Protein AF-A0A0F8WGQ3-F1 (afdb_monomer)

pLDDT: mean 70.43, std 17.45, range [26.91, 96.62]

Solvent-accessible surface area (backbone atoms only — not comparable to full-atom values): 41103 Å² total; per-residue (Å²): 134,82,51,73,68,54,37,37,74,74,64,73,54,69,94,74,83,74,86,66,89,48,74,68,45,58,58,70,68,35,50,75,67,61,38,48,49,53,53,50,50,49,52,50,51,51,49,50,50,57,76,41,36,70,56,53,48,53,49,48,50,48,50,49,50,49,52,50,47,50,50,48,53,51,58,67,48,58,82,74,56,88,82,70,52,65,60,57,50,48,56,50,48,50,69,49,51,40,88,93,39,66,70,56,22,50,50,50,53,51,53,49,51,50,49,52,48,54,51,48,68,52,45,51,39,51,53,31,18,52,48,22,25,49,55,32,69,70,46,96,58,101,61,80,55,67,74,44,51,57,55,69,69,47,82,79,76,85,81,78,70,50,72,71,53,45,36,45,61,50,30,15,37,55,17,24,51,56,18,46,55,49,48,50,49,40,52,71,78,56,43,59,92,56,63,84,78,59,90,79,69,56,70,58,53,51,51,47,48,54,45,46,68,64,45,42,62,55,49,51,54,50,49,52,58,46,55,74,59,62,79,74,77,81,88,80,90,89,87,91,90,89,88,91,84,91,91,86,94,90,94,90,89,92,92,90,92,93,92,95,94,92,91,91,92,93,83,84,90,68,95,72,57,74,72,53,54,70,67,46,52,67,58,47,61,70,53,49,68,61,48,62,60,50,54,56,52,52,66,49,55,65,56,50,54,59,60,49,55,55,52,52,51,58,51,52,53,59,52,48,55,53,52,53,49,57,52,49,53,52,52,52,53,53,52,54,52,55,50,50,56,50,53,53,52,49,51,54,50,60,67,55,44,63,61,52,49,52,53,49,52,58,52,48,53,56,48,53,54,50,53,50,51,53,47,53,55,48,50,55,48,50,54,50,51,54,52,52,52,51,52,50,51,52,52,48,52,51,50,52,51,55,50,56,50,49,49,53,50,51,53,50,51,50,51,53,51,51,52,53,49,51,55,50,50,52,51,48,52,50,51,49,54,54,48,53,52,48,51,51,53,49,52,50,52,52,51,53,50,50,53,52,49,54,56,45,54,54,48,53,54,50,48,54,50,51,50,53,50,49,53,49,53,46,53,52,49,56,47,52,52,48,54,52,51,52,52,51,52,51,50,52,51,52,51,51,53,49,54,48,51,55,49,54,50,48,52,52,51,55,49,52,54,50,49,53,51,50,52,57,52,50,54,50,50,53,54,53,50,53,54,50,53,53,53,53,51,54,51,49,51,64,46,52,53,58,48,52,56,49,50,54,51,53,52,56,59,50,52,62,56,48,63,62,48,54,75,62,52,84,77,70,84,84,82,86,88,89,86,85,92,88,93,91,86,89,87,87,83,88,86,89,84,90,81,80,82,68,69,73,69,56,65,63,62,58,59,61,53,59,58,57,54,54,56,53,56,57,58,72,76,60,84,85,92,76,90,87,91,83,92,53,76,84,60,50,55,60,50,55,49,52,50,55,49,51,53,52,49,50,52,53,51,51,49,53,49,48,54,48,50,51,53,53,52,50,52,48,52,50,49,49,52,52,50,53,49,52,51,52,52,51,61,65,53,73,78,73,75,79,83,80,83,82,86,82,92,127

Secondary structure (DSSP, 8-state):
---HHHHHHHHSS-S------SHHHHHHHS-TTHHHHHHHHHHHHHHHHHHTHHHHHHHHHHHHHHHHHHHHHHHHHTTT--SSHHHHHHHHHHHH--TT-HHHHHHHHHHHHHHHHHHHHHHHHHHHHHHHHHHHHH-S-SS--HHHHHHHHS----SS--HHHHIIIIIIHHHHHHHHHHHHHHHHHS-HHHHTSS--SHHHHHHHHHHHHHHHHHHHHHHHHHHHHHTS--------------------------------------TTTHHHHHHHHHHHHHHHHHHHHHHHHHHHHHHHHHHHHHHHHHHHHHHHHHHHHHHHHHHHHHHHHHHHHHHHHHHHHHHHHHHHHHHHHHHHHHHHHHHHHHHHHHHHHHHHHHHHHHHHHHHHHHHHHHHHHHHHHHHHHHHHHHHHHHHHHHHHHHHHHHHHHHHHHHHHHHHHHHHHHHHHHHHHHHHHHHHHHHHHHHHHHHHHHHHHHHHHHHHHHHHHHHHHHHHHHHHHHHHHHHHHHHHHHHHHHHHHHHHHHHHHHHHHHHHHHHHHHHHHHHHHHHHHHHHHHHHHHTT-------------------------GGGGGSHHHHHHHHHHHHHHHHHTS-----------HHHHHHHHHHHHHHHHHHHHHHHHHHHHHHHHHHHHHHHHHHHHHHHHHHHHHTTS-PPPPPP---

Organism: NCBI:txid138278

Sequence (698 aa):
MATIAEQLFLYGEVIDPEPATGLMAIIGYADLTVGGSMLFTAIICTSIIGVHWREFYLWGVSTVQQLLWFGYCMRSTATLIHSKRHTIYVVTTDWYFPFDCPSTTISRLTATASLCIMAYTIALPVSSYLSGLQDSLLSSGTENSGYCFDTFGYDMSASNLSLREWIKALCYCIGEDNGLDLLAFIEDDIKFSRLFNGDIEHLHILTLASLCLSVGPLVLFIIQSILETAIFCPFNRLSPSTPTQVDTSTQTLPETTVHRNEEILQSTVGNYEKLLESRTQELKAARQQTGEAWELYHKLSARYTVAEESRARMFTEKQELRRQLAHKECQVTLARGKLRQAEDEILAKMQTLPDKVKQLEQQLSKKTEAEQALRSELEDGHAQIIVVQRQLVIAKEQRENQHRNRSREEDSRIQDLVCRNNTLVEQTQEITSRFDGLQASYSEICQRLENALSATRQKDARIMALESELISTRSVAENIVKEAQESLAQTHQTEASLRQSMQDIKAACDATLHEERAASAEARKWASSLAGEVHDLQTKVGLAMRDAQRSHKQAVDAAQTIEVLERRLAKWEGPAANGQEIPKRQTGNIGSISTALEQCRVTVSQKQNEINDLYRQLAKAKTPKDELGKPSVTQDVPQLRAFLESERRARTEDQVRWDRRTRELEAENQRLRISLSNARTSSRAGIRRSPKDPECTI

Structure (mmCIF, N/CA/C/O backbone):
data_AF-A0A0F8WGQ3-F1
#
_entry.id   AF-A0A0F8WGQ3-F1
#
loop_
_atom_site.group_PDB
_atom_site.id
_atom_site.type_symbol
_atom_site.label_atom_id
_atom_site.label_alt_id
_atom_site.label_comp_id
_atom_site.label_asym_id
_atom_site.label_entity_id
_atom_site.label_seq_id
_atom_site.pdbx_PDB_ins_code
_atom_site.Cartn_x
_atom_site.Cartn_y
_atom_site.Cartn_z
_atom_site.occupancy
_atom_site.B_iso_or_equiv
_atom_site.auth_seq_id
_atom_site.auth_comp_id
_atom_site.auth_asym_id
_atom_site.auth_atom_id
_atom_site.pdbx_PDB_model_num
ATOM 1 N N . MET A 1 1 ? -34.614 14.971 4.193 1.00 48.88 1 MET A N 1
ATOM 2 C CA . MET A 1 1 ? -35.008 14.045 3.113 1.00 48.88 1 MET A CA 1
ATOM 3 C C . MET A 1 1 ? -33.735 13.368 2.655 1.00 48.88 1 MET A C 1
ATOM 5 O O . MET A 1 1 ? -32.801 14.095 2.346 1.00 48.88 1 MET A O 1
ATOM 9 N N . ALA A 1 2 ? -33.666 12.039 2.707 1.00 48.28 2 ALA A N 1
ATOM 10 C CA . ALA A 1 2 ? -32.571 11.308 2.073 1.00 48.28 2 ALA A CA 1
ATOM 11 C C . ALA A 1 2 ? -32.765 11.359 0.551 1.00 48.28 2 ALA A C 1
ATOM 13 O O . ALA A 1 2 ? -33.901 11.400 0.076 1.00 48.28 2 ALA A O 1
ATOM 14 N N . THR A 1 3 ? -31.675 11.390 -0.203 1.00 71.75 3 THR A N 1
ATOM 15 C CA . THR A 1 3 ? -31.709 11.287 -1.664 1.00 71.75 3 THR A CA 1
ATOM 16 C C . THR A 1 3 ? -32.050 9.860 -2.099 1.00 71.75 3 THR A C 1
ATOM 18 O O . THR A 1 3 ? -31.839 8.905 -1.354 1.00 71.75 3 THR A O 1
ATOM 21 N N . ILE A 1 4 ? -32.545 9.692 -3.330 1.00 65.25 4 ILE A N 1
ATOM 22 C CA . ILE A 1 4 ? -32.905 8.370 -3.880 1.00 65.25 4 ILE A CA 1
ATOM 23 C C . ILE A 1 4 ? -31.692 7.416 -3.871 1.00 65.25 4 ILE A C 1
ATOM 25 O O . ILE A 1 4 ? -31.840 6.231 -3.588 1.00 65.25 4 ILE A O 1
ATOM 29 N N . ALA A 1 5 ? -30.480 7.942 -4.092 1.00 58.09 5 ALA A N 1
ATOM 30 C CA . ALA A 1 5 ? -29.237 7.176 -3.999 1.00 58.09 5 ALA A CA 1
ATOM 31 C C . ALA A 1 5 ? -28.937 6.698 -2.564 1.00 58.09 5 ALA A C 1
ATOM 33 O O . ALA A 1 5 ? -28.567 5.543 -2.373 1.00 58.09 5 ALA A O 1
ATOM 34 N N . GLU A 1 6 ? -29.139 7.547 -1.549 1.00 63.69 6 GLU A N 1
ATOM 35 C CA . GLU A 1 6 ? -29.009 7.145 -0.140 1.00 63.69 6 GLU A CA 1
ATOM 36 C C . GLU A 1 6 ? -30.081 6.125 0.260 1.00 63.69 6 GLU A C 1
ATOM 38 O O . GLU A 1 6 ? -29.777 5.188 0.991 1.00 63.69 6 GLU A O 1
ATOM 43 N N . GLN A 1 7 ? -31.317 6.263 -0.235 1.00 69.75 7 GLN A N 1
ATOM 44 C CA . GLN A 1 7 ? -32.388 5.298 0.032 1.00 69.75 7 GLN A CA 1
ATOM 45 C C . GLN A 1 7 ? -32.076 3.922 -0.568 1.00 69.75 7 GLN A C 1
ATOM 47 O O . GLN A 1 7 ? -32.124 2.925 0.150 1.00 69.75 7 GLN A O 1
ATOM 52 N N . LEU A 1 8 ? -31.679 3.870 -1.844 1.00 63.97 8 LEU A N 1
ATOM 53 C CA . LEU A 1 8 ? -31.291 2.624 -2.508 1.00 63.97 8 LEU A CA 1
ATOM 54 C C . LEU A 1 8 ? -30.077 1.966 -1.822 1.00 63.97 8 LEU A C 1
ATOM 56 O O . LEU A 1 8 ? -30.050 0.750 -1.663 1.00 63.97 8 LEU A O 1
ATOM 60 N N . PHE A 1 9 ? -29.104 2.759 -1.357 1.00 64.75 9 PHE A N 1
ATOM 61 C CA . PHE A 1 9 ? -27.909 2.252 -0.672 1.00 64.75 9 PHE A CA 1
ATOM 62 C C . PHE A 1 9 ? -28.169 1.772 0.769 1.00 64.75 9 PHE A C 1
ATOM 64 O O . PHE A 1 9 ? -27.541 0.813 1.212 1.00 64.75 9 PHE A O 1
ATOM 71 N N . LEU A 1 10 ? -29.075 2.420 1.513 1.00 66.12 10 LEU A N 1
ATOM 72 C CA . LEU A 1 10 ? -29.369 2.082 2.916 1.00 66.12 10 LEU A CA 1
ATOM 73 C C . LEU A 1 10 ? -30.466 1.024 3.090 1.00 66.12 10 LEU A C 1
ATOM 75 O O . LEU A 1 10 ? -30.454 0.318 4.097 1.00 66.12 10 LEU A O 1
ATOM 79 N N . TYR A 1 11 ? -31.409 0.926 2.149 1.00 70.75 11 TYR A N 1
ATOM 80 C CA . TYR A 1 11 ? -32.598 0.073 2.277 1.00 70.75 11 TYR A CA 1
ATOM 81 C C . TYR A 1 11 ? -32.756 -0.955 1.148 1.00 70.75 11 TYR A C 1
ATOM 83 O O . TYR A 1 11 ? -33.606 -1.833 1.258 1.00 70.75 11 TYR A O 1
ATOM 91 N N . GLY A 1 12 ? -31.956 -0.881 0.077 1.00 66.75 12 GLY A N 1
ATOM 92 C CA . GLY A 1 12 ? -31.994 -1.815 -1.060 1.00 66.75 12 GLY A CA 1
ATOM 93 C C . GLY A 1 12 ? -33.186 -1.643 -2.011 1.00 66.75 12 GLY A C 1
ATOM 94 O O . GLY A 1 12 ? -33.141 -2.137 -3.134 1.00 66.75 12 GLY A O 1
ATOM 95 N N . GLU A 1 13 ? -34.222 -0.913 -1.597 1.00 61.25 13 GLU A N 1
ATOM 96 C CA . GLU A 1 13 ? -35.465 -0.698 -2.337 1.00 61.25 13 GLU A CA 1
ATOM 97 C C . GLU A 1 13 ? -35.948 0.752 -2.133 1.00 61.25 13 GLU A C 1
ATOM 99 O O . GLU A 1 13 ? -35.786 1.329 -1.053 1.00 61.25 13 GLU A O 1
ATOM 104 N N . VAL A 1 14 ? -36.500 1.376 -3.180 1.00 70.31 14 VAL A N 1
ATOM 105 C CA . VAL A 1 14 ? -36.976 2.773 -3.143 1.00 70.31 14 VAL A CA 1
ATOM 106 C C . VAL A 1 14 ? -38.483 2.774 -2.906 1.00 70.31 14 VAL A C 1
ATOM 108 O O . VAL A 1 14 ? -39.236 2.212 -3.693 1.00 70.31 14 VAL A O 1
ATOM 111 N N . ILE A 1 15 ? -38.908 3.403 -1.809 1.00 60.25 15 ILE A N 1
ATOM 112 C CA . ILE A 1 15 ? -40.229 3.169 -1.200 1.00 60.25 15 ILE A CA 1
ATOM 113 C C . ILE A 1 15 ? -41.404 3.800 -1.979 1.00 60.25 15 ILE A C 1
ATOM 115 O O . ILE A 1 15 ? -42.516 3.295 -1.873 1.00 60.25 15 ILE A O 1
ATOM 119 N N . ASP A 1 16 ? -41.166 4.822 -2.809 1.00 56.31 16 ASP A N 1
ATOM 120 C CA . ASP A 1 16 ? -42.180 5.415 -3.699 1.00 56.31 16 ASP A CA 1
ATOM 121 C C . ASP A 1 16 ? -41.620 5.623 -5.125 1.00 56.31 16 ASP A C 1
ATOM 123 O O . ASP A 1 16 ? -40.741 6.469 -5.323 1.00 56.31 16 ASP A O 1
ATOM 127 N N . PRO A 1 17 ? -42.103 4.879 -6.142 1.00 52.59 17 PRO A N 1
ATOM 128 C CA . PRO A 1 17 ? -41.634 4.997 -7.520 1.00 52.59 17 PRO A CA 1
ATOM 129 C C . PRO A 1 17 ? -42.464 6.008 -8.331 1.00 52.59 17 PRO A C 1
ATOM 131 O O . PRO A 1 17 ? -43.235 5.628 -9.217 1.00 52.59 17 PRO A O 1
ATOM 134 N N . GLU A 1 18 ? -42.286 7.313 -8.091 1.00 53.00 18 GLU A N 1
ATOM 135 C CA . GLU A 1 18 ? -42.727 8.302 -9.087 1.00 53.00 18 GLU A CA 1
ATOM 136 C C . GLU A 1 18 ? -41.917 8.124 -10.392 1.00 53.00 18 GLU A C 1
ATOM 138 O O . GLU A 1 18 ? -40.683 8.043 -10.352 1.00 53.00 18 GLU A O 1
ATOM 143 N N . PRO A 1 19 ? -42.567 8.055 -11.572 1.00 50.53 19 PRO A N 1
ATOM 144 C CA . PRO A 1 19 ? -41.884 7.789 -12.833 1.00 50.53 19 PRO A CA 1
ATOM 145 C C . PRO A 1 19 ? -41.088 9.019 -13.287 1.00 50.53 19 PRO A C 1
ATOM 147 O O . PRO A 1 19 ? -41.599 9.892 -13.987 1.00 50.53 19 PRO A O 1
ATOM 150 N N . ALA A 1 20 ? -39.812 9.075 -12.904 1.00 50.75 20 ALA A N 1
ATOM 151 C CA . ALA A 1 20 ? -38.885 10.151 -13.242 1.00 50.75 20 ALA A CA 1
ATOM 152 C C . ALA A 1 20 ? -38.582 10.212 -14.757 1.00 50.75 20 ALA A C 1
ATOM 154 O O . ALA A 1 20 ? -37.550 9.743 -15.235 1.00 50.75 20 ALA A O 1
ATOM 155 N N . THR A 1 21 ? -39.474 10.818 -15.541 1.00 50.34 21 THR A N 1
ATOM 156 C CA . THR A 1 21 ? -39.306 11.007 -16.988 1.00 50.34 21 THR A CA 1
ATOM 157 C C . THR A 1 21 ? -38.268 12.090 -17.290 1.00 50.34 21 THR A C 1
ATOM 159 O O . THR A 1 21 ? -38.603 13.256 -17.501 1.00 50.34 21 THR A O 1
ATOM 162 N N . GLY A 1 22 ? -36.988 11.714 -17.321 1.00 57.81 22 GLY A N 1
ATOM 163 C CA . GLY A 1 22 ? -35.900 12.625 -17.667 1.00 57.81 22 GLY A CA 1
ATOM 164 C C . GLY A 1 22 ? -34.554 11.934 -17.874 1.00 57.81 22 GLY A C 1
ATOM 165 O O . GLY A 1 22 ? -34.333 10.806 -17.441 1.00 57.81 22 GLY A O 1
ATOM 166 N N . LEU A 1 23 ? -33.621 12.648 -18.509 1.00 50.78 23 LEU A N 1
ATOM 167 C CA . LEU A 1 23 ? -32.277 12.152 -18.849 1.00 50.78 23 LEU A CA 1
ATOM 168 C C . LEU A 1 23 ? -31.498 11.678 -17.600 1.00 50.78 23 LEU A C 1
ATOM 170 O O . LEU A 1 23 ? -30.773 10.690 -17.652 1.00 50.78 23 LEU A O 1
ATOM 174 N N . MET A 1 24 ? -31.743 12.306 -16.444 1.00 51.66 24 MET A N 1
ATOM 175 C CA . MET A 1 24 ? -31.178 11.905 -15.147 1.00 51.66 24 MET A CA 1
ATOM 176 C C . MET A 1 24 ? -31.613 10.503 -14.690 1.00 51.66 24 MET A C 1
ATOM 178 O O . MET A 1 24 ? -30.836 9.827 -14.025 1.00 51.66 24 MET A O 1
ATOM 182 N N . ALA A 1 25 ? -32.809 10.030 -15.060 1.00 54.66 25 ALA A N 1
ATOM 183 C CA . ALA A 1 25 ? -33.247 8.671 -14.733 1.00 54.66 25 ALA A CA 1
ATOM 184 C C . ALA A 1 25 ? -32.566 7.620 -15.618 1.00 54.66 25 ALA A C 1
ATOM 186 O O . ALA A 1 25 ? -32.249 6.540 -15.135 1.00 54.66 25 ALA A O 1
ATOM 187 N N . ILE A 1 26 ? -32.254 7.955 -16.876 1.00 55.03 26 ILE A N 1
ATOM 188 C CA . ILE A 1 26 ? -31.439 7.103 -17.759 1.00 55.03 26 ILE A CA 1
ATOM 189 C C . ILE A 1 26 ? -30.013 6.982 -17.200 1.00 55.03 26 ILE A C 1
ATOM 191 O O . ILE A 1 26 ? -29.451 5.892 -17.189 1.00 55.03 26 ILE A O 1
ATOM 195 N N . ILE A 1 27 ? -29.455 8.075 -16.666 1.00 53.41 27 ILE A N 1
ATOM 196 C CA . ILE A 1 27 ? -28.162 8.065 -15.961 1.00 53.41 27 ILE A CA 1
ATOM 197 C C . ILE A 1 27 ? -28.247 7.255 -14.653 1.00 53.41 27 ILE A C 1
ATOM 199 O O . ILE A 1 27 ? -27.314 6.526 -14.338 1.00 53.41 27 ILE A O 1
ATOM 203 N N . GLY A 1 28 ? -29.362 7.328 -13.918 1.00 52.59 28 GLY A N 1
ATOM 204 C CA . GLY A 1 28 ? -29.585 6.542 -12.697 1.00 52.59 28 GLY A CA 1
ATOM 205 C C . GLY A 1 28 ? -29.801 5.039 -12.929 1.00 52.59 28 GLY A C 1
ATOM 206 O O . GLY A 1 28 ? -29.426 4.241 -12.078 1.00 52.59 28 GLY A O 1
ATOM 207 N N . TYR A 1 29 ? -30.366 4.648 -14.077 1.00 48.72 29 TYR A N 1
ATOM 208 C CA . TYR A 1 29 ? -30.533 3.244 -14.489 1.00 48.72 29 TYR A CA 1
ATOM 209 C C . TYR A 1 29 ? -29.309 2.662 -15.215 1.00 48.72 29 TYR A C 1
ATOM 211 O O . TYR A 1 29 ? -29.254 1.456 -15.460 1.00 48.72 29 TYR A O 1
ATOM 219 N N . ALA A 1 30 ? -28.327 3.493 -15.571 1.00 49.00 30 ALA A N 1
ATOM 220 C CA . ALA A 1 30 ? -27.064 3.044 -16.139 1.00 49.00 30 ALA A CA 1
ATOM 221 C C . ALA A 1 30 ? -26.176 2.470 -15.023 1.00 49.00 30 ALA A C 1
ATOM 223 O O . ALA A 1 30 ? -25.350 3.187 -14.459 1.00 49.00 30 ALA A O 1
ATOM 224 N N . ASP A 1 31 ? -26.391 1.182 -14.719 1.00 45.75 31 ASP A N 1
ATOM 225 C CA . ASP A 1 31 ? -25.712 0.390 -13.680 1.00 45.75 31 ASP A CA 1
ATOM 226 C C . ASP A 1 31 ? -24.252 0.817 -13.443 1.00 45.75 31 ASP A C 1
ATOM 228 O O . ASP A 1 31 ? -23.489 1.005 -14.395 1.00 45.75 31 ASP A O 1
ATOM 232 N N . LEU A 1 32 ? -23.865 0.945 -12.168 1.00 50.09 32 LEU A N 1
ATOM 233 C CA . LEU A 1 32 ? -22.627 1.587 -11.704 1.00 50.09 32 LEU A CA 1
ATOM 234 C C . LEU A 1 32 ? -21.363 1.053 -12.395 1.00 50.09 32 LEU A C 1
ATOM 236 O O . LEU A 1 32 ? -20.378 1.780 -12.527 1.00 50.09 32 LEU A O 1
ATOM 240 N N . THR A 1 33 ? -21.397 -0.203 -12.843 1.00 47.72 33 THR A N 1
ATOM 241 C CA . THR A 1 33 ? -20.317 -0.845 -13.596 1.00 47.72 33 THR A CA 1
ATOM 242 C C . THR A 1 33 ? -20.278 -0.389 -15.063 1.00 47.72 33 THR A C 1
ATOM 244 O O . THR A 1 33 ? -19.272 0.159 -15.523 1.00 47.72 33 THR A O 1
ATOM 247 N N . VAL A 1 34 ? -21.378 -0.557 -15.804 1.00 51.91 34 VAL A N 1
ATOM 248 C CA . VAL A 1 34 ? -21.462 -0.278 -17.246 1.00 51.91 34 VAL A CA 1
ATOM 249 C C . VAL A 1 34 ? -21.546 1.222 -17.521 1.00 51.91 34 VAL A C 1
ATOM 251 O O . VAL A 1 34 ? -20.759 1.733 -18.320 1.00 51.91 34 VAL A O 1
ATOM 254 N N . GLY A 1 35 ? -22.438 1.941 -16.835 1.00 52.66 35 GLY A N 1
ATOM 255 C CA . GLY A 1 35 ? -22.592 3.391 -16.967 1.00 52.66 35 GLY A CA 1
ATOM 256 C C . GLY A 1 35 ? -21.304 4.130 -16.612 1.00 52.66 35 GLY A C 1
ATOM 257 O O . GLY A 1 35 ? -20.835 4.965 -17.387 1.00 52.66 35 GLY A O 1
ATOM 258 N N . GLY A 1 36 ? -20.671 3.740 -15.500 1.00 55.56 36 GLY A N 1
ATOM 259 C CA . GLY A 1 36 ? -19.357 4.240 -15.095 1.00 55.56 36 GLY A CA 1
ATOM 260 C C . GLY A 1 36 ? -18.282 3.999 -16.158 1.00 55.56 36 GLY A C 1
ATOM 261 O O . GLY A 1 36 ? -17.559 4.930 -16.514 1.00 55.56 36 GLY A O 1
ATOM 262 N N . SER A 1 37 ? -18.219 2.787 -16.728 1.00 55.00 37 SER A N 1
ATOM 263 C CA . SER A 1 37 ? -17.251 2.464 -17.785 1.00 55.00 37 SER A CA 1
ATOM 264 C C . SER A 1 37 ? -17.449 3.306 -19.050 1.00 55.00 37 SER A C 1
ATOM 266 O O . SER A 1 37 ? -16.481 3.870 -19.548 1.00 55.00 37 SER A O 1
ATOM 268 N N . MET A 1 38 ? -18.687 3.487 -19.527 1.00 59.91 38 MET A N 1
ATOM 269 C CA . MET A 1 38 ? -18.961 4.286 -20.726 1.00 59.91 38 MET A CA 1
ATOM 270 C C . MET A 1 38 ? -18.678 5.773 -20.508 1.00 59.91 38 MET A C 1
ATOM 272 O O . MET A 1 38 ? -18.132 6.423 -21.399 1.00 59.91 38 MET A O 1
ATOM 276 N N . LEU A 1 39 ? -18.995 6.314 -19.328 1.00 63.72 39 LEU A N 1
ATOM 277 C CA . LEU A 1 39 ? -18.724 7.714 -18.993 1.00 63.72 39 LEU A CA 1
ATOM 278 C C . LEU A 1 39 ? -17.208 7.958 -18.855 1.00 63.72 39 LEU A C 1
ATOM 280 O O . LEU A 1 39 ? -16.688 8.938 -19.387 1.00 63.72 39 LEU A O 1
ATOM 284 N N . PHE A 1 40 ? -16.471 7.020 -18.251 1.00 58.16 40 PHE A N 1
ATOM 285 C CA . PHE A 1 40 ? -15.007 7.044 -18.188 1.00 58.16 40 PHE A CA 1
ATOM 286 C C . PHE A 1 40 ? -14.358 6.921 -19.576 1.00 58.16 40 PHE A C 1
ATOM 288 O O . PHE A 1 40 ? -13.478 7.714 -19.912 1.00 58.16 40 PHE A O 1
ATOM 295 N N . THR A 1 41 ? -14.831 6.004 -20.429 1.00 63.09 41 THR A N 1
ATOM 296 C CA . THR A 1 41 ? -14.383 5.894 -21.827 1.00 63.09 41 THR A CA 1
ATOM 297 C C . THR A 1 41 ? -14.689 7.170 -22.611 1.00 63.09 41 THR A C 1
ATOM 299 O O . THR A 1 41 ? -13.818 7.650 -23.328 1.00 63.09 41 THR A O 1
ATOM 302 N N . ALA A 1 42 ? -15.863 7.784 -22.438 1.00 65.81 42 ALA A N 1
ATOM 303 C CA . ALA A 1 42 ? -16.201 9.055 -23.077 1.00 65.81 42 ALA A CA 1
ATOM 304 C C . ALA A 1 42 ? -15.287 10.204 -22.613 1.00 65.81 42 ALA A C 1
ATOM 306 O O . ALA A 1 42 ? -14.840 10.995 -23.445 1.00 65.81 42 ALA A O 1
ATOM 307 N N . ILE A 1 43 ? -14.949 10.277 -21.320 1.00 72.19 43 ILE A N 1
ATOM 308 C CA . ILE A 1 43 ? -13.980 11.244 -20.778 1.00 72.19 43 ILE A CA 1
ATOM 309 C C . ILE A 1 43 ? -12.580 11.004 -21.361 1.00 72.19 43 ILE A C 1
ATOM 311 O O . ILE A 1 43 ? -11.930 11.959 -21.783 1.00 72.19 43 ILE A O 1
ATOM 315 N N . ILE A 1 44 ? -12.118 9.753 -21.455 1.00 68.56 44 ILE A N 1
ATOM 316 C CA . ILE A 1 44 ? -10.824 9.420 -22.073 1.00 68.56 44 ILE A CA 1
ATOM 317 C C . ILE A 1 44 ? -10.821 9.780 -23.561 1.00 68.56 44 ILE A C 1
ATOM 319 O O . ILE A 1 44 ? -9.923 10.487 -24.012 1.00 68.56 44 ILE A O 1
ATOM 323 N N . CYS A 1 45 ? -11.835 9.366 -24.324 1.00 65.62 45 CYS A N 1
ATOM 324 C CA . CYS A 1 45 ? -11.935 9.668 -25.749 1.00 65.62 45 CYS A CA 1
ATOM 325 C C . CYS A 1 45 ? -12.005 11.177 -26.005 1.00 65.62 45 CYS A C 1
ATOM 327 O O . CYS A 1 45 ? -11.268 11.669 -26.851 1.00 65.62 45 CYS A O 1
ATOM 329 N N . THR A 1 46 ? -12.819 11.932 -25.260 1.00 69.94 46 THR A N 1
ATOM 330 C CA . THR A 1 46 ? -12.872 13.401 -25.392 1.00 69.94 46 THR A CA 1
ATOM 331 C C . THR A 1 46 ? -11.580 14.086 -24.944 1.00 69.94 46 THR A C 1
ATOM 333 O O . THR A 1 46 ? -11.185 15.069 -25.564 1.00 69.94 46 THR A O 1
ATOM 336 N N . SER A 1 47 ? -10.863 13.543 -23.955 1.00 71.44 47 SER A N 1
ATOM 337 C CA . SER A 1 47 ? -9.540 14.045 -23.555 1.00 71.44 47 SER A CA 1
ATOM 338 C C . SER A 1 47 ? -8.480 13.797 -24.632 1.00 71.44 47 SER A C 1
ATOM 340 O O . SER A 1 47 ? -7.743 14.715 -24.976 1.00 71.44 47 SER A O 1
ATOM 342 N N . ILE A 1 48 ? -8.436 12.598 -25.227 1.00 67.12 48 ILE A N 1
ATOM 343 C CA . ILE A 1 48 ? -7.535 12.268 -26.345 1.00 67.12 48 ILE A CA 1
ATOM 344 C C . ILE A 1 48 ? -7.871 13.130 -27.569 1.00 67.12 48 ILE A C 1
ATOM 346 O O . ILE A 1 48 ? -6.979 13.745 -28.148 1.00 67.12 48 ILE A O 1
ATOM 350 N N . ILE A 1 49 ? -9.154 13.238 -27.927 1.00 69.56 49 ILE A N 1
ATOM 351 C CA . ILE A 1 49 ? -9.637 14.089 -29.025 1.00 69.56 49 ILE A CA 1
ATOM 352 C C . ILE A 1 49 ? -9.317 15.567 -28.759 1.00 69.56 49 ILE A C 1
ATOM 354 O O . ILE A 1 49 ? -9.009 16.280 -29.704 1.00 69.56 49 ILE A O 1
ATOM 358 N N . GLY A 1 50 ? -9.339 16.026 -27.503 1.00 74.38 50 GLY A N 1
ATOM 359 C CA . GLY A 1 50 ? -8.958 17.385 -27.113 1.00 74.38 50 GLY A CA 1
ATOM 360 C C . GLY A 1 50 ? -7.452 17.650 -27.217 1.00 74.38 50 GLY A C 1
ATOM 361 O O . GLY A 1 50 ? -7.046 18.629 -27.840 1.00 74.38 50 GLY A O 1
ATOM 362 N N . VAL A 1 51 ? -6.618 16.762 -26.663 1.00 74.06 51 VAL A N 1
ATOM 363 C CA . VAL A 1 51 ? -5.145 16.859 -26.728 1.00 74.06 51 VAL A CA 1
ATOM 364 C C . VAL A 1 51 ? -4.657 16.792 -28.176 1.00 74.06 51 VAL A C 1
ATOM 366 O O . VAL A 1 51 ? -3.874 17.636 -28.609 1.00 74.06 51 VAL A O 1
ATOM 369 N N . HIS A 1 52 ? -5.184 15.847 -28.955 1.00 67.19 52 HIS A N 1
ATOM 370 C CA . HIS A 1 52 ? -4.841 15.659 -30.363 1.00 67.19 52 HIS A CA 1
ATOM 371 C C . HIS A 1 52 ? -5.769 16.431 -31.316 1.00 67.19 52 HIS A C 1
ATOM 373 O O . HIS A 1 52 ? -5.755 16.168 -32.517 1.00 67.19 52 HIS A O 1
ATOM 379 N N . TRP A 1 53 ? -6.558 17.412 -30.845 1.00 72.19 53 TRP A N 1
ATOM 380 C CA . TRP A 1 53 ? -7.564 18.100 -31.678 1.00 72.19 53 TRP A CA 1
ATOM 381 C C . TRP A 1 53 ? -6.962 18.727 -32.935 1.00 72.19 53 TRP A C 1
ATOM 383 O O . TRP A 1 53 ? -7.579 18.737 -33.995 1.00 72.19 53 TRP A O 1
ATOM 393 N N . ARG A 1 54 ? -5.721 19.216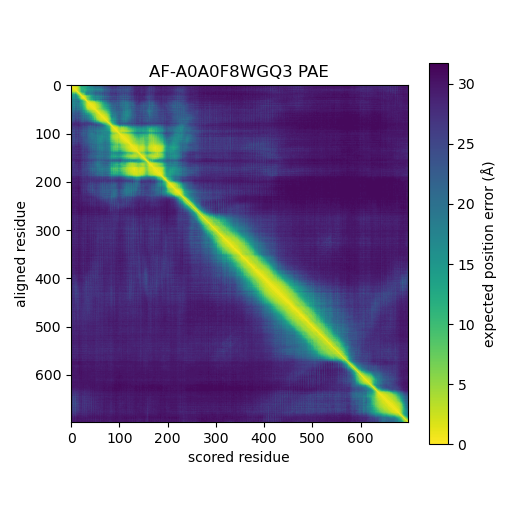 -32.843 1.00 64.38 54 ARG A N 1
ATOM 394 C CA . ARG A 1 54 ? -4.998 19.809 -33.975 1.00 64.38 54 ARG A CA 1
ATOM 395 C C . ARG A 1 54 ? -4.621 18.771 -35.038 1.00 64.38 54 ARG A C 1
ATOM 397 O O . ARG A 1 54 ? -4.662 19.079 -36.225 1.00 64.38 54 ARG A O 1
ATOM 404 N N . GLU A 1 55 ? -4.306 17.549 -34.619 1.00 70.12 55 GLU A N 1
ATOM 405 C CA . GLU A 1 55 ? -3.991 16.422 -35.501 1.00 70.12 55 GLU A CA 1
ATOM 406 C C . GLU A 1 55 ? -5.269 15.799 -36.069 1.00 70.12 55 GLU A C 1
ATOM 408 O O . GLU A 1 55 ? -5.344 15.582 -37.273 1.00 70.12 55 GLU A O 1
ATOM 413 N N . PHE A 1 56 ? -6.317 15.628 -35.255 1.00 64.19 56 PHE A N 1
ATOM 414 C CA . PHE A 1 56 ? -7.650 15.229 -35.717 1.00 64.19 56 PHE A CA 1
ATOM 415 C C . PHE A 1 56 ? -8.275 16.250 -36.674 1.00 64.19 56 PHE A C 1
ATOM 417 O O . PHE A 1 56 ? -8.948 15.853 -37.619 1.00 64.19 56 PHE A O 1
ATOM 424 N N . TYR A 1 57 ? -8.027 17.550 -36.495 1.00 68.31 57 TYR A N 1
ATOM 425 C CA . TYR A 1 57 ? -8.456 18.583 -37.439 1.00 68.31 57 TYR A CA 1
ATOM 426 C C . TYR A 1 57 ? -7.696 18.478 -38.767 1.00 68.31 57 TYR A C 1
ATOM 428 O O . TYR A 1 57 ? -8.318 18.491 -39.826 1.00 68.31 57 TYR A O 1
ATOM 436 N N . LEU A 1 58 ? -6.370 18.305 -38.739 1.00 70.50 58 LEU A N 1
ATOM 437 C CA . LEU A 1 58 ? -5.570 18.107 -39.955 1.00 70.50 58 LEU A CA 1
ATOM 438 C C . LEU A 1 58 ? -5.910 16.788 -40.668 1.00 70.50 58 LEU A C 1
ATOM 440 O O . LEU A 1 58 ? -6.022 16.768 -41.891 1.00 70.50 58 LEU A O 1
ATOM 444 N N . TRP A 1 59 ? -6.136 15.702 -39.926 1.00 65.44 59 TRP A N 1
ATOM 445 C CA . TRP A 1 59 ? -6.561 14.408 -40.464 1.00 65.44 59 TRP A CA 1
ATOM 446 C C . TRP A 1 59 ? -8.008 14.442 -40.966 1.00 65.44 59 TRP A C 1
ATOM 448 O O . TRP A 1 59 ? -8.301 13.870 -42.009 1.00 65.44 59 TRP A O 1
ATOM 458 N N . GLY A 1 60 ? -8.900 15.170 -40.293 1.00 70.19 60 GLY A N 1
ATOM 459 C CA . GLY A 1 60 ? -10.280 15.410 -40.718 1.00 70.19 60 GLY A CA 1
ATOM 460 C C . GLY A 1 60 ? -10.359 16.250 -41.993 1.00 70.19 60 GLY A C 1
ATOM 461 O O . GLY A 1 60 ? -11.047 15.874 -42.934 1.00 70.19 60 GLY A O 1
ATOM 462 N N . VAL A 1 61 ? -9.591 17.341 -42.084 1.00 72.12 61 VAL A N 1
ATOM 463 C CA . VAL A 1 61 ? -9.466 18.130 -43.321 1.00 72.12 61 VAL A CA 1
ATOM 464 C C . VAL A 1 61 ? -8.826 17.295 -44.431 1.00 72.12 61 VAL A C 1
ATOM 466 O O . VAL A 1 61 ? -9.329 17.310 -45.548 1.00 72.12 61 VAL A O 1
ATOM 469 N N . SER A 1 62 ? -7.784 16.510 -44.136 1.00 64.19 62 SER A N 1
ATOM 470 C CA . SER A 1 62 ? -7.136 15.623 -45.113 1.00 64.19 62 SER A CA 1
ATOM 471 C C . SER A 1 62 ? -8.074 14.521 -45.618 1.00 64.19 62 SER A C 1
ATOM 473 O O . SER A 1 62 ? -8.180 14.322 -46.823 1.00 64.19 62 SER A O 1
ATOM 475 N N . THR A 1 63 ? -8.822 13.847 -44.740 1.00 66.44 63 THR A N 1
ATOM 476 C CA . THR A 1 63 ? -9.790 12.807 -45.131 1.00 66.44 63 THR A CA 1
ATOM 477 C C . THR A 1 63 ? -10.998 13.393 -45.853 1.00 66.44 63 THR A C 1
ATOM 479 O O . THR A 1 63 ? -11.409 12.832 -46.862 1.00 66.44 63 THR A O 1
ATOM 482 N N . VAL A 1 64 ? -11.521 14.556 -45.447 1.00 72.00 64 VAL A N 1
ATOM 483 C CA . VAL A 1 64 ? -12.556 15.274 -46.214 1.00 72.00 64 VAL A CA 1
ATOM 484 C C . VAL A 1 64 ? -12.019 15.713 -47.579 1.00 72.00 64 VAL A C 1
ATOM 486 O O . VAL A 1 64 ? -12.709 15.540 -48.579 1.00 72.00 64 VAL A O 1
ATOM 489 N N . GLN A 1 65 ? -10.782 16.205 -47.672 1.00 68.75 65 GLN A N 1
ATOM 490 C CA . GLN A 1 65 ? -10.154 16.575 -48.942 1.00 68.75 65 GLN A CA 1
ATOM 491 C C . GLN A 1 65 ? -9.887 15.351 -49.832 1.00 68.75 65 GLN A C 1
ATOM 493 O O . GLN A 1 65 ? -10.104 15.427 -51.038 1.00 68.75 65 GLN A O 1
ATOM 498 N N . GLN A 1 66 ? -9.492 14.210 -49.262 1.00 67.75 66 GLN A N 1
ATOM 499 C CA . GLN A 1 66 ? -9.344 12.939 -49.977 1.00 67.75 66 GLN A CA 1
ATOM 500 C C . GLN A 1 66 ? -10.694 12.368 -50.418 1.00 67.75 66 GLN A C 1
ATOM 502 O O . GLN A 1 66 ? -10.788 11.884 -51.538 1.00 67.75 66 GLN A O 1
ATOM 507 N N . LEU A 1 67 ? -11.754 12.472 -49.612 1.00 69.19 67 LEU A N 1
ATOM 508 C CA . LEU A 1 67 ? -13.112 12.056 -49.984 1.00 69.19 67 LEU A CA 1
ATOM 509 C C . LEU A 1 67 ? -13.725 12.983 -51.042 1.00 69.19 67 LEU A C 1
ATOM 511 O O . LEU A 1 67 ? -14.397 12.504 -51.952 1.00 69.19 67 LEU A O 1
ATOM 515 N N . LEU A 1 68 ? -13.448 14.289 -50.987 1.00 70.56 68 LEU A N 1
ATOM 516 C CA . LEU A 1 68 ? -13.807 15.239 -52.042 1.00 70.56 68 LEU A CA 1
ATOM 517 C C . LEU A 1 68 ? -13.015 14.970 -53.327 1.00 70.56 68 LEU A C 1
ATOM 519 O O . LEU A 1 68 ? -13.605 14.984 -54.402 1.00 70.56 68 LEU A O 1
ATOM 523 N N . TRP A 1 69 ? -11.718 14.663 -53.237 1.00 71.31 69 TRP A N 1
ATOM 524 C CA . TRP A 1 69 ? -10.889 14.293 -54.389 1.00 71.31 69 TRP A CA 1
ATOM 525 C C . TRP A 1 69 ? -11.324 12.956 -54.999 1.00 71.31 69 TRP A C 1
ATOM 527 O O . TRP A 1 69 ? -11.497 12.857 -56.209 1.00 71.31 69 TRP A O 1
ATOM 537 N N . PHE A 1 70 ? -11.591 11.942 -54.174 1.00 60.09 70 PHE A N 1
ATOM 538 C CA . PHE A 1 70 ? -12.112 10.647 -54.606 1.00 60.09 70 PHE A CA 1
ATOM 539 C C . PHE A 1 70 ? -13.510 10.800 -55.214 1.00 60.09 70 PHE A C 1
ATOM 541 O O . PHE A 1 70 ? -13.770 10.266 -56.285 1.00 60.09 70 PHE A O 1
ATOM 548 N N . GLY A 1 71 ? -14.380 11.616 -54.611 1.00 62.66 71 GLY A N 1
ATOM 549 C CA . GLY A 1 71 ? -15.671 12.006 -55.178 1.00 62.66 71 GLY A CA 1
ATOM 550 C C . GLY A 1 71 ? -15.542 12.759 -56.507 1.00 62.66 71 GLY A C 1
ATOM 551 O O . GLY A 1 71 ? -16.334 12.528 -57.417 1.00 62.66 71 GLY A O 1
ATOM 552 N N . TYR A 1 72 ? -14.519 13.602 -56.667 1.00 62.28 72 TYR A N 1
ATOM 553 C CA . TYR A 1 72 ? -14.227 14.326 -57.907 1.00 62.28 72 TYR A CA 1
ATOM 554 C C . TYR A 1 72 ? -13.689 13.393 -59.005 1.00 62.28 72 TYR A C 1
ATOM 556 O O . TYR A 1 72 ? -14.162 13.456 -60.137 1.00 62.28 72 TYR A O 1
ATOM 564 N N . CYS A 1 73 ? -12.792 12.458 -58.673 1.00 50.25 73 CYS A N 1
ATOM 565 C CA . CYS A 1 73 ? -12.318 11.399 -59.571 1.00 50.25 73 CYS A CA 1
ATOM 566 C C . CYS A 1 73 ? -13.423 10.393 -59.940 1.00 50.25 73 CYS A C 1
ATOM 568 O O . CYS A 1 73 ? -13.515 9.955 -61.086 1.00 50.25 73 CYS A O 1
ATOM 570 N N . MET A 1 74 ? -14.314 10.054 -59.006 1.00 51.28 74 MET A N 1
ATOM 571 C CA . MET A 1 74 ? -15.509 9.254 -59.289 1.00 51.28 74 MET A CA 1
ATOM 572 C C . MET A 1 74 ? -16.478 10.026 -60.194 1.00 51.28 74 MET A C 1
ATOM 574 O O . MET A 1 74 ? -17.032 9.456 -61.128 1.00 51.28 74 MET A O 1
ATOM 578 N N . ARG A 1 75 ? -16.624 11.345 -60.008 1.00 51.12 75 ARG A N 1
ATOM 579 C CA . ARG A 1 75 ? -17.455 12.204 -60.869 1.00 51.12 75 ARG A CA 1
ATOM 580 C C . ARG A 1 75 ? -16.846 12.449 -62.256 1.00 51.12 75 ARG A C 1
ATOM 582 O O . ARG A 1 75 ? -17.605 12.593 -63.210 1.00 51.12 75 ARG A O 1
ATOM 589 N N . SER A 1 76 ? -15.518 12.447 -62.398 1.00 48.25 76 SER A N 1
ATOM 590 C CA . SER A 1 76 ? -14.834 12.542 -63.699 1.00 48.25 76 SER A CA 1
ATOM 591 C C . SER A 1 76 ? -14.712 11.202 -64.434 1.00 48.25 76 SER A C 1
ATOM 593 O O . SER A 1 76 ? -14.532 11.197 -65.647 1.00 48.25 76 SER A O 1
ATOM 595 N N . THR A 1 77 ? -14.861 10.068 -63.740 1.00 45.97 77 THR A N 1
ATOM 596 C CA . THR A 1 77 ? -14.975 8.734 -64.365 1.00 45.97 77 THR A CA 1
ATOM 597 C C . THR A 1 77 ? -16.426 8.310 -64.625 1.00 45.97 77 THR A C 1
ATOM 599 O O . THR A 1 77 ? -16.676 7.511 -65.532 1.00 45.97 77 THR A O 1
ATOM 602 N N . ALA A 1 78 ? -17.403 8.893 -63.919 1.00 44.84 78 ALA A N 1
ATOM 603 C CA . ALA A 1 78 ? -18.835 8.689 -64.160 1.00 44.84 78 ALA A CA 1
ATOM 604 C C . ALA A 1 78 ? -19.287 9.095 -65.576 1.00 44.84 78 ALA A C 1
ATOM 606 O O . ALA A 1 78 ? -20.230 8.515 -66.108 1.00 44.84 78 ALA A O 1
ATOM 607 N N . THR A 1 79 ? -18.595 10.037 -66.223 1.00 49.03 79 THR A N 1
ATOM 608 C CA . THR A 1 79 ? -18.881 10.471 -67.602 1.00 49.03 79 THR A CA 1
ATOM 609 C C . THR A 1 79 ? -18.448 9.469 -68.680 1.00 49.03 79 THR A C 1
ATOM 611 O O . THR A 1 79 ? -18.749 9.696 -69.850 1.00 49.03 79 THR A O 1
ATOM 614 N N . LEU A 1 80 ? -17.759 8.370 -68.327 1.00 47.78 80 LEU A N 1
ATOM 615 C CA . LEU A 1 80 ? -17.079 7.494 -69.297 1.00 47.78 80 LEU A CA 1
ATOM 616 C C . LEU A 1 80 ? -17.453 5.997 -69.248 1.00 47.78 80 LEU A C 1
ATOM 618 O O . LEU A 1 80 ? -17.081 5.268 -70.165 1.00 47.78 80 LEU A O 1
ATOM 622 N N . ILE A 1 81 ? -18.171 5.494 -68.228 1.00 50.19 81 ILE A N 1
ATOM 623 C CA . ILE A 1 81 ? -18.441 4.039 -68.074 1.00 50.19 81 ILE A CA 1
ATOM 624 C C . ILE A 1 81 ? -19.891 3.751 -67.628 1.00 50.19 81 ILE A C 1
ATOM 626 O O . ILE A 1 81 ? -20.151 3.307 -66.510 1.00 50.19 81 ILE A O 1
ATOM 630 N N . HIS A 1 82 ? -20.860 3.963 -68.523 1.00 49.56 82 HIS A N 1
ATOM 631 C CA . HIS A 1 82 ? -22.283 4.046 -68.150 1.00 49.56 82 HIS A CA 1
ATOM 632 C C . HIS A 1 82 ? -23.079 2.712 -68.093 1.00 49.56 82 HIS A C 1
ATOM 634 O O . HIS A 1 82 ? -24.276 2.737 -67.818 1.00 49.56 82 HIS A O 1
ATOM 640 N N . SER A 1 83 ? -22.469 1.543 -68.359 1.00 51.75 83 SER A N 1
ATOM 641 C CA . SER A 1 83 ? -23.226 0.283 -68.582 1.00 51.75 83 SER A CA 1
ATOM 642 C C . SER A 1 83 ? -23.130 -0.798 -67.488 1.00 51.75 83 SER A C 1
ATOM 644 O O . SER A 1 83 ? -24.142 -1.431 -67.204 1.00 51.75 83 SER A O 1
ATOM 646 N N . LYS A 1 84 ? -21.956 -1.054 -66.881 1.00 53.69 84 LYS A N 1
ATOM 647 C CA . LYS A 1 84 ? -21.765 -2.229 -65.986 1.00 53.69 84 LYS A CA 1
ATOM 648 C C . LYS A 1 84 ? -21.245 -1.945 -64.573 1.00 53.69 84 LYS A C 1
ATOM 650 O O . LYS A 1 84 ? -21.339 -2.816 -63.717 1.00 53.69 84 LYS A O 1
ATOM 655 N N . ARG A 1 85 ? -20.728 -0.744 -64.286 1.00 53.50 85 ARG A N 1
ATOM 656 C CA . ARG A 1 85 ? -20.256 -0.398 -62.927 1.00 53.50 85 ARG A CA 1
ATOM 657 C C . ARG A 1 85 ? -21.369 0.062 -61.984 1.00 53.50 85 ARG A C 1
ATOM 659 O O . ARG A 1 85 ? -21.176 -0.004 -60.777 1.00 53.50 85 ARG A O 1
ATOM 666 N N . HIS A 1 86 ? -22.537 0.447 -62.504 1.00 56.44 86 HIS A N 1
ATOM 667 C CA . HIS A 1 86 ? -23.671 0.877 -61.679 1.00 56.44 86 HIS A CA 1
ATOM 668 C C . HIS A 1 86 ? -24.177 -0.242 -60.750 1.00 56.44 86 HIS A C 1
ATOM 670 O O . HIS A 1 86 ? -24.541 0.038 -59.615 1.00 56.44 86 HIS A O 1
ATOM 676 N N . THR A 1 87 ? -24.139 -1.508 -61.183 1.00 57.78 87 THR A N 1
ATOM 677 C CA . THR A 1 87 ? -24.502 -2.658 -60.337 1.00 57.78 87 THR A CA 1
ATOM 678 C C . THR A 1 87 ? -23.498 -2.871 -59.205 1.00 57.78 87 THR A C 1
ATOM 680 O O . THR A 1 87 ? -23.904 -3.070 -58.071 1.00 57.78 87 THR A O 1
ATOM 683 N N . ILE A 1 88 ? -22.192 -2.768 -59.483 1.00 59.84 88 ILE A N 1
ATOM 684 C CA . ILE A 1 88 ? -21.138 -2.890 -58.458 1.00 59.84 88 ILE A CA 1
ATOM 685 C C . ILE A 1 88 ? -21.229 -1.729 -57.457 1.00 59.84 88 ILE A C 1
ATOM 687 O O . ILE A 1 88 ? -21.106 -1.942 -56.254 1.00 59.84 88 ILE A O 1
ATOM 691 N N . TYR A 1 89 ? -21.484 -0.511 -57.944 1.00 63.28 89 TYR A N 1
ATOM 692 C CA . TYR A 1 89 ? -21.688 0.659 -57.091 1.00 63.28 89 TYR A CA 1
ATOM 693 C C . TYR A 1 89 ? -22.916 0.490 -56.188 1.00 63.28 89 TYR A C 1
ATOM 695 O O . TYR A 1 89 ? -22.773 0.623 -54.984 1.00 63.28 89 TYR A O 1
ATOM 703 N N . VAL A 1 90 ? -24.074 0.098 -56.734 1.00 66.50 90 VAL A N 1
ATOM 704 C CA . VAL A 1 90 ? -25.294 -0.153 -55.942 1.00 66.50 90 VAL A CA 1
ATOM 705 C C . VAL A 1 90 ? -25.092 -1.286 -54.932 1.00 66.50 90 VAL A C 1
ATOM 707 O O . VAL A 1 90 ? -25.344 -1.093 -53.753 1.00 66.50 90 VAL A O 1
ATOM 710 N N . VAL A 1 91 ? -24.533 -2.432 -55.334 1.00 71.00 91 VAL A N 1
ATOM 711 C CA . VAL A 1 91 ? -24.273 -3.550 -54.404 1.00 71.00 91 VAL A CA 1
ATOM 712 C C . VAL A 1 91 ? -23.305 -3.149 -53.286 1.00 71.00 91 VAL A C 1
ATOM 714 O O . VAL A 1 91 ? -23.487 -3.568 -52.146 1.00 71.00 91 VAL A O 1
ATOM 717 N N . THR A 1 92 ? -22.305 -2.306 -53.566 1.00 67.69 92 THR A N 1
ATOM 718 C CA . THR A 1 92 ? -21.417 -1.797 -52.508 1.00 67.69 92 THR A CA 1
ATOM 719 C C . THR A 1 92 ? -22.075 -0.715 -51.652 1.00 67.69 92 THR A C 1
ATOM 721 O O . THR A 1 92 ? -21.902 -0.758 -50.436 1.00 67.69 92 THR A O 1
ATOM 724 N N . THR A 1 93 ? -22.880 0.201 -52.201 1.00 70.94 93 THR A N 1
ATOM 725 C CA . THR A 1 93 ? -23.626 1.165 -51.372 1.00 70.94 93 THR A CA 1
ATOM 726 C C . THR A 1 93 ? -24.651 0.472 -50.488 1.00 70.94 93 THR A C 1
ATOM 728 O O . THR A 1 93 ? -24.704 0.779 -49.305 1.00 70.94 93 THR A O 1
ATOM 731 N N . ASP A 1 94 ? -25.387 -0.510 -51.002 1.00 74.75 94 ASP A N 1
ATOM 732 C CA . ASP A 1 94 ? -26.412 -1.242 -50.251 1.00 74.75 94 ASP A CA 1
ATOM 733 C C . ASP A 1 94 ? -25.776 -2.140 -49.172 1.00 74.75 94 ASP A C 1
ATOM 735 O O . ASP A 1 94 ? -26.339 -2.336 -48.094 1.00 74.75 94 ASP A O 1
ATOM 739 N N . TRP A 1 95 ? -24.556 -2.639 -49.415 1.00 77.00 95 TRP A N 1
ATOM 740 C CA . TRP A 1 95 ? -23.772 -3.353 -48.406 1.00 77.00 95 TRP A CA 1
ATOM 741 C C . TRP A 1 95 ? -23.225 -2.431 -47.309 1.00 77.00 95 TRP A C 1
ATOM 743 O O . TRP A 1 95 ? -23.248 -2.801 -46.134 1.00 77.00 95 TRP A O 1
ATOM 753 N N . TYR A 1 96 ? -22.729 -1.239 -47.643 1.00 71.56 96 TYR A N 1
ATOM 754 C CA . TYR A 1 96 ? -22.224 -0.304 -46.630 1.00 71.56 96 TYR A CA 1
ATOM 755 C C . TYR A 1 96 ? -23.335 0.462 -45.902 1.00 71.56 96 TYR A C 1
ATOM 757 O O . TYR A 1 96 ? -23.151 0.784 -44.733 1.00 71.56 96 TYR A O 1
ATOM 765 N N . PHE A 1 97 ? -24.469 0.726 -46.556 1.00 72.12 97 PHE A N 1
ATOM 766 C CA . PHE A 1 97 ? -25.563 1.574 -46.073 1.00 72.12 97 PHE A CA 1
ATOM 767 C C . PHE A 1 97 ? -26.941 0.879 -46.176 1.00 72.12 97 PHE A C 1
ATOM 769 O O . PHE A 1 97 ? -27.833 1.392 -46.855 1.00 72.12 97 PHE A O 1
ATOM 776 N N . PRO A 1 98 ? -27.166 -0.265 -45.500 1.00 75.75 98 PRO A N 1
ATOM 777 C CA . PRO A 1 98 ? -28.493 -0.876 -45.424 1.00 75.75 98 PRO A CA 1
ATOM 778 C C . PRO A 1 98 ? -29.489 0.080 -44.745 1.00 75.75 98 PRO A C 1
ATOM 780 O O . PRO A 1 98 ? -29.347 0.409 -43.563 1.00 75.75 98 PRO A O 1
ATOM 783 N N . PHE A 1 99 ? -30.506 0.512 -45.498 1.00 61.53 99 PHE A N 1
ATOM 784 C CA . PHE A 1 99 ? -31.459 1.559 -45.099 1.00 61.53 99 PHE A CA 1
ATOM 785 C C . PHE A 1 99 ? -32.164 1.292 -43.757 1.00 61.53 99 PHE A C 1
ATOM 787 O O . PHE A 1 99 ? -32.427 2.234 -43.012 1.00 61.53 99 PHE A O 1
ATOM 794 N N . ASP A 1 100 ? -32.413 0.025 -43.419 1.00 72.44 100 ASP A N 1
ATOM 795 C CA . ASP A 1 100 ? -33.174 -0.367 -42.227 1.00 72.44 100 ASP A CA 1
ATOM 796 C C . ASP A 1 100 ? -32.333 -0.468 -40.936 1.00 72.44 100 ASP A C 1
ATOM 798 O O . ASP A 1 100 ? -32.886 -0.661 -39.854 1.00 72.44 100 ASP A O 1
ATOM 802 N N . CYS A 1 101 ? -30.995 -0.397 -41.011 1.00 67.88 101 CYS A N 1
ATOM 803 C CA . CYS A 1 101 ? -30.104 -0.758 -39.893 1.00 67.88 101 CYS A CA 1
ATOM 804 C C . CYS A 1 101 ? -28.858 0.151 -39.771 1.00 67.88 101 CYS A C 1
ATOM 806 O O . CYS A 1 101 ? -27.729 -0.314 -39.976 1.00 67.88 101 CYS A O 1
ATOM 808 N N . PRO A 1 102 ? -29.007 1.427 -39.353 1.00 72.69 102 PRO A N 1
ATOM 809 C CA . PRO A 1 102 ? -27.902 2.395 -39.282 1.00 72.69 102 PRO A CA 1
ATOM 810 C C . PRO A 1 102 ? -26.764 2.000 -38.323 1.00 72.69 102 PRO A C 1
ATOM 812 O O . PRO A 1 102 ? -25.621 2.411 -38.519 1.00 72.69 102 PRO A O 1
ATOM 815 N N . SER A 1 103 ? -27.024 1.158 -37.320 1.00 68.88 103 SER A N 1
ATOM 816 C CA . SER A 1 103 ? -25.980 0.576 -36.464 1.00 68.88 103 SER A CA 1
ATOM 817 C C . SER A 1 103 ? -25.021 -0.337 -37.241 1.00 68.88 103 SER A C 1
ATOM 819 O O . SER A 1 103 ? -23.820 -0.335 -36.973 1.00 68.88 103 SER A O 1
ATOM 821 N N . THR A 1 104 ? -25.523 -1.077 -38.235 1.00 72.31 104 THR A N 1
ATOM 822 C CA . THR A 1 104 ? -24.705 -1.960 -39.085 1.00 72.31 104 THR A CA 1
ATOM 823 C C . THR A 1 104 ? -23.898 -1.180 -40.122 1.00 72.31 104 THR A C 1
ATOM 825 O O . THR A 1 104 ? -22.755 -1.536 -40.394 1.00 72.31 104 THR A O 1
ATOM 828 N N . THR A 1 105 ? -24.434 -0.060 -40.617 1.00 73.44 105 THR A N 1
ATOM 829 C CA . THR A 1 105 ? -23.695 0.938 -41.407 1.00 73.44 105 THR A CA 1
ATOM 830 C C . THR A 1 105 ? -22.475 1.445 -40.636 1.00 73.44 105 THR A C 1
ATOM 832 O O . THR A 1 105 ? -21.349 1.404 -41.132 1.00 73.44 105 THR A O 1
ATOM 835 N N . ILE A 1 106 ? -22.678 1.865 -39.381 1.00 72.69 106 ILE A N 1
ATOM 836 C CA . ILE A 1 106 ? -21.604 2.376 -38.519 1.00 72.69 106 ILE A CA 1
ATOM 837 C C . ILE A 1 106 ? -20.572 1.281 -38.211 1.00 72.69 106 ILE A C 1
ATOM 839 O O . ILE A 1 106 ? -19.373 1.545 -38.311 1.00 72.69 106 ILE A O 1
ATOM 843 N N . SER A 1 107 ? -20.992 0.051 -37.889 1.00 72.00 107 SER A N 1
ATOM 844 C CA . SER A 1 107 ? -20.048 -1.043 -37.604 1.00 72.00 107 SER A CA 1
ATOM 845 C C . SER A 1 107 ? -19.244 -1.486 -38.835 1.00 72.00 107 SER A C 1
ATOM 847 O O . SER A 1 107 ? -18.044 -1.725 -38.719 1.00 72.00 107 SER A O 1
ATOM 849 N N . ARG A 1 108 ? -19.847 -1.515 -40.033 1.00 81.06 108 ARG A N 1
ATOM 850 C CA . ARG A 1 108 ? -19.142 -1.804 -41.298 1.00 81.06 108 ARG A CA 1
ATOM 851 C C . ARG A 1 108 ? -18.136 -0.707 -41.652 1.00 81.06 108 ARG A C 1
ATOM 853 O O . ARG A 1 108 ? -16.981 -1.013 -41.948 1.00 81.06 108 ARG A O 1
ATOM 860 N N . LEU A 1 109 ? -18.527 0.565 -41.571 1.00 75.88 109 LEU A N 1
ATOM 861 C CA . LEU A 1 109 ? -17.624 1.694 -41.835 1.00 75.88 109 LEU A CA 1
ATOM 862 C C . LEU A 1 109 ? -16.468 1.764 -40.827 1.00 75.88 109 LEU A C 1
ATOM 864 O O . LEU A 1 109 ? -15.326 1.969 -41.225 1.00 75.88 109 LEU A O 1
ATOM 868 N N . THR A 1 110 ? -16.721 1.543 -39.535 1.00 72.06 110 THR A N 1
ATOM 869 C CA . THR A 1 110 ? -15.652 1.546 -38.517 1.00 72.06 110 THR A CA 1
ATOM 870 C C . THR A 1 110 ? -14.713 0.346 -38.630 1.00 72.06 110 THR A C 1
ATOM 872 O O . THR A 1 110 ? -13.504 0.534 -38.513 1.00 72.06 110 THR A O 1
ATOM 875 N N . ALA A 1 111 ? -15.218 -0.856 -38.927 1.00 70.38 111 ALA A N 1
ATOM 876 C CA . ALA A 1 111 ? -14.380 -2.036 -39.163 1.00 70.38 111 ALA A CA 1
ATOM 877 C C . ALA A 1 111 ? -13.499 -1.893 -40.416 1.00 70.38 111 ALA A C 1
ATOM 879 O O . ALA A 1 111 ? -12.349 -2.323 -40.432 1.00 70.38 111 ALA A O 1
ATOM 880 N N . THR A 1 112 ? -14.013 -1.265 -41.472 1.00 76.06 112 THR A N 1
ATOM 881 C CA . THR A 1 112 ? -13.240 -1.036 -42.704 1.00 76.06 112 THR A CA 1
ATOM 882 C C . THR A 1 112 ? -12.268 0.131 -42.562 1.00 76.06 112 THR A C 1
ATOM 884 O O . THR A 1 112 ? -11.144 0.039 -43.046 1.00 76.06 112 THR A O 1
ATOM 887 N N . ALA A 1 113 ? -12.620 1.176 -41.806 1.00 73.38 113 ALA A N 1
ATOM 888 C CA . ALA A 1 113 ? -11.684 2.229 -41.424 1.00 73.38 113 ALA A CA 1
ATOM 889 C C . ALA A 1 113 ? -10.530 1.686 -40.564 1.00 73.38 113 ALA A C 1
ATOM 891 O O . ALA A 1 113 ? -9.376 2.011 -40.838 1.00 73.38 113 ALA A O 1
ATOM 892 N N . SER A 1 114 ? -10.802 0.827 -39.573 1.00 69.94 114 SER A N 1
ATOM 893 C CA . SER A 1 114 ? -9.746 0.223 -38.752 1.00 69.94 114 SER A CA 1
ATOM 894 C C . SER A 1 114 ? -8.873 -0.749 -39.551 1.00 69.94 114 SER A C 1
ATOM 896 O O . SER A 1 114 ? -7.654 -0.687 -39.420 1.00 69.94 114 SER A O 1
ATOM 898 N N . LEU A 1 115 ? -9.446 -1.563 -40.446 1.00 71.31 115 LEU A N 1
ATOM 899 C CA . LEU A 1 115 ? -8.674 -2.401 -41.375 1.00 71.31 115 LEU A CA 1
ATOM 900 C C . LEU A 1 115 ? -7.791 -1.568 -42.317 1.00 71.31 115 LEU A C 1
ATOM 902 O O . LEU A 1 115 ? -6.619 -1.894 -42.483 1.00 71.31 115 LEU A O 1
ATOM 906 N N . CYS A 1 116 ? -8.299 -0.469 -42.882 1.00 70.56 116 CYS A N 1
ATOM 907 C CA . CYS A 1 116 ? -7.503 0.437 -43.715 1.00 70.56 116 CYS A CA 1
ATOM 908 C C . CYS A 1 116 ? -6.389 1.139 -42.922 1.00 70.56 116 CYS A C 1
ATOM 910 O O . CYS A 1 116 ? -5.279 1.275 -43.432 1.00 70.56 116 CYS A O 1
ATOM 912 N N . ILE A 1 117 ? -6.647 1.545 -41.673 1.00 71.56 117 ILE A N 1
ATOM 913 C CA . ILE A 1 117 ? -5.625 2.118 -40.784 1.00 71.56 117 ILE A CA 1
ATOM 914 C C . ILE A 1 117 ? -4.548 1.073 -40.467 1.00 71.56 117 ILE A C 1
ATOM 916 O O . ILE A 1 117 ? -3.372 1.377 -40.627 1.00 71.56 117 ILE A O 1
ATOM 920 N N . MET A 1 118 ? -4.927 -0.156 -40.101 1.00 69.19 118 MET A N 1
ATOM 921 C CA . MET A 1 118 ? -3.992 -1.259 -39.830 1.00 69.19 118 MET A CA 1
ATOM 922 C C . MET A 1 118 ? -3.168 -1.646 -41.066 1.00 69.19 118 MET A C 1
ATOM 924 O O . MET A 1 118 ? -1.962 -1.858 -40.970 1.00 69.19 118 MET A O 1
ATOM 928 N N . ALA A 1 119 ? -3.790 -1.697 -42.246 1.00 72.62 119 ALA A N 1
ATOM 929 C CA . ALA A 1 119 ? -3.081 -1.936 -43.498 1.00 72.62 119 ALA A CA 1
ATOM 930 C C . ALA A 1 119 ? -2.080 -0.807 -43.799 1.00 72.62 119 ALA A C 1
ATOM 932 O O . ALA A 1 119 ? -0.955 -1.080 -44.204 1.00 72.62 119 ALA A O 1
ATOM 933 N N . TYR A 1 120 ? -2.450 0.453 -43.552 1.00 73.69 120 TYR A N 1
ATOM 934 C CA . TYR A 1 120 ? -1.590 1.616 -43.780 1.00 73.69 120 TYR A CA 1
ATOM 935 C C . TYR A 1 120 ? -0.428 1.717 -42.775 1.00 73.69 120 TYR A C 1
ATOM 937 O O . TYR A 1 120 ? 0.697 2.023 -43.174 1.00 73.69 120 TYR A O 1
ATOM 945 N N . THR A 1 121 ? -0.653 1.413 -41.490 1.00 73.25 121 THR A N 1
ATOM 946 C CA . THR A 1 121 ? 0.409 1.404 -40.465 1.00 73.25 121 THR A CA 1
ATOM 947 C C . THR A 1 121 ? 1.400 0.255 -40.633 1.00 73.25 121 THR A C 1
ATOM 949 O O . THR A 1 121 ? 2.534 0.395 -40.189 1.00 73.25 121 THR A O 1
ATOM 952 N N . ILE A 1 122 ? 1.019 -0.837 -41.305 1.00 73.88 122 ILE A N 1
ATOM 953 C CA . ILE A 1 122 ? 1.933 -1.920 -41.708 1.00 73.88 122 ILE A CA 1
ATOM 954 C C . ILE A 1 122 ? 2.619 -1.592 -43.045 1.00 73.88 122 ILE A C 1
ATOM 956 O O . ILE A 1 122 ? 3.827 -1.783 -43.186 1.00 73.88 122 ILE A O 1
ATOM 960 N N . ALA A 1 123 ? 1.881 -1.056 -44.022 1.00 77.69 123 ALA A N 1
ATOM 961 C CA . ALA A 1 123 ? 2.415 -0.749 -45.347 1.00 77.69 123 ALA A CA 1
ATOM 962 C C . ALA A 1 123 ? 3.473 0.364 -45.329 1.00 77.69 123 ALA A C 1
ATOM 964 O O . ALA A 1 123 ? 4.432 0.265 -46.083 1.00 77.69 123 ALA A O 1
ATOM 965 N N . LEU A 1 124 ? 3.350 1.386 -44.470 1.00 78.25 124 LEU A N 1
ATOM 966 C CA . LEU A 1 124 ? 4.336 2.474 -44.380 1.00 78.25 124 LEU A CA 1
ATOM 967 C C . LEU A 1 124 ? 5.752 1.993 -43.974 1.00 78.25 124 LEU A C 1
ATOM 969 O O . LEU A 1 124 ? 6.701 2.312 -44.702 1.00 78.25 124 LEU A O 1
ATOM 973 N N . PRO A 1 125 ? 5.936 1.219 -42.880 1.00 80.50 125 PRO A N 1
ATOM 974 C CA . PRO A 1 125 ? 7.199 0.548 -42.571 1.00 80.50 125 PRO A CA 1
ATOM 975 C C . PRO A 1 125 ? 7.702 -0.342 -43.705 1.00 80.50 125 PRO A C 1
ATOM 977 O O . PRO A 1 125 ? 8.846 -0.189 -44.124 1.00 80.50 125 PRO A O 1
ATOM 980 N N . VAL A 1 126 ? 6.845 -1.215 -44.250 1.00 80.25 126 VAL A N 1
ATOM 981 C CA . VAL A 1 126 ? 7.237 -2.170 -45.301 1.00 80.25 126 VAL A CA 1
ATOM 982 C C . VAL A 1 126 ? 7.685 -1.451 -46.575 1.00 80.25 126 VAL A C 1
ATOM 984 O O . VAL A 1 126 ? 8.717 -1.809 -47.131 1.00 80.25 126 VAL A O 1
ATOM 987 N N . SER A 1 127 ? 6.990 -0.397 -47.014 1.00 82.44 127 SER A N 1
ATOM 988 C CA . SER A 1 127 ? 7.422 0.394 -48.172 1.00 82.44 127 SER A CA 1
ATOM 989 C C . SER A 1 127 ? 8.725 1.149 -47.910 1.00 82.44 127 SER A C 1
ATOM 991 O O . SER A 1 127 ? 9.560 1.225 -48.800 1.00 82.44 127 SER A O 1
ATOM 993 N N . SER A 1 128 ? 8.927 1.668 -46.692 1.00 86.88 128 SER A N 1
ATOM 994 C CA . SER A 1 128 ? 10.160 2.394 -46.343 1.00 86.88 128 SER A CA 1
ATOM 995 C C . SER A 1 128 ? 11.368 1.452 -46.314 1.00 86.88 128 SER A C 1
ATOM 997 O O . SER A 1 128 ? 12.419 1.791 -46.849 1.00 86.88 128 SER A O 1
ATOM 999 N N . TYR A 1 129 ? 11.183 0.248 -45.763 1.00 87.88 129 TYR A N 1
ATOM 1000 C CA . TYR A 1 129 ? 12.162 -0.840 -45.771 1.00 87.88 129 TYR A CA 1
ATOM 1001 C C . TYR A 1 129 ? 12.489 -1.322 -47.188 1.00 87.88 129 TYR A C 1
ATOM 1003 O O . TYR A 1 129 ? 13.658 -1.439 -47.544 1.00 87.88 129 TYR A O 1
ATOM 1011 N N . LEU A 1 130 ? 11.471 -1.552 -48.025 1.00 85.06 130 LEU A N 1
ATOM 1012 C CA . LEU A 1 130 ? 11.677 -1.973 -49.413 1.00 85.06 130 LEU A CA 1
ATOM 1013 C C . LEU A 1 130 ? 12.367 -0.893 -50.257 1.00 85.06 130 LEU A C 1
ATOM 1015 O O . LEU A 1 130 ? 13.150 -1.253 -51.127 1.00 85.06 130 LEU A O 1
ATOM 1019 N N . SER A 1 131 ? 12.135 0.399 -49.991 1.00 87.44 131 SER A N 1
ATOM 1020 C CA . SER A 1 131 ? 12.912 1.476 -50.618 1.00 87.44 131 SER A CA 1
ATOM 1021 C C . SER A 1 131 ? 14.381 1.438 -50.201 1.00 87.44 131 SER A C 1
ATOM 1023 O O . SER A 1 131 ? 15.226 1.407 -51.082 1.00 87.44 131 SER A O 1
ATOM 1025 N N . GLY A 1 132 ? 14.698 1.347 -48.903 1.00 88.94 132 GLY A N 1
ATOM 1026 C CA . GLY A 1 132 ? 16.095 1.255 -48.451 1.00 88.94 132 GLY A CA 1
ATOM 1027 C C . GLY A 1 132 ? 16.823 0.038 -49.027 1.00 88.94 132 GLY A C 1
ATOM 1028 O O . GLY A 1 132 ? 17.935 0.157 -49.531 1.00 88.94 132 GLY A O 1
ATOM 1029 N N . LEU A 1 133 ? 16.155 -1.119 -49.052 1.00 88.31 133 LEU A N 1
ATOM 1030 C CA . LEU A 1 133 ? 16.690 -2.349 -49.640 1.00 88.31 133 LEU A CA 1
ATOM 1031 C C . LEU A 1 133 ? 16.861 -2.248 -51.165 1.00 88.31 133 LEU A C 1
ATOM 1033 O O . LEU A 1 133 ? 17.834 -2.764 -51.709 1.00 88.31 133 LEU A O 1
ATOM 1037 N N . GLN A 1 134 ? 15.949 -1.567 -51.866 1.00 87.62 134 GLN A N 1
ATOM 1038 C CA . GLN A 1 134 ? 16.081 -1.295 -53.298 1.00 87.62 134 GLN A CA 1
ATOM 1039 C C . GLN A 1 134 ? 17.238 -0.328 -53.587 1.00 87.62 134 GLN A C 1
ATOM 1041 O O . GLN A 1 134 ? 18.034 -0.597 -54.484 1.00 87.62 134 GLN A O 1
ATOM 1046 N N . ASP A 1 135 ? 17.323 0.786 -52.862 1.00 88.06 135 ASP A N 1
ATOM 1047 C CA . ASP A 1 135 ? 18.332 1.824 -53.085 1.00 88.06 135 ASP A CA 1
ATOM 1048 C C . ASP A 1 135 ? 19.740 1.302 -52.736 1.00 88.06 135 ASP A C 1
ATOM 1050 O O . ASP A 1 135 ? 20.694 1.600 -53.450 1.00 88.06 135 ASP A O 1
ATOM 1054 N N . SER A 1 136 ? 19.846 0.416 -51.738 1.00 87.44 136 SER A N 1
ATOM 1055 C CA . SER A 1 136 ? 21.045 -0.375 -51.424 1.00 87.44 136 SER A CA 1
ATOM 1056 C C . SER A 1 136 ? 21.474 -1.296 -52.573 1.00 87.44 136 SER A C 1
ATOM 1058 O O . SER A 1 136 ? 22.581 -1.163 -53.088 1.00 87.44 136 SER A O 1
ATOM 1060 N N . LEU A 1 137 ? 20.577 -2.162 -53.068 1.00 82.19 137 LEU A N 1
ATOM 1061 C CA . LEU A 1 137 ? 20.867 -3.084 -54.181 1.00 82.19 137 LEU A CA 1
ATOM 1062 C C . LEU A 1 137 ? 21.122 -2.383 -55.533 1.00 82.19 137 LEU A C 1
ATOM 1064 O O . LEU A 1 137 ? 21.576 -3.026 -56.482 1.00 82.19 137 LEU A O 1
ATOM 1068 N N . LEU A 1 138 ? 20.802 -1.090 -55.646 1.00 80.50 138 LEU A N 1
ATOM 1069 C CA . LEU A 1 138 ? 21.106 -0.241 -56.804 1.00 80.50 138 LEU A CA 1
ATOM 1070 C C . LEU A 1 138 ? 22.327 0.670 -56.583 1.00 80.50 138 LEU A C 1
ATOM 1072 O O . LEU A 1 138 ? 22.802 1.288 -57.540 1.00 80.50 138 LEU A O 1
ATOM 1076 N N . SER A 1 139 ? 22.839 0.759 -55.354 1.00 80.88 139 SER A N 1
ATOM 1077 C CA . SER A 1 139 ? 24.049 1.504 -55.020 1.00 80.88 139 SER A CA 1
ATOM 1078 C C . SER A 1 139 ? 25.287 0.766 -55.526 1.00 80.88 139 SER A C 1
ATOM 1080 O O . SER A 1 139 ? 25.404 -0.450 -55.415 1.00 80.88 139 SER A O 1
ATOM 1082 N N . SER A 1 140 ? 26.257 1.513 -56.054 1.00 70.44 140 SER A N 1
ATOM 1083 C CA . SER A 1 140 ? 27.589 0.986 -56.376 1.00 70.44 140 SER A CA 1
ATOM 1084 C C . SER A 1 140 ? 28.597 1.184 -55.234 1.00 70.44 140 SER A C 1
ATOM 1086 O O . SER A 1 140 ? 29.803 1.134 -55.476 1.00 70.44 140 SER A O 1
ATOM 1088 N N . GLY A 1 141 ? 28.125 1.521 -54.031 1.00 72.56 141 GLY A N 1
ATOM 1089 C CA . GLY A 1 141 ? 28.937 1.703 -52.829 1.00 72.56 141 GLY A CA 1
ATOM 1090 C C . GLY A 1 141 ? 28.711 0.571 -51.830 1.00 72.56 141 GLY A C 1
ATOM 1091 O O . GLY A 1 141 ? 27.577 0.176 -51.592 1.00 72.56 141 GLY A O 1
ATOM 1092 N N . THR A 1 142 ? 29.791 0.089 -51.219 1.00 76.31 142 THR A N 1
ATOM 1093 C CA . THR A 1 142 ? 29.792 -0.962 -50.182 1.00 76.31 142 THR A CA 1
ATOM 1094 C C . THR A 1 142 ? 29.578 -0.405 -48.766 1.00 76.31 142 THR A C 1
ATOM 1096 O O . THR A 1 142 ? 29.987 -1.022 -47.789 1.00 76.31 142 THR A O 1
ATOM 1099 N N . GLU A 1 143 ? 29.020 0.800 -48.654 1.00 83.56 143 GLU A N 1
ATOM 1100 C CA . GLU A 1 143 ? 28.850 1.556 -47.410 1.00 83.56 143 GLU A CA 1
ATOM 1101 C C . GLU A 1 143 ? 27.441 2.161 -47.393 1.00 83.56 143 GLU A C 1
ATOM 1103 O O . GLU A 1 143 ? 26.954 2.624 -48.429 1.00 83.56 143 GLU A O 1
ATOM 1108 N N . ASN A 1 144 ? 26.788 2.163 -46.227 1.00 81.00 144 ASN A N 1
ATOM 1109 C CA . ASN A 1 144 ? 25.443 2.716 -46.051 1.00 81.00 144 ASN A CA 1
ATOM 1110 C C . ASN A 1 144 ? 25.416 4.204 -46.434 1.00 81.00 144 ASN A C 1
ATOM 1112 O O . ASN A 1 144 ? 26.371 4.945 -46.183 1.00 81.00 144 ASN A O 1
ATOM 1116 N N . SER A 1 145 ? 24.292 4.674 -46.978 1.00 84.50 145 SER A N 1
ATOM 1117 C 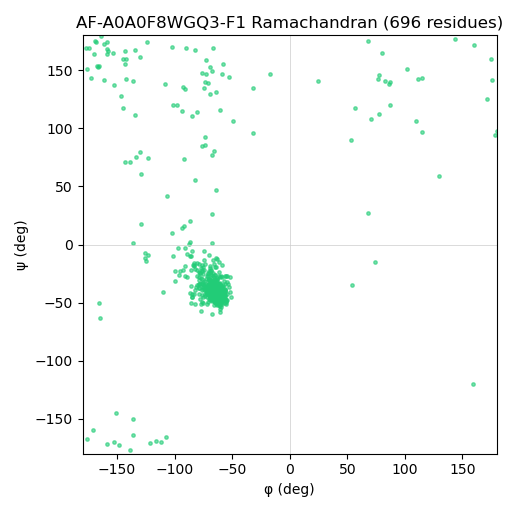CA . SER A 1 145 ? 24.102 6.080 -47.316 1.00 84.50 145 SER A CA 1
ATOM 1118 C C . SER A 1 145 ? 24.408 6.996 -46.128 1.00 84.50 145 SER A C 1
ATOM 1120 O O . SER A 1 145 ? 24.077 6.701 -44.976 1.00 84.50 145 SER A O 1
ATOM 1122 N N . GLY A 1 146 ? 24.981 8.172 -46.409 1.00 80.56 146 GLY A N 1
ATOM 1123 C CA . GLY A 1 146 ? 25.273 9.172 -45.373 1.00 80.56 146 GLY A CA 1
ATOM 1124 C C . GLY A 1 146 ? 24.039 9.566 -44.547 1.00 80.56 146 GLY A C 1
ATOM 1125 O O . GLY A 1 146 ? 24.168 9.872 -43.369 1.00 80.56 146 GLY A O 1
ATOM 1126 N N . TYR A 1 147 ? 22.835 9.452 -45.124 1.00 82.25 147 TYR A N 1
ATOM 1127 C CA . TYR A 1 147 ? 21.568 9.613 -44.406 1.00 82.25 147 TYR A CA 1
ATOM 1128 C C . TYR A 1 147 ? 21.418 8.617 -43.244 1.00 82.25 147 TYR A C 1
ATOM 1130 O O . TYR A 1 147 ? 21.020 9.004 -42.144 1.00 82.25 147 TYR A O 1
ATOM 1138 N N . CYS A 1 148 ? 21.759 7.348 -43.466 1.00 85.62 148 CYS A N 1
ATOM 1139 C CA . CYS A 1 148 ? 21.716 6.318 -42.436 1.00 85.62 148 CYS A CA 1
ATOM 1140 C C . CYS A 1 148 ? 22.920 6.374 -41.492 1.00 85.62 148 CYS A C 1
ATOM 1142 O O . CYS A 1 148 ? 22.749 6.162 -40.293 1.00 85.62 148 CYS A O 1
ATOM 1144 N N . PHE A 1 149 ? 24.100 6.754 -41.988 1.00 79.62 149 PHE A N 1
ATOM 1145 C CA . PHE A 1 149 ? 25.277 6.968 -41.143 1.00 79.62 149 PHE A CA 1
ATOM 1146 C C . PHE A 1 149 ? 25.049 8.094 -40.115 1.00 79.62 149 PHE A C 1
ATOM 1148 O O . PHE A 1 149 ? 25.246 7.886 -38.917 1.00 79.62 149 PHE A O 1
ATOM 1155 N N . ASP A 1 150 ? 24.525 9.247 -40.551 1.00 77.31 150 ASP A N 1
ATOM 1156 C CA . ASP A 1 150 ? 24.109 10.340 -39.659 1.00 77.31 150 ASP A CA 1
ATOM 1157 C C . ASP A 1 150 ? 23.007 9.880 -38.685 1.00 77.31 150 ASP A C 1
ATOM 1159 O O . ASP A 1 150 ? 23.032 10.218 -37.501 1.00 77.31 150 ASP A O 1
ATOM 1163 N N . THR A 1 151 ? 22.051 9.073 -39.161 1.00 75.00 151 THR A N 1
ATOM 1164 C CA . THR A 1 151 ? 20.926 8.565 -38.355 1.00 75.00 151 THR A CA 1
ATOM 1165 C C . THR A 1 151 ? 21.375 7.639 -37.220 1.00 75.00 151 THR A C 1
ATOM 1167 O O . THR A 1 151 ? 20.849 7.755 -36.114 1.00 75.00 151 THR A O 1
ATOM 1170 N N . PHE A 1 152 ? 22.349 6.752 -37.453 1.00 69.94 152 PHE A N 1
ATOM 1171 C CA . PHE A 1 152 ? 22.924 5.899 -36.405 1.00 69.94 152 PHE A CA 1
ATOM 1172 C C . PHE A 1 152 ? 23.940 6.637 -35.514 1.00 69.94 152 PHE A C 1
ATOM 1174 O O . PHE A 1 152 ? 24.142 6.241 -34.366 1.00 69.94 152 PHE A O 1
ATOM 1181 N N . GLY A 1 153 ? 24.558 7.717 -36.006 1.00 64.31 153 GLY A N 1
ATOM 1182 C CA . GLY A 1 153 ? 25.498 8.543 -35.239 1.00 64.31 153 GLY A CA 1
ATOM 1183 C C . GLY A 1 153 ? 24.857 9.354 -34.103 1.00 64.31 153 GLY A C 1
ATOM 1184 O O . GLY A 1 153 ? 25.538 9.698 -33.134 1.00 64.31 153 GLY A O 1
ATOM 1185 N N . TYR A 1 154 ? 23.553 9.640 -34.180 1.00 64.19 154 TYR A N 1
ATOM 1186 C CA . TYR A 1 154 ? 22.803 10.254 -33.082 1.00 64.19 154 TYR A CA 1
ATOM 1187 C C . TYR A 1 154 ? 22.308 9.199 -32.084 1.00 64.19 154 TYR A C 1
ATOM 1189 O O . TYR A 1 154 ? 21.385 8.441 -32.371 1.00 64.19 154 TYR A O 1
ATOM 1197 N N . ASP A 1 155 ? 22.889 9.215 -30.879 1.00 55.03 155 ASP A N 1
ATOM 1198 C CA . ASP A 1 155 ? 22.553 8.329 -29.754 1.00 55.03 155 ASP A CA 1
ATOM 1199 C C . ASP A 1 155 ? 21.030 8.294 -29.500 1.00 55.03 155 ASP A C 1
ATOM 1201 O O . ASP A 1 155 ? 20.427 9.280 -29.048 1.00 55.03 155 ASP A O 1
ATOM 1205 N N . MET A 1 156 ? 20.394 7.175 -29.880 1.00 55.94 156 MET A N 1
ATOM 1206 C CA . MET A 1 156 ? 18.981 7.120 -30.288 1.00 55.94 156 MET A CA 1
ATOM 1207 C C . MET A 1 156 ? 18.003 7.055 -29.100 1.00 55.94 156 MET A C 1
ATOM 1209 O O . MET A 1 156 ? 17.151 6.174 -28.974 1.00 55.94 156 MET A O 1
ATOM 1213 N N . SER A 1 157 ? 18.115 8.040 -28.213 1.00 56.38 157 SER A N 1
ATOM 1214 C CA . SER A 1 157 ? 17.250 8.304 -27.064 1.00 56.38 157 SER A CA 1
ATOM 1215 C C . SER A 1 157 ? 15.843 8.737 -27.518 1.00 56.38 157 SER A C 1
ATOM 1217 O O . SER A 1 157 ? 15.481 9.914 -27.490 1.00 56.38 157 SER A O 1
ATOM 1219 N N . ALA A 1 158 ? 15.053 7.745 -27.953 1.00 54.66 158 ALA A N 1
ATOM 1220 C CA . ALA A 1 158 ? 13.816 7.806 -28.750 1.00 54.66 158 ALA A CA 1
ATOM 1221 C C . ALA A 1 158 ? 12.591 8.513 -28.111 1.00 54.66 158 ALA A C 1
ATOM 1223 O O . ALA A 1 158 ? 11.470 8.012 -28.141 1.00 54.66 158 ALA A O 1
ATOM 1224 N N . SER A 1 159 ? 12.796 9.691 -27.529 1.00 55.41 159 SER A N 1
ATOM 1225 C CA . SER A 1 159 ? 11.821 10.443 -26.731 1.00 55.41 159 SER A CA 1
ATOM 1226 C C . SER A 1 159 ? 11.034 11.505 -27.508 1.00 55.41 159 SER A C 1
ATOM 1228 O O . SER A 1 159 ? 9.956 11.881 -27.061 1.00 55.41 159 SER A O 1
ATOM 1230 N N . ASN A 1 160 ? 11.555 11.999 -28.642 1.00 61.41 160 ASN A N 1
ATOM 1231 C CA . ASN A 1 160 ? 11.014 13.180 -29.342 1.00 61.41 160 ASN A CA 1
ATOM 1232 C C . ASN A 1 160 ? 10.908 13.061 -30.881 1.00 61.41 160 ASN A C 1
ATOM 1234 O O . ASN A 1 160 ? 10.500 14.023 -31.527 1.00 61.41 160 ASN A O 1
ATOM 1238 N N . LEU A 1 161 ? 11.268 11.925 -31.491 1.00 69.25 161 LEU A N 1
ATOM 1239 C CA . LEU A 1 161 ? 11.106 11.721 -32.941 1.00 69.25 161 LEU A CA 1
ATOM 1240 C C . LEU A 1 161 ? 9.629 11.485 -33.284 1.00 69.25 161 LEU A C 1
ATOM 1242 O O . LEU A 1 161 ? 8.967 10.682 -32.624 1.00 69.25 161 LEU A O 1
ATOM 1246 N N . SER A 1 162 ? 9.103 12.131 -34.331 1.00 76.56 162 SER A N 1
ATOM 1247 C CA . SER A 1 162 ? 7.738 11.830 -34.777 1.00 76.56 162 SER A CA 1
ATOM 1248 C C . SER A 1 162 ? 7.664 10.426 -35.385 1.00 76.56 162 SER A C 1
ATOM 1250 O O . SER A 1 162 ? 8.629 9.940 -35.975 1.00 76.56 162 SER A O 1
ATOM 1252 N N . LEU A 1 163 ? 6.495 9.778 -35.322 1.00 73.75 163 LEU A N 1
ATOM 1253 C CA . LEU A 1 163 ? 6.297 8.430 -35.880 1.00 73.75 163 LEU A CA 1
ATOM 1254 C C . LEU A 1 163 ? 6.722 8.331 -37.359 1.00 73.75 163 LEU A C 1
ATOM 1256 O O . LEU A 1 163 ? 7.232 7.303 -37.794 1.00 73.75 163 LEU A O 1
ATOM 1260 N N . ARG A 1 164 ? 6.547 9.407 -38.137 1.00 74.56 164 ARG A N 1
ATOM 1261 C CA . ARG A 1 164 ? 6.930 9.457 -39.556 1.00 74.56 164 ARG A CA 1
ATOM 1262 C C . ARG A 1 164 ? 8.444 9.548 -39.755 1.00 74.56 164 ARG A C 1
ATOM 1264 O O . ARG A 1 164 ? 8.955 8.978 -40.715 1.00 74.56 164 ARG A O 1
ATOM 1271 N N . GLU A 1 165 ? 9.142 10.261 -38.877 1.00 78.19 165 GLU A N 1
ATOM 1272 C CA . GLU A 1 165 ? 10.606 10.328 -38.875 1.00 78.19 165 GLU A CA 1
ATOM 1273 C C . GLU A 1 165 ? 11.197 9.017 -38.367 1.00 78.19 165 GLU A C 1
ATOM 1275 O O . GLU A 1 165 ? 12.115 8.514 -38.995 1.00 78.19 165 GLU A O 1
ATOM 1280 N N . TRP A 1 166 ? 10.621 8.405 -37.328 1.00 81.50 166 TRP A N 1
ATOM 1281 C CA . TRP A 1 166 ? 11.045 7.098 -36.820 1.00 81.50 166 TRP A CA 1
ATOM 1282 C C . TRP A 1 166 ? 10.864 5.974 -37.852 1.00 81.50 166 TRP A C 1
ATOM 1284 O O . TRP A 1 166 ? 11.802 5.219 -38.085 1.00 81.50 166 TRP A O 1
ATOM 12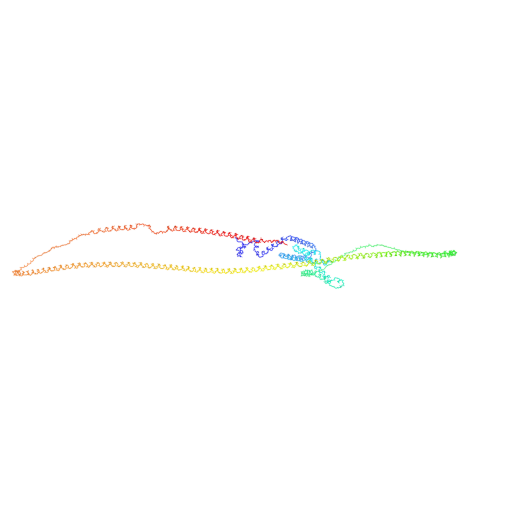94 N N . ILE A 1 167 ? 9.710 5.895 -38.536 1.00 76.50 167 ILE A N 1
ATOM 1295 C CA . ILE A 1 167 ? 9.495 4.909 -39.616 1.00 76.50 167 ILE A CA 1
ATOM 1296 C C . ILE A 1 167 ? 10.507 5.111 -40.751 1.00 76.50 167 ILE A C 1
ATOM 1298 O O . ILE A 1 167 ? 11.023 4.134 -41.286 1.00 76.50 167 ILE A O 1
ATOM 1302 N N . LYS A 1 168 ? 10.816 6.361 -41.121 1.00 76.56 168 LYS A N 1
ATOM 1303 C CA . LYS A 1 168 ? 11.839 6.634 -42.137 1.00 76.56 168 LYS A CA 1
ATOM 1304 C C . LYS A 1 168 ? 13.232 6.254 -41.645 1.00 76.56 168 LYS A C 1
ATOM 1306 O O . LYS A 1 168 ? 13.842 5.383 -42.240 1.00 76.56 168 LYS A O 1
ATOM 1311 N N . ALA A 1 169 ? 13.692 6.860 -40.557 1.00 78.06 169 ALA A N 1
ATOM 1312 C CA . ALA A 1 169 ? 15.018 6.660 -39.985 1.00 78.06 169 ALA A CA 1
ATOM 1313 C C . ALA A 1 169 ? 15.314 5.181 -39.703 1.00 78.06 169 ALA A C 1
ATOM 1315 O O . ALA A 1 169 ? 16.358 4.681 -40.096 1.00 78.06 169 ALA A O 1
ATOM 1316 N N . LEU A 1 170 ? 14.393 4.459 -39.058 1.00 81.56 170 LEU A N 1
ATOM 1317 C CA . LEU A 1 170 ? 14.656 3.086 -38.643 1.00 81.56 170 LEU A CA 1
ATOM 1318 C C . LEU A 1 170 ? 14.365 2.069 -39.755 1.00 81.56 170 LEU A C 1
ATOM 1320 O O . LEU A 1 170 ? 15.211 1.230 -40.051 1.00 81.56 170 LEU A O 1
ATOM 1324 N N . CYS A 1 171 ? 13.189 2.117 -40.393 1.00 86.12 171 CYS A N 1
ATOM 1325 C CA . CYS A 1 171 ? 12.810 1.062 -41.339 1.00 86.12 171 CYS A CA 1
ATOM 1326 C C . CYS A 1 171 ? 13.554 1.168 -42.675 1.00 86.12 171 CYS A C 1
ATOM 1328 O O . CYS A 1 171 ? 13.901 0.126 -43.220 1.00 86.12 171 CYS A O 1
ATOM 1330 N N . TYR A 1 172 ? 13.829 2.378 -43.187 1.00 89.25 172 TYR A N 1
ATOM 1331 C CA . TYR A 1 172 ? 14.654 2.537 -44.395 1.00 89.25 172 TYR A CA 1
ATOM 1332 C C . TYR A 1 172 ? 16.084 2.066 -44.134 1.00 89.25 172 TYR A C 1
ATOM 1334 O O . TYR A 1 172 ? 16.584 1.251 -44.898 1.00 89.25 172 TYR A O 1
ATOM 1342 N N . CYS A 1 173 ? 16.714 2.497 -43.036 1.00 88.75 173 CYS A N 1
ATOM 1343 C CA . CYS A 1 173 ? 18.113 2.156 -42.779 1.00 88.75 173 CYS A CA 1
ATOM 1344 C C . CYS A 1 173 ? 18.324 0.668 -42.485 1.00 88.75 173 CYS A C 1
ATOM 1346 O O . CYS A 1 173 ? 19.275 0.107 -43.006 1.00 88.75 173 CYS A O 1
ATOM 1348 N N . ILE A 1 174 ? 17.412 -0.008 -41.771 1.00 88.56 174 ILE A N 1
ATOM 1349 C CA . ILE A 1 174 ? 17.454 -1.481 -41.637 1.00 88.56 174 ILE A CA 1
ATOM 1350 C C . ILE A 1 174 ? 17.211 -2.171 -42.996 1.00 88.56 174 ILE A C 1
ATOM 1352 O O . ILE A 1 174 ? 17.744 -3.247 -43.247 1.00 88.56 174 ILE A O 1
ATOM 1356 N N . GLY A 1 175 ? 16.427 -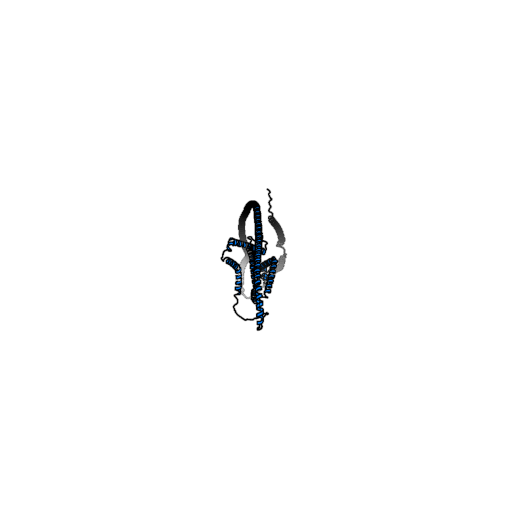1.564 -43.893 1.00 88.75 175 GLY A N 1
ATOM 1357 C CA . GLY A 1 175 ? 16.292 -2.031 -45.275 1.00 88.75 175 GLY A CA 1
ATOM 1358 C C . GLY A 1 175 ? 17.588 -1.894 -46.071 1.00 88.75 175 GLY A C 1
ATOM 1359 O O . GLY A 1 175 ? 17.972 -2.826 -46.770 1.00 88.75 175 GLY A O 1
ATOM 1360 N N . GLU A 1 176 ? 18.270 -0.757 -45.936 1.00 91.81 176 GLU A N 1
ATOM 1361 C CA . GLU A 1 176 ? 19.530 -0.468 -46.620 1.00 91.81 176 GLU A CA 1
ATOM 1362 C C . GLU A 1 176 ? 20.665 -1.390 -46.145 1.00 91.81 176 GLU A C 1
ATOM 1364 O O . GLU A 1 176 ? 21.354 -1.984 -46.973 1.00 91.81 176 GLU A O 1
ATOM 1369 N N . ASP A 1 177 ? 20.778 -1.572 -44.826 1.00 89.12 177 ASP A N 1
ATOM 1370 C CA . ASP A 1 177 ? 21.733 -2.450 -44.135 1.00 89.12 177 ASP A CA 1
ATOM 1371 C C . ASP A 1 177 ? 21.543 -3.918 -44.562 1.00 89.12 177 ASP A C 1
ATOM 1373 O O . ASP A 1 177 ? 22.451 -4.530 -45.120 1.00 89.12 177 ASP A O 1
ATOM 1377 N N . ASN A 1 178 ? 20.311 -4.441 -44.467 1.00 89.00 178 ASN A N 1
ATOM 1378 C CA . ASN A 1 178 ? 19.963 -5.779 -44.964 1.00 89.00 178 ASN A CA 1
ATOM 1379 C C . ASN A 1 178 ? 20.172 -5.928 -46.485 1.00 89.00 178 ASN A C 1
ATOM 1381 O O . ASN A 1 178 ? 20.360 -7.041 -46.978 1.00 89.00 178 ASN A O 1
ATOM 1385 N N . GLY A 1 179 ? 20.090 -4.831 -47.245 1.00 88.12 179 GLY A N 1
ATOM 1386 C CA . GLY A 1 179 ? 20.392 -4.802 -48.674 1.00 88.12 179 GLY A CA 1
ATOM 1387 C C . GLY A 1 179 ? 21.891 -4.923 -48.961 1.00 88.12 179 GLY A C 1
ATOM 1388 O O . GLY A 1 179 ? 22.259 -5.629 -49.899 1.00 88.12 179 GLY A O 1
ATOM 1389 N N . LEU A 1 180 ? 22.744 -4.311 -48.130 1.00 87.31 180 LEU A N 1
ATOM 1390 C CA . LEU A 1 180 ? 24.203 -4.397 -48.243 1.00 87.31 180 LEU A CA 1
ATOM 1391 C C . LEU A 1 180 ? 24.709 -5.766 -47.786 1.00 87.31 180 LEU A C 1
ATOM 1393 O O . LEU A 1 180 ? 25.512 -6.367 -48.493 1.00 87.31 180 LEU A O 1
ATOM 1397 N N . ASP A 1 181 ? 24.175 -6.306 -46.687 1.00 86.50 181 ASP A N 1
ATOM 1398 C CA . ASP A 1 181 ? 24.418 -7.692 -46.258 1.00 86.50 181 ASP A CA 1
ATOM 1399 C C . ASP A 1 181 ? 24.041 -8.690 -47.365 1.00 86.50 181 ASP A C 1
ATOM 1401 O O . ASP A 1 181 ? 24.792 -9.621 -47.665 1.00 86.50 181 ASP A O 1
ATOM 1405 N N . LEU A 1 182 ? 22.895 -8.483 -48.026 1.00 83.06 182 LEU A N 1
ATOM 1406 C CA . LEU A 1 182 ? 22.466 -9.315 -49.151 1.00 83.06 182 LEU A CA 1
ATOM 1407 C C . LEU A 1 182 ? 23.375 -9.140 -50.378 1.00 83.06 182 LEU A C 1
ATOM 1409 O O . LEU A 1 182 ? 23.680 -10.130 -51.043 1.00 83.06 182 LEU A O 1
ATOM 1413 N N . LEU A 1 183 ? 23.823 -7.919 -50.682 1.00 83.44 183 LEU A N 1
ATOM 1414 C CA . LEU A 1 183 ? 24.739 -7.644 -51.791 1.00 83.44 183 LEU A CA 1
ATOM 1415 C C . LEU A 1 183 ? 26.116 -8.283 -51.555 1.00 83.44 183 LEU A C 1
ATOM 1417 O O . LEU A 1 183 ? 26.632 -8.954 -52.447 1.00 83.44 183 LEU A O 1
ATOM 1421 N N . ALA A 1 184 ? 26.663 -8.154 -50.344 1.00 82.50 184 ALA A N 1
ATOM 1422 C CA . ALA A 1 184 ? 27.919 -8.773 -49.929 1.00 82.50 184 ALA A CA 1
ATOM 1423 C C . ALA A 1 184 ? 27.828 -10.307 -49.949 1.00 82.50 184 ALA A C 1
ATOM 1425 O O . ALA A 1 184 ? 28.700 -10.966 -50.511 1.00 82.50 184 ALA A O 1
ATOM 1426 N N . PHE A 1 185 ? 26.732 -10.885 -49.440 1.00 79.50 185 PHE A N 1
ATOM 1427 C CA . PHE A 1 185 ? 26.464 -12.323 -49.539 1.00 79.50 185 PHE A CA 1
ATOM 1428 C C . PHE A 1 185 ? 26.417 -12.805 -51.001 1.00 79.50 185 PHE A C 1
ATOM 1430 O O . PHE A 1 185 ? 26.976 -13.851 -51.336 1.00 79.50 185 PHE A O 1
ATOM 1437 N N . ILE A 1 186 ? 25.795 -12.031 -51.897 1.00 75.44 186 ILE A N 1
ATOM 1438 C CA . ILE A 1 186 ? 25.779 -12.331 -53.335 1.00 75.44 186 ILE A CA 1
ATOM 1439 C C . ILE A 1 186 ? 27.189 -12.211 -53.946 1.00 75.44 186 ILE A C 1
ATOM 1441 O O . ILE A 1 186 ? 27.554 -13.045 -54.773 1.00 75.44 186 ILE A O 1
ATOM 1445 N N . GLU A 1 187 ? 28.001 -11.224 -53.562 1.00 78.06 187 GLU A N 1
ATOM 1446 C CA . GLU A 1 187 ? 29.349 -11.049 -54.119 1.00 78.06 187 GLU A CA 1
ATOM 1447 C C . GLU A 1 187 ? 30.342 -12.130 -53.645 1.00 78.06 187 GLU A C 1
ATOM 1449 O O . GLU A 1 187 ? 31.086 -12.678 -54.470 1.00 78.06 187 GLU A O 1
ATOM 1454 N N . ASP A 1 188 ? 30.312 -12.498 -52.359 1.00 76.94 188 ASP A N 1
ATOM 1455 C CA . ASP A 1 188 ? 31.217 -13.494 -51.770 1.00 76.94 188 ASP A CA 1
ATOM 1456 C C . ASP A 1 188 ? 30.839 -14.945 -52.119 1.00 76.94 188 ASP A C 1
ATOM 1458 O O . ASP A 1 188 ? 31.696 -15.694 -52.603 1.00 76.94 188 ASP A O 1
ATOM 1462 N N . ASP A 1 189 ? 29.582 -15.363 -51.925 1.00 68.38 189 ASP A N 1
ATOM 1463 C CA . ASP A 1 189 ? 29.159 -16.748 -52.198 1.00 68.38 189 ASP A CA 1
ATOM 1464 C C . ASP A 1 189 ? 28.765 -16.958 -53.673 1.00 68.38 189 ASP A C 1
ATOM 1466 O O . ASP A 1 189 ? 29.063 -18.006 -54.256 1.00 68.38 189 ASP A O 1
ATOM 1470 N N . ILE A 1 190 ? 28.156 -15.960 -54.329 1.00 59.12 190 ILE A N 1
ATOM 1471 C CA . ILE A 1 190 ? 27.616 -16.066 -55.703 1.00 59.12 190 ILE A CA 1
ATOM 1472 C C . ILE A 1 190 ? 28.494 -15.318 -56.727 1.00 59.12 190 ILE A C 1
ATOM 1474 O O . ILE A 1 190 ? 28.008 -14.675 -57.657 1.00 59.12 190 ILE A O 1
ATOM 1478 N N . LYS A 1 191 ? 29.820 -15.453 -56.579 1.00 55.59 191 LYS A N 1
ATOM 1479 C CA . LYS A 1 191 ? 30.893 -14.801 -57.365 1.00 55.59 191 LYS A CA 1
ATOM 1480 C C . LYS A 1 191 ? 30.535 -14.537 -58.835 1.00 55.59 191 LYS A C 1
ATOM 1482 O O . LYS A 1 191 ? 30.757 -15.381 -59.714 1.00 55.59 191 LYS A O 1
ATOM 1487 N N . PHE A 1 192 ? 30.069 -13.315 -59.115 1.00 49.34 192 PHE A N 1
ATOM 1488 C CA . PHE A 1 192 ? 29.568 -12.881 -60.429 1.00 49.34 192 PHE A CA 1
ATOM 1489 C C . PHE A 1 192 ? 30.558 -13.097 -61.585 1.00 49.34 192 PHE A C 1
ATOM 1491 O O . PHE A 1 192 ? 30.150 -13.329 -62.724 1.00 49.34 192 PHE A O 1
ATOM 1498 N N . SER A 1 193 ? 31.862 -13.106 -61.298 1.00 48.84 193 SER A N 1
ATOM 1499 C CA . SER A 1 193 ? 32.933 -13.391 -62.260 1.00 48.84 193 SER A CA 1
ATOM 1500 C C . SER A 1 193 ? 32.887 -14.799 -62.881 1.00 48.84 193 SER A C 1
ATOM 1502 O O . SER A 1 193 ? 33.522 -15.021 -63.914 1.00 48.84 193 SER A O 1
ATOM 1504 N N . ARG A 1 194 ? 32.117 -15.744 -62.316 1.00 46.91 194 ARG A N 1
ATOM 1505 C CA . ARG A 1 194 ? 31.795 -17.038 -62.956 1.00 46.91 194 ARG A CA 1
ATOM 1506 C C . ARG A 1 194 ? 30.453 -17.052 -63.697 1.00 46.91 194 ARG A C 1
ATOM 1508 O O . ARG A 1 194 ? 30.322 -17.812 -64.651 1.00 46.91 194 ARG A O 1
ATOM 1515 N N . LEU A 1 195 ? 29.490 -16.218 -63.301 1.00 45.41 195 LEU A N 1
ATOM 1516 C CA . LEU A 1 195 ? 28.112 -16.240 -63.820 1.00 45.41 195 LEU A CA 1
ATOM 1517 C C . LEU A 1 195 ? 27.981 -15.818 -65.293 1.00 45.41 195 LEU A C 1
ATOM 1519 O O . LEU A 1 195 ? 27.060 -16.260 -65.968 1.00 45.41 195 LEU A O 1
ATOM 1523 N N . PHE A 1 196 ? 28.903 -15.006 -65.813 1.00 46.78 196 PHE A N 1
ATOM 1524 C CA . PHE A 1 196 ? 28.869 -14.544 -67.210 1.00 46.78 196 PHE A CA 1
ATOM 1525 C C . PHE A 1 196 ? 29.546 -15.487 -68.228 1.00 46.78 196 PHE A C 1
ATOM 1527 O O . PHE A 1 196 ? 29.599 -15.150 -69.407 1.00 46.78 196 PHE A O 1
ATOM 1534 N N . ASN A 1 197 ? 30.071 -16.647 -67.806 1.00 44.62 197 ASN A N 1
ATOM 1535 C CA . ASN A 1 197 ? 30.881 -17.541 -68.654 1.00 44.62 197 ASN A CA 1
ATOM 1536 C C . ASN A 1 197 ? 30.426 -19.020 -68.658 1.00 44.62 197 ASN A C 1
ATOM 1538 O O . ASN A 1 197 ? 31.199 -19.895 -69.050 1.00 44.62 197 ASN A O 1
ATOM 1542 N N . GLY A 1 198 ? 29.195 -19.326 -68.237 1.00 41.97 198 GLY A N 1
ATOM 1543 C CA . GLY A 1 198 ? 28.646 -20.686 -68.298 1.00 41.97 198 GLY A CA 1
ATOM 1544 C C . GLY A 1 198 ? 27.121 -20.720 -68.194 1.00 41.97 198 GLY A C 1
ATOM 1545 O O . GLY A 1 198 ? 26.535 -19.940 -67.449 1.00 41.97 198 GLY A O 1
ATOM 1546 N N . ASP A 1 199 ? 26.494 -21.616 -68.957 1.00 49.62 199 ASP A N 1
ATOM 1547 C CA . ASP A 1 199 ? 25.040 -21.802 -69.003 1.00 49.62 199 ASP A CA 1
ATOM 1548 C C . ASP A 1 199 ? 24.433 -22.342 -67.687 1.00 49.62 199 ASP A C 1
ATOM 1550 O O . ASP A 1 199 ? 25.137 -22.890 -66.839 1.00 49.62 199 ASP A O 1
ATOM 1554 N N . ILE A 1 200 ? 23.088 -22.305 -67.644 1.00 46.19 200 ILE A N 1
ATOM 1555 C CA . ILE A 1 200 ? 22.129 -23.089 -66.824 1.00 46.19 200 ILE A CA 1
ATOM 1556 C C . ILE A 1 200 ? 21.302 -22.273 -65.806 1.00 46.19 200 ILE A C 1
ATOM 1558 O O . ILE A 1 200 ? 21.693 -22.030 -64.668 1.00 46.19 200 ILE A O 1
ATOM 1562 N N . GLU A 1 201 ? 20.083 -21.940 -66.256 1.00 50.81 201 GLU A N 1
ATOM 1563 C CA . GLU A 1 201 ? 18.761 -21.982 -65.583 1.00 50.81 201 GLU A CA 1
ATOM 1564 C C . GLU A 1 201 ? 18.519 -21.283 -64.226 1.00 50.81 201 GLU A C 1
ATOM 1566 O O . GLU A 1 201 ? 17.430 -20.740 -64.018 1.00 50.81 201 GLU A O 1
ATOM 1571 N N . HIS A 1 202 ? 19.471 -21.226 -63.295 1.00 48.12 202 HIS A N 1
ATOM 1572 C CA . HIS A 1 202 ? 19.217 -20.748 -61.929 1.00 48.12 202 HIS A CA 1
ATOM 1573 C C . HIS A 1 202 ? 18.868 -19.253 -61.844 1.00 48.12 202 HIS A C 1
ATOM 1575 O O . HIS A 1 202 ? 18.096 -18.858 -60.969 1.00 48.12 202 HIS A O 1
ATOM 1581 N N . LEU A 1 203 ? 19.326 -18.430 -62.795 1.00 46.16 203 LEU A N 1
ATOM 1582 C CA . LEU A 1 203 ? 18.919 -17.022 -62.896 1.00 46.16 203 LEU A CA 1
ATOM 1583 C C . LEU A 1 203 ? 17.419 -16.877 -63.223 1.00 46.16 203 LEU A C 1
ATOM 1585 O O . LEU A 1 203 ? 16.761 -15.955 -62.734 1.00 46.16 203 LEU A O 1
ATOM 1589 N N . HIS A 1 204 ? 16.845 -17.813 -63.990 1.00 49.78 204 HIS A N 1
ATOM 1590 C CA . HIS A 1 204 ? 15.399 -17.868 -64.214 1.00 49.78 204 HIS A CA 1
ATOM 1591 C C . HIS A 1 204 ? 14.645 -18.349 -62.976 1.00 49.78 204 HIS A C 1
ATOM 1593 O O . HIS A 1 204 ? 13.571 -17.829 -62.704 1.00 49.78 204 HIS A O 1
ATOM 1599 N N . ILE A 1 205 ? 15.210 -19.252 -62.171 1.00 53.19 205 ILE A N 1
ATOM 1600 C CA . ILE A 1 205 ? 14.599 -19.652 -60.893 1.00 53.19 205 ILE A CA 1
ATOM 1601 C C . ILE A 1 205 ? 14.591 -18.477 -59.900 1.00 53.19 205 ILE A C 1
ATOM 1603 O O . ILE A 1 205 ? 13.572 -18.243 -59.255 1.00 53.19 205 ILE A O 1
ATOM 1607 N N . LEU A 1 206 ? 15.671 -17.691 -59.813 1.00 53.31 206 LEU A N 1
ATOM 1608 C CA . LEU A 1 206 ? 15.747 -16.545 -58.898 1.00 53.31 206 LEU A CA 1
ATOM 1609 C C . LEU A 1 206 ? 14.829 -15.386 -59.332 1.00 53.31 206 LEU A C 1
ATOM 1611 O O . LEU A 1 206 ? 14.117 -14.811 -58.507 1.00 53.31 206 LEU A O 1
ATOM 1615 N N . THR A 1 207 ? 14.777 -15.081 -60.633 1.00 54.28 207 THR A N 1
ATOM 1616 C CA . THR A 1 207 ? 13.837 -14.078 -61.169 1.00 54.28 207 THR A CA 1
ATOM 1617 C C . THR A 1 207 ? 12.383 -14.550 -61.096 1.00 54.28 207 THR A C 1
ATOM 1619 O O . THR A 1 207 ? 11.515 -13.744 -60.770 1.00 54.28 207 THR A O 1
ATOM 1622 N N . LEU A 1 208 ? 12.101 -15.846 -61.283 1.00 49.03 208 LEU A N 1
ATOM 1623 C CA . LEU A 1 208 ? 10.776 -16.429 -61.047 1.00 49.03 208 LEU A CA 1
ATOM 1624 C C . LEU A 1 208 ? 10.395 -16.395 -59.561 1.00 49.03 208 LEU A C 1
ATOM 1626 O O . LEU A 1 208 ? 9.246 -16.111 -59.253 1.00 49.03 208 LEU A O 1
ATOM 1630 N N . ALA A 1 209 ? 11.327 -16.629 -58.632 1.00 56.72 209 ALA A N 1
ATOM 1631 C CA . ALA A 1 209 ? 11.065 -16.526 -57.195 1.00 56.72 209 ALA A CA 1
ATOM 1632 C C . ALA A 1 209 ? 10.740 -15.081 -56.779 1.00 56.72 209 ALA A C 1
ATOM 1634 O O . ALA A 1 209 ? 9.750 -14.853 -56.084 1.00 56.72 209 ALA A O 1
ATOM 1635 N N . SER A 1 210 ? 11.507 -14.103 -57.274 1.00 57.19 210 SER A N 1
ATOM 1636 C CA . SER A 1 210 ? 11.227 -12.669 -57.100 1.00 57.19 210 SER A CA 1
ATOM 1637 C C . SER A 1 210 ? 9.863 -12.273 -57.691 1.00 57.19 210 SER A C 1
ATOM 1639 O O . SER A 1 210 ? 9.058 -11.601 -57.037 1.00 57.19 210 SER A O 1
ATOM 1641 N N . LEU A 1 211 ? 9.539 -12.774 -58.889 1.00 56.16 211 LEU A N 1
ATOM 1642 C CA . LEU A 1 211 ? 8.235 -12.576 -59.521 1.00 56.16 211 LEU A CA 1
ATOM 1643 C C . LEU A 1 211 ? 7.106 -13.234 -58.710 1.00 56.16 211 LEU A C 1
ATOM 1645 O O . LEU A 1 211 ? 6.079 -12.611 -58.487 1.00 56.16 211 LEU A O 1
ATOM 1649 N N . CYS A 1 212 ? 7.284 -14.452 -58.202 1.00 53.41 212 CYS A N 1
ATOM 1650 C CA . CYS A 1 212 ? 6.286 -15.140 -57.379 1.00 53.41 212 CYS A CA 1
ATOM 1651 C C . CYS A 1 212 ? 6.067 -14.466 -56.015 1.00 53.41 212 CYS A C 1
ATOM 1653 O O . CYS A 1 212 ? 4.932 -14.420 -55.548 1.00 53.41 212 CYS A O 1
ATOM 1655 N N . LEU A 1 213 ? 7.107 -13.904 -55.392 1.00 57.34 213 LEU A N 1
ATOM 1656 C CA . LEU A 1 213 ? 6.989 -13.172 -54.124 1.00 57.34 213 LEU A CA 1
ATOM 1657 C C . LEU A 1 213 ? 6.301 -11.807 -54.287 1.00 57.34 213 LEU A C 1
ATOM 1659 O O . LEU A 1 213 ? 5.530 -11.408 -53.418 1.00 57.34 213 LEU A O 1
ATOM 1663 N N . SER A 1 214 ? 6.531 -11.112 -55.404 1.00 61.91 214 SER A N 1
ATOM 1664 C CA . SER A 1 214 ? 5.929 -9.796 -55.685 1.00 61.91 214 SER A CA 1
ATOM 1665 C C . SER A 1 214 ? 4.542 -9.881 -56.341 1.00 61.91 214 SER A C 1
ATOM 1667 O O . SER A 1 214 ? 3.626 -9.148 -55.969 1.00 61.91 214 SER A O 1
ATOM 1669 N N . VAL A 1 215 ? 4.355 -10.798 -57.292 1.00 54.88 215 VAL A N 1
ATOM 1670 C CA . VAL A 1 215 ? 3.113 -10.971 -58.064 1.00 54.88 215 VAL A CA 1
ATOM 1671 C C . VAL A 1 215 ? 2.163 -11.974 -57.408 1.00 54.88 215 VAL A C 1
ATOM 1673 O O . VAL A 1 215 ? 0.953 -11.832 -57.560 1.00 54.88 215 VAL A O 1
ATOM 1676 N N . GLY A 1 216 ? 2.653 -12.943 -56.629 1.00 56.06 216 GLY A N 1
ATOM 1677 C CA . GLY A 1 216 ? 1.822 -13.932 -55.928 1.00 56.06 216 GLY A CA 1
ATOM 1678 C C . GLY A 1 216 ? 0.740 -13.319 -55.025 1.00 56.06 216 GLY A C 1
ATOM 1679 O O . GLY A 1 216 ? -0.425 -13.692 -55.175 1.00 56.06 216 GLY A O 1
ATOM 1680 N N . PRO A 1 217 ? 1.055 -12.341 -54.150 1.00 63.59 217 PRO A N 1
ATOM 1681 C CA . PRO A 1 217 ? 0.053 -11.650 -53.335 1.00 63.59 217 PRO A CA 1
ATOM 1682 C C . PRO A 1 217 ? -0.975 -10.880 -54.175 1.00 63.59 217 PRO A C 1
ATOM 1684 O O . PRO A 1 217 ? -2.171 -10.939 -53.893 1.00 63.59 217 PRO A O 1
ATOM 1687 N N . LEU A 1 218 ? -0.533 -10.209 -55.247 1.00 57.31 218 LEU A N 1
ATOM 1688 C CA . LEU A 1 218 ? -1.411 -9.502 -56.188 1.00 57.31 218 LEU A CA 1
ATOM 1689 C C . LEU A 1 218 ? -2.340 -10.463 -56.939 1.00 57.31 218 LEU A C 1
ATOM 1691 O O . LEU A 1 218 ? -3.530 -10.190 -57.074 1.00 57.31 218 LEU A O 1
ATOM 1695 N N . VAL A 1 219 ? -1.823 -11.603 -57.395 1.00 62.59 219 VAL A N 1
ATOM 1696 C CA . VAL A 1 219 ? -2.596 -12.635 -58.092 1.00 62.59 219 VAL A CA 1
ATOM 1697 C C . VAL A 1 219 ? -3.560 -13.338 -57.143 1.00 62.59 219 VAL A C 1
ATOM 1699 O O . VAL A 1 219 ? -4.693 -13.567 -57.542 1.00 62.59 219 VAL A O 1
ATOM 1702 N N . LEU A 1 220 ? -3.194 -13.598 -55.885 1.00 62.06 220 LEU A N 1
ATOM 1703 C CA . LEU A 1 220 ? -4.136 -14.091 -54.871 1.00 62.06 220 LEU A CA 1
ATOM 1704 C C . LEU A 1 220 ? -5.255 -13.076 -54.596 1.00 62.06 220 LEU A C 1
ATOM 1706 O O . LEU A 1 220 ? -6.424 -13.453 -54.592 1.00 62.06 220 LEU A O 1
ATOM 1710 N N . PHE A 1 221 ? -4.928 -11.789 -54.455 1.00 63.38 221 PHE A N 1
ATOM 1711 C CA . PHE A 1 221 ? -5.912 -10.720 -54.253 1.00 63.38 221 PHE A CA 1
ATOM 1712 C C . PHE A 1 221 ? -6.872 -10.573 -55.451 1.00 63.38 221 PHE A C 1
ATOM 1714 O O . PHE A 1 221 ? -8.088 -10.441 -55.279 1.00 63.38 221 PHE A O 1
ATOM 1721 N N . ILE A 1 222 ? -6.346 -10.667 -56.678 1.00 61.50 222 ILE A N 1
ATOM 1722 C CA . ILE A 1 222 ? -7.131 -10.656 -57.921 1.00 61.50 222 ILE A CA 1
ATOM 1723 C C . ILE A 1 222 ? -7.980 -11.930 -58.050 1.00 61.50 222 ILE A C 1
ATOM 1725 O O . ILE A 1 222 ? -9.167 -11.831 -58.350 1.00 61.50 222 ILE A O 1
ATOM 1729 N N . ILE A 1 223 ? -7.423 -13.117 -57.787 1.00 61.44 223 ILE A N 1
ATOM 1730 C CA . ILE A 1 223 ? -8.151 -14.394 -57.838 1.00 61.44 223 ILE A CA 1
ATOM 1731 C C . ILE A 1 223 ? -9.273 -14.419 -56.803 1.00 61.44 223 ILE A C 1
ATOM 1733 O O . ILE A 1 223 ? -10.370 -14.845 -57.142 1.00 61.44 223 ILE A O 1
ATOM 1737 N N . GLN A 1 224 ? -9.053 -13.926 -55.583 1.00 63.12 224 GLN A N 1
ATOM 1738 C CA . GLN A 1 224 ? -10.093 -13.880 -54.554 1.00 63.12 224 GLN A CA 1
ATOM 1739 C C . GLN A 1 224 ? -11.212 -12.890 -54.926 1.00 63.12 224 GLN A C 1
ATOM 1741 O O . GLN A 1 224 ? -12.388 -13.244 -54.846 1.00 63.12 224 GLN A O 1
ATOM 1746 N N . SER A 1 225 ? -10.858 -11.722 -55.478 1.00 52.75 225 SER A N 1
ATOM 1747 C CA . SER A 1 225 ? -11.823 -10.765 -56.051 1.00 52.75 225 SER A CA 1
ATOM 1748 C C . SER A 1 225 ? -12.631 -11.354 -57.225 1.00 52.75 225 SER A C 1
ATOM 1750 O O . SER A 1 225 ? -13.800 -11.017 -57.425 1.00 52.75 225 SER A O 1
ATOM 1752 N N . ILE A 1 226 ? -12.021 -12.244 -58.015 1.00 53.19 226 ILE A N 1
ATOM 1753 C CA . ILE A 1 226 ? -12.679 -12.958 -59.119 1.00 53.19 226 ILE A CA 1
ATOM 1754 C C . ILE A 1 226 ? -13.536 -14.123 -58.599 1.00 53.19 226 ILE A C 1
ATOM 1756 O O . ILE A 1 226 ? -14.625 -14.341 -59.121 1.00 53.19 226 ILE A O 1
ATOM 1760 N N . LEU A 1 227 ? -13.112 -14.844 -57.558 1.00 50.31 227 LEU A N 1
ATOM 1761 C CA . LEU A 1 227 ? -13.874 -15.956 -56.977 1.00 50.31 227 LEU A CA 1
ATOM 1762 C C . LEU A 1 227 ? -15.199 -15.481 -56.373 1.00 50.31 227 LEU A C 1
ATOM 1764 O O . LEU A 1 227 ? -16.239 -16.077 -56.645 1.00 50.31 227 LEU A O 1
ATOM 1768 N N . GLU A 1 228 ? -15.179 -14.380 -55.618 1.00 51.72 228 GLU A N 1
ATOM 1769 C CA . GLU A 1 228 ? -16.393 -13.795 -55.032 1.00 51.72 228 GLU A CA 1
ATOM 1770 C C . GLU A 1 228 ? -17.361 -13.253 -56.101 1.00 51.72 228 GLU A C 1
ATOM 1772 O O . GLU A 1 228 ? -18.575 -13.274 -55.903 1.00 51.72 228 GLU A O 1
ATOM 1777 N N . THR A 1 229 ? -16.857 -12.834 -57.269 1.00 49.22 229 THR A N 1
ATOM 1778 C CA . THR A 1 229 ? -17.692 -12.342 -58.382 1.00 49.22 229 THR A CA 1
ATOM 1779 C C . THR A 1 229 ? -18.114 -13.426 -59.384 1.00 49.22 229 THR A C 1
ATOM 1781 O O . THR A 1 229 ? -19.099 -13.236 -60.098 1.00 49.22 229 THR A O 1
ATOM 1784 N N . ALA A 1 230 ? -17.448 -14.585 -59.421 1.00 42.22 230 ALA A N 1
ATOM 1785 C CA . ALA A 1 230 ? -17.750 -15.679 -60.352 1.00 42.22 230 ALA A CA 1
ATOM 1786 C C . ALA A 1 230 ? -18.958 -16.549 -59.948 1.00 42.22 230 ALA A C 1
ATOM 1788 O O . ALA A 1 230 ? -19.500 -17.269 -60.787 1.00 42.22 230 ALA A O 1
ATOM 1789 N N . ILE A 1 231 ? -19.402 -16.495 -58.687 1.00 43.81 231 ILE A N 1
ATOM 1790 C CA . ILE A 1 231 ? -20.467 -17.373 -58.161 1.00 43.81 231 ILE A CA 1
ATOM 1791 C C . ILE A 1 231 ? -21.875 -16.980 -58.674 1.00 43.81 231 ILE A C 1
ATOM 1793 O O . ILE A 1 231 ? -22.788 -17.804 -58.642 1.00 43.81 231 ILE A O 1
ATOM 1797 N N . PHE A 1 232 ? -22.061 -15.769 -59.220 1.00 41.72 232 PHE A N 1
ATOM 1798 C CA . PHE A 1 232 ? -23.363 -15.270 -59.695 1.00 41.72 232 PHE A CA 1
ATOM 1799 C C . PHE A 1 232 ? -23.337 -14.679 -61.122 1.00 41.72 232 PHE A C 1
ATOM 1801 O O . PHE A 1 232 ? -23.380 -13.463 -61.294 1.00 41.72 232 PHE A O 1
ATOM 1808 N N . CYS A 1 233 ? -23.354 -15.538 -62.155 1.00 33.12 233 CYS A N 1
ATOM 1809 C CA . CYS A 1 233 ? -24.333 -15.488 -63.270 1.00 33.12 233 CYS A CA 1
ATOM 1810 C C . CYS A 1 233 ? -24.050 -16.536 -64.379 1.00 33.12 233 CYS A C 1
ATOM 1812 O O . CYS A 1 233 ? -22.895 -16.725 -64.758 1.00 33.12 233 CYS A O 1
ATOM 1814 N N . PRO A 1 234 ? -25.084 -17.174 -64.971 1.00 33.19 234 PRO A N 1
ATOM 1815 C CA . PRO A 1 234 ? -24.932 -18.102 -66.097 1.00 33.19 234 PRO A CA 1
ATOM 1816 C C . PRO A 1 234 ? -25.013 -17.442 -67.495 1.00 33.19 234 PRO A C 1
ATOM 1818 O O . PRO A 1 234 ? -25.437 -16.299 -67.650 1.00 33.19 234 PRO A O 1
ATOM 1821 N N . PHE A 1 235 ? -24.644 -18.237 -68.513 1.00 31.84 235 PHE A N 1
ATOM 1822 C CA . PHE A 1 235 ? -25.038 -18.195 -69.944 1.00 31.84 235 PHE A CA 1
ATOM 1823 C C . PHE A 1 235 ? -26.307 -17.358 -70.277 1.00 31.84 235 PHE A C 1
ATOM 1825 O O . PHE A 1 235 ? -27.294 -17.435 -69.555 1.00 31.84 235 PHE A O 1
ATOM 1832 N N . ASN A 1 236 ? -26.445 -16.683 -71.435 1.00 28.38 236 ASN A N 1
ATOM 1833 C CA . ASN A 1 236 ? -26.257 -17.214 -72.803 1.00 28.38 236 ASN A CA 1
ATOM 1834 C C . ASN A 1 236 ? -26.368 -16.108 -73.906 1.00 28.38 236 ASN A C 1
ATOM 1836 O O . ASN A 1 236 ? -26.860 -15.030 -73.607 1.00 28.38 236 ASN A O 1
ATOM 1840 N N . ARG A 1 237 ? -25.992 -16.434 -75.166 1.00 30.02 237 ARG A N 1
ATOM 1841 C CA . ARG A 1 237 ? -26.452 -15.941 -76.517 1.00 30.02 237 ARG A CA 1
ATOM 1842 C C . ARG A 1 237 ? -27.105 -14.534 -76.676 1.00 30.02 237 ARG A C 1
ATOM 1844 O O . ARG A 1 237 ? -28.016 -14.182 -75.948 1.00 30.02 237 ARG A O 1
ATOM 1851 N N . LEU A 1 238 ? -26.831 -13.752 -77.737 1.00 29.61 238 LEU A N 1
ATOM 1852 C CA . LEU A 1 238 ? -27.044 -14.088 -79.169 1.00 29.61 238 LEU A CA 1
ATOM 1853 C C . LEU A 1 238 ? -26.184 -13.237 -80.160 1.00 29.61 238 LEU A C 1
ATOM 1855 O O . LEU A 1 238 ? -25.289 -12.510 -79.748 1.00 29.61 238 LEU A O 1
ATOM 1859 N N . SER A 1 239 ? -26.438 -13.366 -81.472 1.00 27.45 239 SER A N 1
ATOM 1860 C CA . SER A 1 239 ? -25.684 -12.815 -82.633 1.00 27.45 239 SER A CA 1
ATOM 1861 C C . SER A 1 239 ? -26.683 -12.233 -83.685 1.00 27.45 239 SER A C 1
ATOM 1863 O O . SER A 1 239 ? -27.871 -12.218 -83.360 1.00 27.45 239 SER A O 1
ATOM 1865 N N . PRO A 1 240 ? -26.354 -11.951 -84.973 1.00 51.78 240 PRO A N 1
ATOM 1866 C CA . PRO A 1 240 ? -25.397 -10.999 -85.595 1.00 51.78 240 PRO A CA 1
ATOM 1867 C C . PRO A 1 240 ? -26.047 -10.010 -86.620 1.00 51.78 240 PRO A C 1
ATOM 1869 O O . PRO A 1 240 ? -27.180 -10.229 -87.039 1.00 51.78 240 PRO A O 1
ATOM 1872 N N . SER A 1 241 ? -25.296 -9.021 -87.158 1.00 26.91 241 SER A N 1
ATOM 1873 C CA . SER A 1 241 ? -25.534 -8.438 -88.515 1.00 26.91 241 SER A CA 1
ATOM 1874 C C . SER A 1 241 ? -24.382 -7.552 -89.068 1.00 26.91 241 SER A C 1
ATOM 1876 O O . SER A 1 241 ? -23.648 -6.935 -88.301 1.00 26.91 241 SER A O 1
ATOM 1878 N N . THR A 1 242 ? -24.263 -7.480 -90.404 1.00 31.27 242 THR A N 1
ATOM 1879 C CA . THR A 1 242 ? -23.265 -6.780 -91.282 1.00 31.27 242 THR A CA 1
ATOM 1880 C C . THR A 1 242 ? -23.961 -5.676 -92.146 1.00 31.27 242 THR A C 1
ATOM 1882 O O . THR A 1 242 ? -25.156 -5.495 -91.899 1.00 31.27 242 THR A O 1
ATOM 1885 N N . PRO A 1 243 ? -23.400 -4.996 -93.202 1.00 53.06 243 PRO A N 1
ATOM 1886 C CA . PRO A 1 243 ? -22.021 -4.743 -93.730 1.00 53.06 243 PRO A CA 1
ATOM 1887 C C . PRO A 1 243 ? -21.762 -3.240 -94.170 1.00 53.06 243 PRO A C 1
ATOM 1889 O O . PRO A 1 243 ? -22.423 -2.352 -93.640 1.00 53.06 243 PRO A O 1
ATOM 1892 N N . THR A 1 244 ? -20.876 -2.990 -95.181 1.00 30.22 244 THR A N 1
ATOM 1893 C CA . THR A 1 244 ? -20.770 -1.809 -96.130 1.00 30.22 244 THR A CA 1
ATOM 1894 C C . THR A 1 244 ? -19.682 -0.725 -95.836 1.00 30.22 244 THR A C 1
ATOM 1896 O O . THR A 1 244 ? -19.439 -0.479 -94.663 1.00 30.22 244 THR A O 1
ATOM 1899 N N . GLN A 1 245 ? -19.055 0.057 -96.764 1.00 30.16 245 GLN A N 1
ATOM 1900 C CA . GLN A 1 245 ? -18.446 -0.101 -98.134 1.00 30.16 245 GLN A CA 1
ATOM 1901 C C . GLN A 1 245 ? -17.792 1.255 -98.620 1.00 30.16 245 GLN A C 1
ATOM 1903 O O . GLN A 1 245 ? -18.152 2.284 -98.059 1.00 30.16 245 GLN A O 1
ATOM 1908 N N . VAL A 1 246 ? -16.991 1.281 -99.725 1.00 34.84 246 VAL A N 1
ATOM 1909 C CA . VAL A 1 246 ? -16.722 2.451 -100.658 1.00 34.84 246 VAL A CA 1
ATOM 1910 C C . VAL A 1 246 ? -15.723 3.560 -100.163 1.00 34.84 246 VAL A C 1
ATOM 1912 O O . VAL A 1 246 ? -15.660 3.785 -98.963 1.00 34.84 246 VAL A O 1
ATOM 1915 N N . ASP A 1 247 ? -14.866 4.279 -100.943 1.00 30.20 247 ASP A N 1
ATOM 1916 C CA . ASP A 1 247 ? -14.543 4.345 -102.408 1.00 30.20 247 ASP A CA 1
ATOM 1917 C C . ASP A 1 247 ? -13.056 4.767 -102.779 1.00 30.20 247 ASP A C 1
ATOM 1919 O O . ASP A 1 247 ? -12.130 4.357 -102.080 1.00 30.20 247 ASP A O 1
ATOM 1923 N N . THR A 1 248 ? -12.796 5.514 -103.890 1.00 31.92 248 THR A N 1
ATOM 1924 C CA . THR A 1 248 ? -11.646 5.315 -104.838 1.00 31.92 248 THR A CA 1
ATOM 1925 C C . THR A 1 248 ? -11.146 6.583 -105.642 1.00 31.92 248 THR A C 1
ATOM 1927 O O . THR A 1 248 ? -11.914 7.524 -105.807 1.00 31.92 248 THR A O 1
ATOM 1930 N N . SER A 1 249 ? -9.934 6.547 -106.276 1.00 33.31 249 SER A N 1
ATOM 1931 C CA . SER A 1 249 ? -9.423 7.319 -107.487 1.00 33.31 249 SER A CA 1
ATOM 1932 C C . SER A 1 249 ? -8.888 8.796 -107.417 1.00 33.31 249 SER A C 1
ATOM 1934 O O . SER A 1 249 ? -9.217 9.478 -106.457 1.00 33.31 249 SER A O 1
ATOM 1936 N N . THR A 1 250 ? -8.159 9.441 -108.393 1.00 34.47 250 THR A N 1
ATOM 1937 C CA . THR A 1 250 ? -7.194 9.119 -109.538 1.00 34.47 250 THR A CA 1
ATOM 1938 C C . THR A 1 250 ? -6.811 10.396 -110.396 1.00 34.47 250 THR A C 1
ATOM 1940 O O . THR A 1 250 ? -7.620 11.317 -110.371 1.00 34.47 250 THR A O 1
ATOM 1943 N N . GLN A 1 251 ? -5.687 10.469 -111.193 1.00 36.50 251 GLN A N 1
ATOM 1944 C CA . GLN A 1 251 ? -5.562 11.157 -112.551 1.00 36.50 251 GLN A CA 1
ATOM 1945 C C . GLN A 1 251 ? -4.237 10.948 -113.413 1.00 36.50 251 GLN A C 1
ATOM 1947 O O . GLN A 1 251 ? -3.604 9.909 -113.251 1.00 36.50 251 GLN A O 1
ATOM 1952 N N . THR A 1 252 ? -3.889 11.822 -114.407 1.00 35.03 252 THR A N 1
ATOM 1953 C CA . THR A 1 252 ? -3.251 11.542 -115.765 1.00 35.03 252 THR A CA 1
ATOM 1954 C C . THR A 1 252 ? -2.505 12.749 -116.461 1.00 35.03 252 THR A C 1
ATOM 1956 O O . THR A 1 252 ? -2.793 13.865 -116.047 1.00 35.03 252 THR A O 1
ATOM 1959 N N . LEU A 1 253 ? -1.668 12.719 -117.554 1.00 39.97 253 LEU A N 1
ATOM 1960 C CA . LEU A 1 253 ? -0.911 11.656 -118.309 1.00 39.97 253 LEU A CA 1
ATOM 1961 C C . LEU A 1 253 ? 0.261 12.048 -119.329 1.00 39.97 253 LEU A C 1
ATOM 1963 O O . LEU A 1 253 ? 1.344 11.512 -119.108 1.00 39.97 253 LEU A O 1
ATOM 1967 N N . PRO A 1 254 ? 0.105 12.784 -120.476 1.00 59.09 254 PRO A N 1
ATOM 1968 C CA . PRO A 1 254 ? 0.772 12.472 -121.802 1.00 59.09 254 PRO A CA 1
ATOM 1969 C C . PRO A 1 254 ? 1.950 13.412 -122.278 1.00 59.09 254 PRO A C 1
ATOM 1971 O O . PRO A 1 254 ? 2.451 14.129 -121.420 1.00 59.09 254 PRO A O 1
ATOM 1974 N N . GLU A 1 255 ? 2.536 13.529 -123.515 1.00 41.00 255 GLU A N 1
ATOM 1975 C CA . GLU A 1 255 ? 2.355 13.182 -124.989 1.00 41.00 255 GLU A CA 1
ATOM 1976 C C . GLU A 1 255 ? 3.721 13.490 -125.773 1.00 41.00 255 GLU A C 1
ATOM 1978 O O . GLU A 1 255 ? 4.574 14.080 -125.116 1.00 41.00 255 GLU A O 1
ATOM 1983 N N . THR A 1 256 ? 4.139 13.291 -127.069 1.00 45.38 256 THR A N 1
ATOM 1984 C CA . THR A 1 256 ? 3.896 12.508 -128.353 1.00 45.38 256 THR A CA 1
ATOM 1985 C C . THR A 1 256 ? 5.135 12.601 -129.352 1.00 45.38 256 THR A C 1
ATOM 1987 O O . THR A 1 256 ? 6.121 13.240 -128.992 1.00 45.38 256 THR A O 1
ATOM 1990 N N . THR A 1 257 ? 5.167 11.974 -130.572 1.00 47.41 257 THR A N 1
ATOM 1991 C CA . THR A 1 257 ? 6.339 11.878 -131.551 1.00 47.41 257 THR A CA 1
ATOM 1992 C C . THR A 1 257 ? 5.964 11.721 -133.084 1.00 47.41 257 THR A C 1
ATOM 1994 O O . THR A 1 257 ? 4.776 11.858 -133.358 1.00 47.41 257 THR A O 1
ATOM 1997 N N . VAL A 1 258 ? 6.906 11.422 -134.058 1.00 46.78 258 VAL A N 1
ATOM 1998 C CA . VAL A 1 258 ? 6.784 10.629 -135.383 1.00 46.78 258 VAL A CA 1
ATOM 1999 C C . VAL A 1 258 ? 7.607 11.104 -136.680 1.00 46.78 258 VAL A C 1
ATOM 2001 O O . VAL A 1 258 ? 8.407 12.027 -136.551 1.00 46.78 258 VAL A O 1
ATOM 2004 N N . HIS A 1 259 ? 7.585 10.399 -137.869 1.00 51.16 259 HIS A N 1
ATOM 2005 C CA . HIS A 1 259 ? 8.688 10.229 -138.905 1.00 51.16 259 HIS A CA 1
ATOM 2006 C C . HIS A 1 259 ? 8.331 9.655 -140.374 1.00 51.16 259 HIS A C 1
ATOM 2008 O O . HIS A 1 259 ? 7.432 8.824 -140.441 1.00 51.16 259 HIS A O 1
ATOM 2014 N N . ARG A 1 260 ? 9.108 9.972 -141.479 1.00 50.28 260 ARG A N 1
ATOM 2015 C CA . ARG A 1 260 ? 9.540 9.193 -142.753 1.00 50.28 260 ARG A CA 1
ATOM 2016 C C . ARG A 1 260 ? 8.768 9.032 -144.156 1.00 50.28 260 ARG A C 1
ATOM 2018 O O . ARG A 1 260 ? 7.577 8.755 -144.123 1.00 50.28 260 ARG A O 1
ATOM 2025 N N . ASN A 1 261 ? 9.462 9.105 -145.360 1.00 46.69 261 ASN A N 1
ATOM 2026 C CA . ASN A 1 261 ? 9.480 8.188 -146.606 1.00 46.69 261 ASN A CA 1
ATOM 2027 C C . ASN A 1 261 ? 10.007 8.740 -148.024 1.00 46.69 261 ASN A C 1
ATOM 2029 O O . ASN A 1 261 ? 10.300 9.928 -148.124 1.00 46.69 261 ASN A O 1
ATOM 2033 N N . GLU A 1 262 ? 10.186 7.883 -149.083 1.00 49.03 262 GLU A N 1
ATOM 2034 C CA . GLU A 1 262 ? 11.001 7.977 -150.379 1.00 49.03 262 GLU A CA 1
ATOM 2035 C C . GLU A 1 262 ? 10.189 7.836 -151.763 1.00 49.03 262 GLU A C 1
ATOM 2037 O O . GLU A 1 262 ? 8.967 7.847 -151.645 1.00 49.03 262 GLU A O 1
ATOM 2042 N N . GLU A 1 263 ? 10.579 7.709 -153.092 1.00 49.00 263 GLU A N 1
ATOM 2043 C CA . GLU A 1 263 ? 11.774 7.567 -154.049 1.00 49.00 263 GLU A CA 1
ATOM 2044 C C . GLU A 1 263 ? 11.389 7.768 -155.612 1.00 49.00 263 GLU A C 1
ATOM 2046 O O . GLU A 1 263 ? 10.188 7.898 -155.841 1.00 49.00 263 GLU A O 1
ATOM 2051 N N . ILE A 1 264 ? 12.285 7.799 -156.677 1.00 45.22 264 ILE A N 1
ATOM 2052 C CA . ILE A 1 264 ? 12.021 7.634 -158.192 1.00 45.22 264 ILE A CA 1
ATOM 2053 C C . ILE A 1 264 ? 13.259 7.623 -159.212 1.00 45.22 264 ILE A C 1
ATOM 2055 O O . ILE A 1 264 ? 14.249 8.324 -159.006 1.00 45.22 264 ILE A O 1
ATOM 2059 N N . LEU A 1 265 ? 13.148 6.919 -160.382 1.00 49.12 265 LEU A N 1
ATOM 2060 C CA . LEU A 1 265 ? 14.117 6.664 -161.529 1.00 49.12 265 LEU A CA 1
ATOM 2061 C C . LEU A 1 265 ? 14.256 7.778 -162.635 1.00 49.12 265 LEU A C 1
ATOM 2063 O O . LEU A 1 265 ? 13.418 8.671 -162.671 1.00 49.12 265 LEU A O 1
ATOM 2067 N N . GLN A 1 266 ? 15.203 7.885 -163.614 1.00 48.72 266 GLN A N 1
ATOM 2068 C CA . GLN A 1 266 ? 16.275 7.089 -164.313 1.00 48.72 266 GLN A CA 1
ATOM 2069 C C . GLN A 1 266 ? 15.981 6.708 -165.809 1.00 48.72 266 GLN A C 1
ATOM 2071 O O . GLN A 1 266 ? 15.213 5.786 -166.052 1.00 48.72 266 GLN A O 1
ATOM 2076 N N . SER A 1 267 ? 16.635 7.360 -166.805 1.00 38.88 267 SER A N 1
ATOM 2077 C CA . SER A 1 267 ? 16.836 6.916 -168.230 1.00 38.88 267 SER A CA 1
ATOM 2078 C C . SER A 1 267 ? 17.603 7.986 -169.061 1.00 38.88 267 SER A C 1
ATOM 2080 O O . SER A 1 267 ? 17.055 9.041 -169.362 1.00 38.88 267 SER A O 1
ATOM 2082 N N . THR A 1 268 ? 18.935 7.908 -169.206 1.00 51.91 268 THR A N 1
ATOM 2083 C CA . THR A 1 268 ? 19.715 7.413 -170.382 1.00 51.91 268 THR A CA 1
ATOM 2084 C C . THR A 1 268 ? 19.447 8.109 -171.736 1.00 51.91 268 THR A C 1
ATOM 2086 O O . THR A 1 268 ? 18.312 8.115 -172.191 1.00 51.91 268 THR A O 1
ATOM 2089 N N . VAL A 1 269 ? 20.392 8.796 -172.414 1.00 55.03 269 VAL A N 1
ATOM 2090 C CA . VAL A 1 269 ? 21.814 8.516 -172.803 1.00 55.03 269 VAL A CA 1
ATOM 2091 C C . VAL A 1 269 ? 21.937 7.674 -174.086 1.00 55.03 269 VAL A C 1
ATOM 2093 O O . VAL A 1 269 ? 21.158 6.753 -174.300 1.00 55.03 269 VAL A O 1
ATOM 2096 N N . GLY A 1 270 ? 22.919 8.001 -174.943 1.00 48.97 270 GLY A N 1
ATOM 2097 C CA . GLY A 1 270 ? 23.269 7.214 -176.129 1.00 48.97 270 GLY A CA 1
ATOM 2098 C C . GLY A 1 270 ? 24.042 7.991 -177.205 1.00 48.97 270 GLY A C 1
ATOM 2099 O O . GLY A 1 270 ? 25.130 8.513 -176.986 1.00 48.97 270 GLY A O 1
ATOM 2100 N N . ASN A 1 271 ? 23.463 8.063 -178.402 1.00 51.41 271 ASN A N 1
ATOM 2101 C CA . ASN A 1 271 ? 24.176 7.892 -179.678 1.00 51.41 271 ASN A CA 1
ATOM 2102 C C . ASN A 1 271 ? 25.211 8.950 -180.133 1.00 51.41 271 ASN A C 1
ATOM 2104 O O . ASN A 1 271 ? 25.786 8.774 -181.207 1.00 51.41 271 ASN A O 1
ATOM 2108 N N . TYR A 1 272 ? 25.496 10.008 -179.367 1.00 57.72 272 TYR A N 1
ATOM 2109 C CA . TYR A 1 272 ? 26.525 11.005 -179.723 1.00 57.72 272 TYR A CA 1
ATOM 2110 C C . TYR A 1 272 ? 27.934 10.698 -179.173 1.00 57.72 272 TYR A C 1
ATOM 2112 O O . TYR A 1 272 ? 28.885 11.397 -179.523 1.00 57.72 272 TYR A O 1
ATOM 2120 N N . GLU A 1 273 ? 28.108 9.627 -178.386 1.00 60.47 273 GLU A N 1
ATOM 2121 C CA . GLU A 1 273 ? 29.406 9.201 -177.822 1.00 60.47 273 GLU A CA 1
ATOM 2122 C C . GLU A 1 273 ? 30.534 9.068 -178.861 1.00 60.47 273 GLU A C 1
ATOM 2124 O O . GLU A 1 273 ? 31.663 9.495 -178.617 1.00 60.47 273 GLU A O 1
ATOM 2129 N N . LYS A 1 274 ? 30.237 8.518 -180.045 1.00 64.06 274 LYS A N 1
ATOM 2130 C CA . LYS A 1 274 ? 31.256 8.044 -181.005 1.00 64.06 274 LYS A CA 1
ATOM 2131 C C . LYS A 1 274 ? 32.176 9.132 -181.570 1.00 64.06 274 LYS A C 1
ATOM 2133 O O . LYS A 1 274 ? 33.263 8.820 -182.051 1.00 64.06 274 LYS A O 1
ATOM 2138 N N . LEU A 1 275 ? 31.786 10.409 -181.505 1.00 61.06 275 LEU A N 1
ATOM 2139 C CA . LEU A 1 275 ? 32.644 11.515 -181.954 1.00 61.06 275 LEU A CA 1
ATOM 2140 C C . LEU A 1 275 ? 33.676 11.944 -180.888 1.00 61.06 275 LEU A C 1
ATOM 2142 O O . LEU A 1 275 ? 34.705 12.525 -181.228 1.00 61.06 275 LEU A O 1
ATOM 2146 N N . LEU A 1 276 ? 33.443 11.625 -179.607 1.00 65.00 276 LEU A N 1
ATOM 2147 C CA . LEU A 1 276 ? 34.382 11.896 -178.508 1.00 65.00 276 LEU A CA 1
ATOM 2148 C C . LEU A 1 276 ? 35.538 10.884 -178.452 1.00 65.00 276 LEU A C 1
ATOM 2150 O O . LEU A 1 276 ? 36.613 11.197 -177.934 1.00 65.00 276 LEU A O 1
ATOM 2154 N N . GLU A 1 277 ? 35.355 9.675 -178.985 1.00 68.56 277 GLU A N 1
ATOM 2155 C CA . GLU A 1 277 ? 36.339 8.592 -178.861 1.00 68.56 277 GLU A CA 1
ATOM 2156 C C . GLU A 1 277 ? 37.661 8.910 -179.577 1.00 68.56 277 GLU A C 1
ATOM 2158 O O . GLU A 1 277 ? 38.727 8.807 -178.969 1.00 68.56 277 GLU A O 1
ATOM 2163 N N . SER A 1 278 ? 37.604 9.398 -180.822 1.00 59.88 278 SER A N 1
ATOM 2164 C CA . SER A 1 278 ? 38.803 9.734 -181.607 1.00 59.88 278 SER A CA 1
ATOM 2165 C C . SER A 1 278 ? 39.661 10.816 -180.933 1.00 59.88 278 SER A C 1
ATOM 2167 O O . SER A 1 278 ? 40.863 10.628 -180.748 1.00 59.88 278 SER A O 1
ATOM 2169 N N . ARG A 1 279 ? 39.051 11.920 -180.473 1.00 60.78 279 ARG A N 1
ATOM 2170 C CA . ARG A 1 279 ? 39.786 13.012 -179.807 1.00 60.78 279 ARG A CA 1
ATOM 2171 C C . ARG A 1 279 ? 40.222 12.702 -178.375 1.00 60.78 279 ARG A C 1
ATOM 2173 O O . ARG A 1 279 ? 41.144 13.348 -177.882 1.00 60.78 279 ARG A O 1
ATOM 2180 N N . THR A 1 280 ? 39.616 11.723 -177.699 1.00 65.25 280 THR A N 1
ATOM 2181 C CA . THR A 1 280 ? 40.066 11.331 -176.352 1.00 65.25 280 THR A CA 1
ATOM 2182 C C . THR A 1 280 ? 41.250 10.365 -176.356 1.00 65.25 280 THR A C 1
ATOM 2184 O O . THR A 1 280 ? 41.898 10.247 -175.319 1.00 65.25 280 THR A O 1
ATOM 2187 N N . GLN A 1 281 ? 41.588 9.704 -177.470 1.00 69.19 281 GLN A N 1
ATOM 2188 C CA . GLN A 1 281 ? 42.756 8.810 -177.525 1.00 69.19 281 GLN A CA 1
ATOM 2189 C C . GLN A 1 281 ? 44.093 9.573 -177.470 1.00 69.19 281 GLN A C 1
ATOM 2191 O O . GLN A 1 281 ? 44.929 9.248 -176.626 1.00 69.19 281 GLN A O 1
ATOM 2196 N N . GLU A 1 282 ? 44.267 10.639 -178.260 1.00 60.22 282 GLU A N 1
ATOM 2197 C CA . GLU A 1 282 ? 45.471 11.495 -178.211 1.00 60.22 282 GLU A CA 1
ATOM 2198 C C . GLU A 1 282 ? 45.680 12.101 -176.807 1.00 60.22 282 GLU A C 1
ATOM 2200 O O . GLU A 1 282 ? 46.779 12.074 -176.250 1.00 60.22 282 GLU A O 1
ATOM 2205 N N . LEU A 1 283 ? 44.591 12.578 -176.192 1.00 61.91 283 LEU A N 1
ATOM 2206 C CA . LEU A 1 283 ? 44.589 13.173 -174.851 1.00 61.91 283 LEU A CA 1
ATOM 2207 C C . LEU A 1 283 ? 44.849 12.172 -173.712 1.00 61.91 283 LEU A C 1
ATOM 2209 O O . LEU A 1 283 ? 45.242 12.594 -172.625 1.00 61.91 283 LEU A O 1
ATOM 2213 N N . LYS A 1 284 ? 44.647 10.865 -173.927 1.00 65.88 284 LYS A N 1
ATOM 2214 C CA . LYS A 1 284 ? 44.974 9.826 -172.933 1.00 65.88 284 LYS A CA 1
ATOM 2215 C C . LYS A 1 284 ? 46.482 9.568 -172.874 1.00 65.88 284 LYS A C 1
ATOM 2217 O O . LYS A 1 284 ? 47.034 9.540 -171.777 1.00 65.88 284 LYS A O 1
ATOM 2222 N N . ALA A 1 285 ? 47.156 9.478 -174.023 1.00 68.06 285 ALA A N 1
ATOM 2223 C CA . ALA A 1 285 ? 48.592 9.184 -174.090 1.00 68.06 285 ALA A CA 1
ATOM 2224 C C . ALA A 1 285 ? 49.454 10.226 -173.346 1.00 68.06 285 ALA A C 1
ATOM 2226 O O . ALA A 1 285 ? 50.253 9.870 -172.480 1.00 68.06 285 ALA A O 1
ATOM 2227 N N . ALA A 1 286 ? 49.234 11.521 -173.603 1.00 59.88 286 ALA A N 1
ATOM 2228 C CA . ALA A 1 286 ? 49.974 12.604 -172.940 1.00 59.88 286 ALA A CA 1
ATOM 2229 C C . ALA A 1 286 ? 49.685 12.714 -171.424 1.00 59.88 286 ALA A C 1
ATOM 2231 O O . ALA A 1 286 ? 50.508 13.210 -170.650 1.00 59.88 286 ALA A O 1
ATOM 2232 N N . ARG A 1 287 ? 48.514 12.240 -170.980 1.00 63.25 287 ARG A N 1
ATOM 2233 C CA . ARG A 1 287 ? 48.078 12.299 -169.576 1.00 63.25 287 ARG A CA 1
ATOM 2234 C C . ARG A 1 287 ? 48.621 11.147 -168.725 1.00 63.25 287 ARG A C 1
ATOM 2236 O O . ARG A 1 287 ? 48.636 11.257 -167.504 1.00 63.25 287 ARG A O 1
ATOM 2243 N N . GLN A 1 288 ? 49.085 10.065 -169.349 1.00 68.62 288 GLN A N 1
ATOM 2244 C CA . GLN A 1 288 ? 49.602 8.899 -168.632 1.00 68.62 288 GLN A CA 1
ATOM 2245 C C . GLN A 1 288 ? 51.031 9.133 -168.107 1.00 68.62 288 GLN A C 1
ATOM 2247 O O . GLN A 1 288 ? 51.274 8.969 -166.913 1.00 68.62 288 GLN A O 1
ATOM 2252 N N . GLN A 1 289 ? 51.936 9.666 -168.942 1.00 66.44 289 GLN A N 1
ATOM 2253 C CA . GLN A 1 289 ? 53.312 10.005 -168.528 1.00 66.44 289 GLN A CA 1
ATOM 2254 C C . GLN A 1 289 ? 53.384 11.045 -167.395 1.00 66.44 289 GLN A C 1
ATOM 2256 O O . GLN A 1 289 ? 54.329 11.050 -166.609 1.00 66.44 289 GLN A O 1
ATOM 2261 N N . THR A 1 290 ? 52.388 11.930 -167.286 1.00 66.44 290 THR A N 1
ATOM 2262 C CA . THR A 1 290 ? 52.331 12.943 -166.218 1.00 66.44 290 THR A CA 1
ATOM 2263 C C . THR A 1 290 ? 51.803 12.396 -164.888 1.00 66.44 290 THR A C 1
ATOM 2265 O O . THR A 1 290 ? 52.128 12.959 -163.843 1.00 66.44 290 THR A O 1
ATOM 2268 N N . GLY A 1 291 ? 51.061 11.282 -164.892 1.00 68.31 291 GLY A N 1
ATOM 2269 C CA . GLY A 1 291 ? 50.618 10.596 -163.672 1.00 68.31 291 GLY A CA 1
ATOM 2270 C C . GLY A 1 291 ? 51.737 9.804 -162.989 1.00 68.31 291 GLY A C 1
ATOM 2271 O O . GLY A 1 291 ? 51.939 9.931 -161.782 1.00 68.31 291 GLY A O 1
ATOM 2272 N N . GLU A 1 292 ? 52.517 9.046 -163.765 1.00 72.56 292 GLU A N 1
ATOM 2273 C CA . GLU A 1 292 ? 53.599 8.181 -163.259 1.00 72.56 292 GLU A CA 1
ATOM 2274 C C . GLU A 1 292 ? 54.695 8.976 -162.517 1.00 72.56 292 GLU A C 1
ATOM 2276 O O . GLU A 1 292 ? 55.206 8.542 -161.482 1.00 72.56 292 GLU A O 1
ATOM 2281 N N . ALA A 1 293 ? 54.996 10.194 -162.983 1.00 67.19 293 ALA A N 1
ATOM 2282 C CA . ALA A 1 293 ? 55.910 11.114 -162.304 1.00 67.19 293 ALA A CA 1
ATOM 2283 C C . ALA A 1 293 ? 55.374 11.621 -160.946 1.00 67.19 293 ALA A C 1
ATOM 2285 O O . ALA A 1 293 ? 56.157 11.895 -160.033 1.00 67.19 293 ALA A O 1
ATOM 2286 N N . TRP A 1 294 ? 54.050 11.740 -160.792 1.00 73.06 294 TRP A N 1
ATOM 2287 C CA . TRP A 1 294 ? 53.413 12.286 -159.588 1.00 73.06 294 TRP A CA 1
ATOM 2288 C C . TRP A 1 294 ? 53.309 11.263 -158.448 1.00 73.06 294 TRP A C 1
ATOM 2290 O O . TRP A 1 294 ? 53.511 11.617 -157.283 1.00 73.06 294 TRP A O 1
ATOM 2300 N N . GLU A 1 295 ? 53.085 9.980 -158.758 1.00 73.25 295 GLU A N 1
ATOM 2301 C CA . GLU A 1 295 ? 53.117 8.922 -157.736 1.00 73.25 295 GLU A CA 1
ATOM 2302 C C . GLU A 1 295 ? 54.495 8.802 -157.072 1.00 73.25 295 GLU A C 1
ATOM 2304 O O . GLU A 1 295 ? 54.586 8.672 -155.848 1.00 73.25 295 GLU A O 1
ATOM 2309 N N . LEU A 1 296 ? 55.579 8.884 -157.855 1.00 74.56 296 LEU A N 1
ATOM 2310 C CA . LEU A 1 296 ? 56.950 8.813 -157.339 1.00 74.56 296 LEU A CA 1
ATOM 2311 C C . LEU A 1 296 ? 57.252 9.936 -156.334 1.00 74.56 296 LEU A C 1
ATOM 2313 O O . LEU A 1 296 ? 57.881 9.678 -155.305 1.00 74.56 296 LEU A O 1
ATOM 2317 N N . TYR A 1 297 ? 56.754 11.150 -156.584 1.00 75.56 297 TYR A N 1
ATOM 2318 C CA . TYR A 1 297 ? 56.892 12.279 -155.662 1.00 75.56 297 TYR A CA 1
ATOM 2319 C C . TYR A 1 297 ? 56.190 12.013 -154.318 1.00 75.56 297 TYR A C 1
ATOM 2321 O O . TYR A 1 297 ? 56.817 12.106 -153.257 1.00 75.56 297 TYR A O 1
ATOM 2329 N N . HIS A 1 298 ? 54.922 11.587 -154.342 1.00 73.44 298 HIS A N 1
ATOM 2330 C CA . HIS A 1 298 ? 54.181 11.259 -153.117 1.00 73.44 298 HIS A CA 1
ATOM 2331 C C . HIS A 1 298 ? 54.807 10.101 -152.327 1.00 73.44 298 HIS A C 1
ATOM 2333 O O . HIS A 1 298 ? 54.893 10.162 -151.098 1.00 73.44 298 HIS A O 1
ATOM 2339 N N . LYS A 1 299 ? 55.296 9.066 -153.020 1.00 76.69 299 LYS A N 1
ATOM 2340 C CA . LYS A 1 299 ? 55.896 7.866 -152.411 1.00 76.69 299 LYS A CA 1
ATOM 2341 C C . LYS A 1 299 ? 57.232 8.147 -151.712 1.00 76.69 299 LYS A C 1
ATOM 2343 O O . LYS A 1 299 ? 57.614 7.401 -150.809 1.00 76.69 299 LYS A O 1
ATOM 2348 N N . LEU A 1 300 ? 57.923 9.223 -152.098 1.00 74.94 300 LEU A N 1
ATOM 2349 C CA . LEU A 1 300 ? 59.096 9.754 -151.396 1.00 74.94 300 LEU A CA 1
ATOM 2350 C C . LEU A 1 300 ? 58.697 10.694 -150.249 1.00 74.94 300 LEU A C 1
ATOM 2352 O O . LEU A 1 300 ? 59.204 10.531 -149.140 1.00 74.94 300 LEU A O 1
ATOM 2356 N N . SER A 1 301 ? 57.750 11.610 -150.475 1.00 72.88 301 SER A N 1
ATOM 2357 C CA . SER A 1 301 ? 57.246 12.539 -149.449 1.00 72.88 301 SER A CA 1
ATOM 2358 C C . SER A 1 301 ? 56.733 11.804 -148.198 1.00 72.88 301 SER A C 1
ATOM 2360 O O . SER A 1 301 ? 57.182 12.083 -147.086 1.00 72.88 301 SER A O 1
ATOM 2362 N N . ALA A 1 302 ? 55.904 10.769 -148.377 1.00 71.94 302 ALA A N 1
ATOM 2363 C CA . ALA A 1 302 ? 55.358 9.964 -147.280 1.00 71.94 302 ALA A CA 1
ATOM 2364 C C . ALA A 1 302 ? 56.411 9.141 -146.503 1.00 71.94 302 ALA A C 1
ATOM 2366 O O . ALA A 1 302 ? 56.140 8.678 -145.397 1.00 71.94 302 ALA A O 1
ATOM 2367 N N . ARG A 1 303 ? 57.618 8.943 -147.056 1.00 72.31 303 ARG A N 1
ATOM 2368 C CA . ARG A 1 303 ? 58.735 8.289 -146.349 1.00 72.31 303 ARG A CA 1
ATOM 2369 C C . ARG A 1 303 ? 59.548 9.259 -145.493 1.00 72.31 303 ARG A C 1
ATOM 2371 O O . ARG A 1 303 ? 60.213 8.812 -144.563 1.00 72.31 303 ARG A O 1
ATOM 2378 N N . TYR A 1 304 ? 59.495 10.558 -145.788 1.00 74.00 304 TYR A N 1
ATOM 2379 C CA . TYR A 1 304 ? 60.194 11.584 -145.015 1.00 74.00 304 TYR A CA 1
ATOM 2380 C C . TYR A 1 304 ? 59.481 11.862 -143.683 1.00 74.00 304 TYR A C 1
ATOM 2382 O O . TYR A 1 304 ? 60.095 11.764 -142.623 1.00 74.00 304 TYR A O 1
ATOM 2390 N N . THR A 1 305 ? 58.168 12.111 -143.721 1.00 70.06 305 THR A N 1
ATOM 2391 C CA . THR A 1 305 ? 57.368 12.486 -142.538 1.00 70.06 305 THR A CA 1
ATOM 2392 C C . THR A 1 305 ? 57.395 11.425 -141.431 1.00 70.06 305 THR A C 1
ATOM 2394 O O . THR A 1 305 ? 57.641 11.741 -140.268 1.00 70.06 305 THR A O 1
ATOM 2397 N N . VAL A 1 306 ? 57.254 10.143 -141.783 1.00 73.94 306 VAL A N 1
ATOM 2398 C CA . VAL A 1 306 ? 57.295 9.017 -140.825 1.00 73.94 306 VAL A CA 1
ATOM 2399 C C . VAL A 1 306 ? 58.670 8.880 -140.138 1.00 73.94 306 VAL A C 1
ATOM 2401 O O . VAL A 1 306 ? 58.759 8.479 -138.972 1.00 73.94 306 VAL A O 1
ATOM 2404 N N . ALA A 1 307 ? 59.757 9.250 -140.824 1.00 72.75 307 ALA A N 1
ATOM 2405 C CA . ALA A 1 307 ? 61.108 9.260 -140.254 1.00 72.75 307 ALA A CA 1
ATOM 2406 C C . ALA A 1 307 ? 61.354 10.454 -139.307 1.00 72.75 307 ALA A C 1
ATOM 2408 O O . ALA A 1 307 ? 62.224 10.388 -138.436 1.00 72.75 307 ALA A O 1
ATOM 2409 N N . GLU A 1 308 ? 60.588 11.536 -139.455 1.00 75.88 308 GLU A N 1
ATOM 2410 C CA . GLU A 1 308 ? 60.663 12.724 -138.604 1.00 75.88 308 GLU A CA 1
ATOM 2411 C C . GLU A 1 308 ? 59.822 12.556 -137.326 1.00 75.88 308 GLU A C 1
ATOM 2413 O O . GLU A 1 308 ? 60.333 12.747 -136.219 1.00 75.88 308 GLU A O 1
ATOM 2418 N N . GLU A 1 309 ? 58.587 12.053 -137.442 1.00 74.25 309 GLU A N 1
ATOM 2419 C CA . GLU A 1 309 ? 57.731 11.735 -136.287 1.00 74.25 309 GLU A CA 1
ATOM 2420 C C . GLU A 1 309 ? 58.370 10.732 -135.314 1.00 74.25 309 GLU A C 1
ATOM 2422 O O . GLU A 1 309 ? 58.248 10.867 -134.095 1.00 74.25 309 GLU A O 1
ATOM 2427 N N . SER A 1 310 ? 59.047 9.707 -135.836 1.00 71.62 310 SER A N 1
ATOM 2428 C CA . SER A 1 310 ? 59.698 8.681 -135.012 1.00 71.62 310 SER A CA 1
ATOM 2429 C C . SER A 1 310 ? 60.902 9.232 -134.236 1.00 71.62 310 SER A C 1
ATOM 2431 O O . SER A 1 310 ? 61.128 8.840 -133.089 1.00 71.62 310 SER A O 1
ATOM 2433 N N . ARG A 1 311 ? 61.625 10.212 -134.798 1.00 74.25 311 ARG A N 1
ATOM 2434 C CA . ARG A 1 311 ? 62.672 10.961 -134.080 1.00 74.25 311 ARG A CA 1
ATOM 2435 C C . ARG A 1 311 ? 62.090 11.874 -133.001 1.00 74.25 311 ARG A C 1
ATOM 2437 O O . ARG A 1 311 ? 62.649 11.925 -131.906 1.00 74.25 311 ARG A O 1
ATOM 2444 N N . ALA A 1 312 ? 60.972 12.546 -133.279 1.00 75.38 312 ALA A N 1
ATOM 2445 C CA . ALA A 1 312 ? 60.293 13.400 -132.304 1.00 75.38 312 ALA A CA 1
ATOM 2446 C C . ALA A 1 312 ? 59.835 12.605 -131.065 1.00 75.38 312 ALA A C 1
ATOM 2448 O O . ALA A 1 312 ? 60.154 12.992 -129.939 1.00 75.38 312 ALA A O 1
ATOM 2449 N N . ARG A 1 313 ? 59.184 11.447 -131.264 1.00 77.50 313 ARG A N 1
ATOM 2450 C CA . ARG A 1 313 ? 58.710 10.577 -130.167 1.00 77.50 313 ARG A CA 1
ATOM 2451 C C . ARG A 1 313 ? 59.849 10.106 -129.253 1.00 77.50 313 ARG A C 1
ATOM 2453 O O . ARG A 1 313 ? 59.775 10.296 -128.037 1.00 77.50 313 ARG A O 1
ATOM 2460 N N . MET A 1 314 ? 60.950 9.604 -129.825 1.00 74.88 314 MET A N 1
ATOM 2461 C CA . MET A 1 314 ? 62.112 9.173 -129.030 1.00 74.88 314 MET A CA 1
ATOM 2462 C C . MET A 1 314 ? 62.807 10.326 -128.286 1.00 74.88 314 MET A C 1
ATOM 2464 O O . MET A 1 314 ? 63.418 10.101 -127.238 1.00 74.88 314 MET A O 1
ATOM 2468 N N . PHE A 1 315 ? 62.718 11.568 -128.777 1.00 79.62 315 PHE A N 1
ATOM 2469 C CA . PHE A 1 315 ? 63.195 12.731 -128.024 1.00 79.62 315 PHE A CA 1
ATOM 2470 C C . PHE A 1 315 ? 62.304 13.011 -126.804 1.00 79.62 315 PHE A C 1
ATOM 2472 O O . PHE A 1 315 ? 62.827 13.188 -125.701 1.00 79.62 315 PHE A O 1
ATOM 2479 N N . THR A 1 316 ? 60.975 12.987 -126.970 1.00 80.00 316 THR A N 1
ATOM 2480 C CA . THR A 1 316 ? 60.029 13.223 -125.865 1.00 80.00 316 THR A CA 1
ATOM 2481 C C . THR A 1 316 ? 60.112 12.156 -124.771 1.00 80.00 316 THR A C 1
ATOM 2483 O O . THR A 1 316 ? 60.196 12.507 -123.595 1.00 80.00 316 THR A O 1
ATOM 2486 N N . GLU A 1 317 ? 60.202 10.870 -125.125 1.00 81.81 317 GLU A N 1
ATOM 2487 C CA . GLU A 1 317 ? 60.355 9.772 -124.153 1.00 81.81 317 GLU A CA 1
ATOM 2488 C C . GLU A 1 317 ? 61.659 9.903 -123.348 1.00 81.81 317 GLU A C 1
ATOM 2490 O O . GLU A 1 317 ? 61.669 9.795 -122.120 1.00 81.81 317 GLU A O 1
ATOM 2495 N N . LYS A 1 318 ? 62.769 10.232 -124.023 1.00 80.56 318 LYS A N 1
ATOM 2496 C CA . LYS A 1 318 ? 64.072 10.468 -123.384 1.00 80.56 318 LYS A CA 1
ATOM 2497 C C . LYS A 1 318 ? 64.074 11.692 -122.461 1.00 80.56 318 LYS A C 1
ATOM 2499 O O . LYS A 1 318 ? 64.836 11.723 -121.491 1.00 80.56 318 LYS A O 1
ATOM 2504 N N . GLN A 1 319 ? 63.260 12.705 -122.754 1.00 79.88 319 GLN A N 1
ATOM 2505 C CA . GLN A 1 319 ? 63.107 13.885 -121.904 1.00 79.88 319 GLN A CA 1
ATOM 2506 C C . GLN A 1 319 ? 62.245 13.586 -120.669 1.00 79.88 319 GLN A C 1
ATOM 2508 O O . GLN A 1 319 ? 62.596 14.019 -119.571 1.00 79.88 319 GLN A O 1
ATOM 2513 N N . GLU A 1 320 ? 61.182 12.796 -120.821 1.00 84.62 320 GLU A N 1
ATOM 2514 C CA . GLU A 1 320 ? 60.303 12.396 -119.718 1.00 84.62 320 GLU A CA 1
ATOM 2515 C C . GLU A 1 320 ? 60.998 11.434 -118.740 1.00 84.62 320 GLU A C 1
ATOM 2517 O O . GLU A 1 320 ? 60.995 11.678 -117.533 1.00 84.62 320 GLU A O 1
ATOM 2522 N N . LEU A 1 321 ? 61.726 10.423 -119.232 1.00 82.81 321 LEU A N 1
ATOM 2523 C CA . LEU A 1 321 ? 62.515 9.519 -118.377 1.00 82.81 321 LEU A CA 1
ATOM 2524 C C . LEU A 1 321 ? 63.552 10.267 -117.518 1.00 82.81 321 LEU A C 1
ATOM 2526 O O . LEU A 1 321 ? 63.753 9.937 -116.349 1.00 82.81 321 LEU A O 1
ATOM 2530 N N . ARG A 1 322 ? 64.176 11.326 -118.057 1.00 82.69 322 ARG A N 1
ATOM 2531 C CA . ARG A 1 322 ? 65.071 12.213 -117.286 1.00 82.69 322 ARG A CA 1
ATOM 2532 C C . ARG A 1 322 ? 64.332 12.986 -116.193 1.00 82.69 322 ARG A C 1
ATOM 2534 O O . ARG A 1 322 ? 64.888 13.198 -115.117 1.00 82.69 322 ARG A O 1
ATOM 2541 N N . ARG A 1 323 ? 63.087 13.392 -116.452 1.00 82.81 323 ARG A N 1
ATOM 2542 C CA . ARG A 1 323 ? 62.230 14.106 -115.497 1.00 82.81 323 ARG A CA 1
ATOM 2543 C C . ARG A 1 323 ? 61.822 13.200 -114.334 1.00 82.81 323 ARG A C 1
ATOM 2545 O O . ARG A 1 323 ? 61.902 13.613 -113.177 1.00 82.81 323 ARG A O 1
ATOM 2552 N N . GLN A 1 324 ? 61.474 11.950 -114.635 1.00 83.81 324 GLN A N 1
ATOM 2553 C CA . GLN A 1 324 ? 61.140 10.930 -113.639 1.00 83.81 324 GLN A CA 1
ATOM 2554 C C . GLN A 1 324 ? 62.352 10.534 -112.785 1.00 83.81 324 GLN A C 1
ATOM 2556 O O . GLN A 1 324 ? 62.211 10.410 -111.567 1.00 83.81 324 GLN A O 1
ATOM 2561 N N . LEU A 1 325 ? 63.545 10.416 -113.385 1.00 84.75 325 LEU A N 1
ATOM 2562 C CA . LEU A 1 325 ? 64.788 10.151 -112.652 1.00 84.75 325 LEU A CA 1
ATOM 2563 C C . LEU A 1 325 ? 65.074 11.252 -111.617 1.00 84.75 325 LEU A C 1
ATOM 2565 O O . LEU A 1 325 ? 65.174 10.955 -110.429 1.00 84.75 325 LEU A O 1
ATOM 2569 N N . ALA A 1 326 ? 65.088 12.522 -112.039 1.00 82.94 326 ALA A N 1
ATOM 2570 C CA . ALA A 1 326 ? 65.325 13.659 -111.145 1.00 82.94 326 ALA A CA 1
ATOM 2571 C C . ALA A 1 326 ? 64.263 13.772 -110.029 1.00 82.94 326 ALA A C 1
ATOM 2573 O O . ALA A 1 326 ? 64.579 14.091 -108.881 1.00 82.94 326 ALA A O 1
ATOM 2574 N N . HIS A 1 327 ? 62.997 13.456 -110.331 1.00 85.81 327 HIS A N 1
ATOM 2575 C CA . HIS A 1 327 ? 61.944 13.399 -109.315 1.00 85.81 327 HIS A CA 1
ATOM 2576 C C . HIS A 1 327 ? 62.193 12.281 -108.286 1.00 85.81 327 HIS A C 1
ATOM 2578 O O . HIS A 1 327 ? 61.983 12.485 -107.090 1.00 85.81 327 HIS A O 1
ATOM 2584 N N . LYS A 1 328 ? 62.678 11.109 -108.717 1.00 84.25 328 LYS A N 1
ATOM 2585 C CA . LYS A 1 328 ? 63.001 9.991 -107.818 1.00 84.25 328 LYS A CA 1
ATOM 2586 C C . LYS A 1 328 ? 64.254 10.243 -106.980 1.00 84.25 328 LYS A C 1
ATOM 2588 O O . LYS A 1 328 ? 64.240 9.926 -105.794 1.00 84.25 328 LYS A O 1
ATOM 2593 N N . GLU A 1 329 ? 65.277 10.891 -107.530 1.00 84.69 329 GLU A N 1
ATOM 2594 C CA . GLU A 1 329 ? 66.438 11.358 -106.758 1.00 84.69 329 GLU A CA 1
ATOM 2595 C C . GLU A 1 329 ? 66.014 12.337 -105.649 1.00 84.69 329 GLU A C 1
ATOM 2597 O O . GLU A 1 329 ? 66.433 12.186 -104.501 1.00 84.69 329 GLU A O 1
ATOM 2602 N N . CYS A 1 330 ? 65.101 13.269 -105.951 1.00 83.62 330 CYS A N 1
ATOM 2603 C CA . CYS A 1 330 ? 64.524 14.193 -104.970 1.00 83.62 330 CYS A CA 1
ATOM 2604 C C . CYS A 1 330 ? 63.703 13.479 -103.872 1.00 83.62 330 CYS A C 1
ATOM 2606 O O . CYS A 1 330 ? 63.813 13.819 -102.693 1.00 83.62 330 CYS A O 1
ATOM 2608 N N . GLN A 1 331 ? 62.930 12.439 -104.218 1.00 82.50 331 GLN A N 1
ATOM 2609 C CA . GLN A 1 331 ? 62.242 11.610 -103.216 1.00 82.50 331 GLN A CA 1
ATOM 2610 C C . GLN A 1 331 ? 63.237 10.893 -102.281 1.00 82.50 331 GLN A C 1
ATOM 2612 O O . GLN A 1 331 ? 63.009 10.835 -101.071 1.00 82.50 331 GLN A O 1
ATOM 2617 N N . VAL A 1 332 ? 64.358 10.386 -102.809 1.00 83.81 332 VAL A N 1
ATOM 261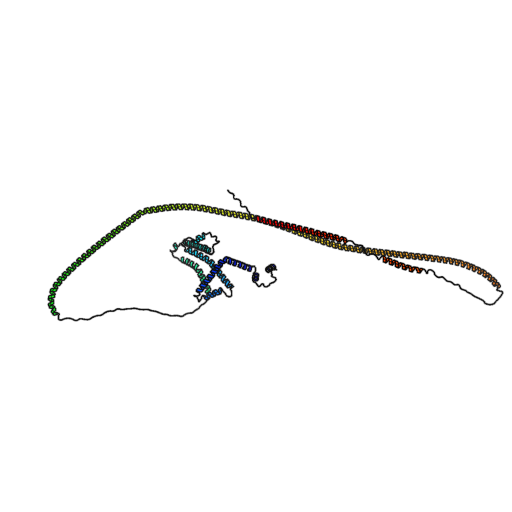8 C CA . VAL A 1 332 ? 65.388 9.685 -102.018 1.00 83.81 332 VAL A CA 1
ATOM 2619 C C . VAL A 1 332 ? 66.163 10.637 -101.101 1.00 83.81 332 VAL A C 1
ATOM 2621 O O . VAL A 1 332 ? 66.437 10.276 -99.953 1.00 83.81 332 VAL A O 1
ATOM 2624 N N . THR A 1 333 ? 66.501 11.852 -101.544 1.00 84.56 333 THR A N 1
ATOM 2625 C CA . THR A 1 333 ? 67.170 12.837 -100.672 1.00 84.56 333 THR A CA 1
ATOM 2626 C C . THR A 1 333 ? 66.250 13.321 -99.553 1.00 84.56 333 THR A C 1
ATOM 2628 O O . THR A 1 333 ? 66.689 13.379 -98.403 1.00 84.56 333 THR A O 1
ATOM 2631 N N . LEU A 1 334 ? 64.963 13.559 -99.836 1.00 87.38 334 LEU A N 1
ATOM 2632 C CA . LEU A 1 334 ? 63.969 13.903 -98.814 1.00 87.38 334 LEU A CA 1
ATOM 2633 C C . LEU A 1 334 ? 63.777 12.773 -97.785 1.00 87.38 334 LEU A C 1
ATOM 2635 O O . LEU A 1 334 ? 63.724 13.038 -96.584 1.00 87.38 334 LEU A O 1
ATOM 2639 N N . ALA A 1 335 ? 63.717 11.513 -98.232 1.00 80.50 335 ALA A N 1
ATOM 2640 C CA . ALA A 1 335 ? 63.610 10.355 -97.342 1.00 80.50 335 ALA A CA 1
ATOM 2641 C C . ALA A 1 335 ? 64.841 10.207 -96.426 1.00 80.50 335 ALA A C 1
ATOM 2643 O O . ALA A 1 335 ? 64.689 10.000 -95.223 1.00 80.50 335 ALA A O 1
ATOM 2644 N N . ARG A 1 336 ? 66.056 10.393 -96.965 1.00 83.38 336 ARG A N 1
ATOM 2645 C CA . ARG A 1 336 ? 67.304 10.396 -96.175 1.00 83.38 336 ARG A CA 1
ATOM 2646 C C . ARG A 1 336 ? 67.369 11.547 -95.168 1.00 83.38 336 ARG A C 1
ATOM 2648 O O . ARG A 1 336 ? 67.895 11.353 -94.077 1.00 83.38 336 ARG A O 1
ATOM 2655 N N . GLY A 1 337 ? 66.824 12.718 -95.506 1.00 85.75 337 GLY A N 1
ATOM 2656 C CA . GLY A 1 337 ? 66.698 13.842 -94.572 1.00 85.75 337 GLY A CA 1
ATOM 2657 C C . GLY A 1 337 ? 65.792 13.512 -93.382 1.00 85.75 337 GLY A C 1
ATOM 2658 O O . GLY A 1 337 ? 66.188 13.710 -92.237 1.00 85.75 337 GLY A O 1
ATOM 2659 N N . LYS A 1 338 ? 64.613 12.930 -93.648 1.00 85.56 338 LYS A N 1
ATOM 2660 C CA . LYS A 1 338 ? 63.674 12.498 -92.597 1.00 85.56 338 LYS A CA 1
ATOM 2661 C C . LYS A 1 338 ? 64.237 11.396 -91.698 1.00 85.56 338 LYS A C 1
ATOM 2663 O O . LYS A 1 338 ? 63.975 11.422 -90.502 1.00 85.56 338 LYS A O 1
ATOM 2668 N N . LEU A 1 339 ? 65.007 10.455 -92.254 1.00 82.69 339 LEU A N 1
ATOM 2669 C CA . LEU A 1 339 ? 65.644 9.395 -91.467 1.00 82.69 339 LEU A CA 1
ATOM 2670 C C . LEU A 1 339 ? 66.617 9.980 -90.433 1.00 82.69 339 LEU A C 1
ATOM 2672 O O . LEU A 1 339 ? 66.470 9.694 -89.251 1.00 82.69 339 LEU A O 1
ATOM 2676 N N . ARG A 1 340 ? 67.519 10.876 -90.858 1.00 81.88 340 ARG A N 1
ATOM 2677 C CA . ARG A 1 340 ? 68.462 11.555 -89.950 1.00 81.88 340 ARG A CA 1
ATOM 2678 C C . ARG A 1 340 ? 67.758 12.335 -88.847 1.00 81.88 340 ARG A C 1
ATOM 2680 O O . ARG A 1 340 ? 68.117 12.205 -87.688 1.00 81.88 340 ARG A O 1
ATOM 2687 N N . GLN A 1 341 ? 66.703 13.076 -89.191 1.00 83.75 341 GLN A N 1
ATOM 2688 C CA . GLN A 1 341 ? 65.923 13.819 -88.199 1.00 83.75 341 GLN A CA 1
ATOM 2689 C C . GLN A 1 341 ? 65.309 12.898 -87.125 1.00 83.75 341 GLN A C 1
ATOM 2691 O O . GLN A 1 341 ? 65.248 13.282 -85.960 1.00 83.75 341 GLN A O 1
ATOM 2696 N N . ALA A 1 342 ? 64.888 11.682 -87.492 1.00 80.94 342 ALA A N 1
ATOM 2697 C CA . ALA A 1 342 ? 64.402 10.688 -86.537 1.00 80.94 342 ALA A CA 1
ATOM 2698 C C . ALA A 1 342 ? 65.539 10.053 -85.710 1.00 80.94 342 ALA A C 1
ATOM 2700 O O . ALA A 1 342 ? 65.359 9.821 -84.516 1.00 80.94 342 ALA A O 1
ATOM 2701 N N . GLU A 1 343 ? 66.709 9.805 -86.309 1.00 84.00 343 GLU A N 1
ATOM 2702 C CA . GLU A 1 343 ? 67.916 9.333 -85.609 1.00 84.00 343 GLU A CA 1
ATOM 2703 C C . GLU A 1 343 ? 68.376 10.353 -84.546 1.00 84.00 343 GLU A C 1
ATOM 2705 O O . GLU A 1 343 ? 68.591 9.984 -83.388 1.00 84.00 343 GLU A O 1
ATOM 2710 N N . ASP A 1 344 ? 68.421 11.642 -84.899 1.00 83.75 344 ASP A N 1
ATOM 2711 C CA . ASP A 1 344 ? 68.748 12.753 -83.994 1.00 83.75 344 ASP A CA 1
ATOM 2712 C C . ASP A 1 344 ? 67.713 12.897 -82.856 1.00 83.75 344 ASP A C 1
ATOM 2714 O O . ASP A 1 344 ? 68.077 13.077 -81.690 1.00 83.75 344 ASP A O 1
ATOM 2718 N N . GLU A 1 345 ? 66.412 12.769 -83.155 1.00 84.88 345 GLU A N 1
ATOM 2719 C CA . GLU A 1 345 ? 65.347 12.838 -82.143 1.00 84.88 345 GLU A CA 1
ATOM 2720 C C . GLU A 1 345 ? 65.386 11.640 -81.171 1.00 84.88 345 GLU A C 1
ATOM 2722 O O . GLU A 1 345 ? 65.134 11.797 -79.972 1.00 84.88 345 GLU A O 1
ATOM 2727 N N . ILE A 1 346 ? 65.741 10.444 -81.656 1.00 80.38 346 ILE A N 1
ATOM 2728 C CA . ILE A 1 346 ? 65.954 9.258 -80.815 1.00 80.38 346 ILE A CA 1
ATOM 2729 C C . ILE A 1 346 ? 67.175 9.458 -79.910 1.00 80.38 346 ILE A C 1
ATOM 2731 O O . ILE A 1 346 ? 67.077 9.195 -78.711 1.00 80.38 346 ILE A O 1
ATOM 2735 N N . LEU A 1 347 ? 68.289 9.985 -80.430 1.00 81.38 347 LEU A N 1
ATOM 2736 C CA . LEU A 1 347 ? 69.479 10.295 -79.630 1.00 81.38 347 LEU A CA 1
ATOM 2737 C C . LEU A 1 347 ? 69.183 11.325 -78.527 1.00 81.38 347 LEU A C 1
ATOM 2739 O O . LEU A 1 347 ? 69.557 11.106 -77.374 1.00 81.38 347 LEU A O 1
ATOM 2743 N N . ALA A 1 348 ? 68.440 12.393 -78.830 1.00 79.50 348 ALA A N 1
ATOM 2744 C CA . ALA A 1 348 ? 68.015 13.379 -77.832 1.00 79.50 348 ALA A CA 1
ATOM 2745 C C . ALA A 1 348 ? 67.102 12.768 -76.744 1.00 79.50 348 ALA A C 1
ATOM 2747 O O . ALA A 1 348 ? 67.239 13.064 -75.550 1.00 79.50 348 ALA A O 1
ATOM 2748 N N . LYS A 1 349 ? 66.192 11.859 -77.119 1.00 80.50 349 LYS A N 1
ATOM 2749 C CA . LYS A 1 349 ? 65.354 11.118 -76.157 1.00 80.50 349 LYS A CA 1
ATOM 2750 C C . LYS A 1 349 ? 66.176 10.150 -75.302 1.00 80.50 349 LYS A C 1
ATOM 2752 O O . LYS A 1 349 ? 65.957 10.089 -74.095 1.00 80.50 349 LYS A O 1
ATOM 2757 N N . MET A 1 350 ? 67.157 9.457 -75.881 1.00 75.62 350 MET A N 1
ATOM 2758 C CA . MET A 1 350 ? 68.079 8.595 -75.132 1.00 75.62 350 MET A CA 1
ATOM 2759 C C . MET A 1 350 ? 68.943 9.383 -74.141 1.00 75.62 350 MET A C 1
ATOM 2761 O O . MET A 1 350 ? 69.166 8.902 -73.036 1.00 75.62 350 MET A O 1
ATOM 2765 N N . GLN A 1 351 ? 69.381 10.598 -74.484 1.00 76.44 351 GLN A N 1
ATOM 2766 C CA . GLN A 1 351 ? 70.153 11.452 -73.570 1.00 76.44 351 GLN A CA 1
ATOM 2767 C C . GLN A 1 351 ? 69.317 12.006 -72.405 1.00 76.44 351 GLN A C 1
ATOM 2769 O O . GLN A 1 351 ? 69.852 12.198 -71.319 1.00 76.44 351 GLN A O 1
ATOM 2774 N N . THR A 1 352 ? 68.007 12.214 -72.585 1.00 80.06 352 THR A N 1
ATOM 2775 C CA . THR A 1 352 ? 67.112 12.724 -71.521 1.00 80.06 352 THR A CA 1
ATOM 2776 C C . THR A 1 352 ? 66.470 11.636 -70.651 1.00 80.06 352 THR A C 1
ATOM 2778 O O . THR A 1 352 ? 65.833 11.955 -69.644 1.00 80.06 352 THR A O 1
ATOM 2781 N N . LEU A 1 353 ? 66.624 10.354 -70.998 1.00 79.69 353 LEU A N 1
ATOM 2782 C CA . LEU A 1 353 ? 66.095 9.235 -70.210 1.00 79.69 353 LEU A CA 1
ATOM 2783 C C . LEU A 1 353 ? 66.806 9.040 -68.851 1.00 79.69 353 LEU A C 1
ATOM 2785 O O . LEU A 1 353 ? 66.098 8.935 -67.848 1.00 79.69 353 LEU A O 1
ATOM 2789 N N . PRO A 1 354 ? 68.155 9.028 -68.761 1.00 81.25 354 PRO A N 1
ATOM 2790 C CA . PRO A 1 354 ? 68.875 8.783 -67.508 1.00 81.25 354 PRO A CA 1
ATOM 2791 C C . PRO A 1 354 ? 68.539 9.771 -66.391 1.00 81.25 354 PRO A C 1
ATOM 2793 O O . PRO A 1 354 ? 68.419 9.376 -65.234 1.00 81.25 354 PRO A O 1
ATOM 2796 N N . ASP A 1 355 ? 68.344 11.048 -66.717 1.00 80.81 355 ASP A N 1
ATOM 2797 C CA . ASP A 1 355 ? 68.040 12.060 -65.702 1.00 80.81 355 ASP A CA 1
ATOM 2798 C C . ASP A 1 355 ? 66.586 11.974 -65.216 1.00 80.81 355 ASP A C 1
ATOM 2800 O O . ASP A 1 355 ? 66.322 12.205 -64.037 1.00 80.81 355 ASP A O 1
ATOM 2804 N N . LYS A 1 356 ? 65.654 11.522 -66.069 1.00 82.31 356 LYS A N 1
ATOM 2805 C CA . LYS A 1 356 ? 64.291 11.159 -65.642 1.00 82.31 356 LYS A CA 1
ATOM 2806 C C . LYS A 1 356 ? 64.280 9.919 -64.750 1.00 82.31 356 LYS A C 1
ATOM 2808 O O . LYS A 1 356 ? 63.524 9.896 -63.784 1.00 82.31 356 LYS A O 1
ATOM 2813 N N . VAL A 1 357 ? 65.123 8.921 -65.032 1.00 83.12 357 VAL A N 1
ATOM 2814 C CA . VAL A 1 357 ? 65.286 7.741 -64.164 1.00 83.12 357 VAL A CA 1
ATOM 2815 C C . VAL A 1 357 ? 65.784 8.171 -62.781 1.00 83.12 357 VAL A C 1
ATOM 2817 O O . VAL A 1 357 ? 65.089 7.912 -61.804 1.00 83.12 357 VAL A O 1
ATOM 2820 N N . LYS A 1 358 ? 66.871 8.952 -62.694 1.00 83.69 358 LYS A N 1
ATOM 2821 C CA . LYS A 1 358 ? 67.363 9.507 -61.414 1.00 83.69 358 LYS A CA 1
ATOM 2822 C C . LYS A 1 358 ? 66.311 10.334 -60.671 1.00 83.69 358 LYS A C 1
ATOM 2824 O O . LYS A 1 358 ? 66.207 10.257 -59.449 1.00 83.69 358 LYS A O 1
ATOM 2829 N N . GLN A 1 359 ? 65.527 11.142 -61.391 1.00 84.12 359 GLN A N 1
ATOM 2830 C CA . GLN A 1 359 ? 64.461 11.945 -60.788 1.00 84.12 359 GLN A CA 1
ATOM 2831 C C . GLN A 1 359 ? 63.351 11.062 -60.193 1.00 84.12 359 GLN A C 1
ATOM 2833 O O . GLN A 1 359 ? 62.836 11.377 -59.121 1.00 84.12 359 GLN A O 1
ATOM 2838 N N . LEU A 1 360 ? 63.002 9.954 -60.854 1.00 82.81 360 LEU A N 1
ATOM 2839 C CA . LEU A 1 360 ? 62.033 8.980 -60.351 1.00 82.81 360 LEU A CA 1
ATOM 2840 C C . LEU A 1 360 ? 62.596 8.160 -59.182 1.00 82.81 360 LEU A C 1
ATOM 2842 O O . LEU A 1 360 ? 61.893 7.987 -58.192 1.00 82.81 360 LEU A O 1
ATOM 2846 N N . GLU A 1 361 ? 63.861 7.737 -59.234 1.00 85.19 361 GLU A N 1
ATOM 2847 C CA . GLU A 1 361 ? 64.562 7.077 -58.119 1.00 85.19 361 GLU A CA 1
ATOM 2848 C C . GLU A 1 361 ? 64.571 7.966 -56.861 1.00 85.19 361 GLU A C 1
ATOM 2850 O O . GLU A 1 361 ? 64.220 7.510 -55.772 1.00 85.19 361 GLU A O 1
ATOM 2855 N N . GLN A 1 362 ? 64.868 9.262 -57.011 1.00 85.06 362 GLN A N 1
ATOM 2856 C CA . GLN A 1 362 ? 64.855 10.230 -55.907 1.00 85.06 362 GLN A CA 1
ATOM 2857 C C . GLN A 1 362 ? 63.436 10.570 -55.405 1.00 85.06 362 GLN A C 1
ATOM 2859 O O . GLN A 1 362 ? 63.265 10.974 -54.253 1.00 85.06 362 GLN A O 1
ATOM 2864 N N . GLN A 1 363 ? 62.400 10.424 -56.237 1.00 84.06 363 GLN A N 1
ATOM 2865 C CA . GLN A 1 363 ? 61.008 10.491 -55.774 1.00 84.06 363 GLN A CA 1
ATOM 2866 C C . GLN A 1 363 ? 60.589 9.209 -55.047 1.00 84.06 363 GLN A C 1
ATOM 2868 O O . GLN A 1 363 ? 59.820 9.285 -54.089 1.00 84.06 363 GLN A O 1
ATOM 2873 N N . LEU A 1 364 ? 61.099 8.049 -55.471 1.00 84.19 364 LEU A N 1
ATOM 2874 C CA . LEU A 1 364 ? 60.827 6.766 -54.833 1.00 84.19 364 LEU A CA 1
ATOM 2875 C C . LEU A 1 364 ? 61.438 6.715 -53.427 1.00 84.19 364 LEU A C 1
ATOM 2877 O O . LEU A 1 364 ? 60.715 6.396 -52.488 1.00 84.19 364 LEU A O 1
ATOM 2881 N N . SER A 1 365 ? 62.708 7.118 -53.261 1.00 81.25 365 SER A N 1
ATOM 2882 C CA . SER A 1 365 ? 63.379 7.101 -51.949 1.00 8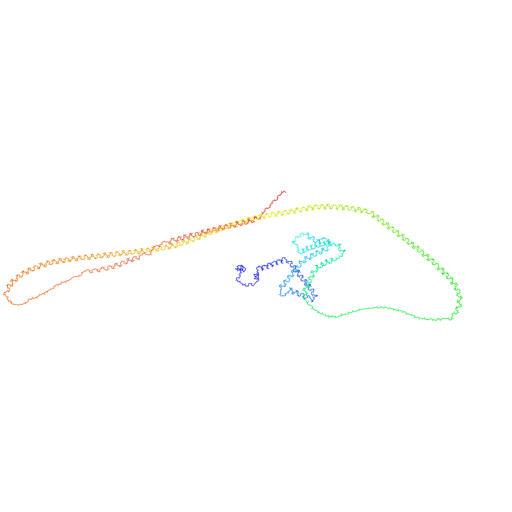1.25 365 SER A CA 1
ATOM 2883 C C . SER A 1 365 ? 62.640 7.968 -50.922 1.00 81.25 365 SER A C 1
ATOM 2885 O O . SER A 1 365 ? 62.283 7.490 -49.847 1.00 81.25 365 SER A O 1
ATOM 2887 N N . LYS A 1 366 ? 62.273 9.198 -51.306 1.00 84.50 366 LYS A N 1
ATOM 2888 C CA . LYS A 1 366 ? 61.493 10.121 -50.466 1.00 84.50 366 LYS A CA 1
ATOM 2889 C C . LYS A 1 366 ? 60.110 9.582 -50.104 1.00 84.50 366 LYS A C 1
ATOM 2891 O O . LYS A 1 366 ? 59.623 9.847 -49.009 1.00 84.50 366 LYS A O 1
ATOM 2896 N N . LYS A 1 367 ? 59.465 8.828 -51.003 1.00 82.44 367 LYS A N 1
ATOM 2897 C CA . LYS A 1 367 ? 58.202 8.145 -50.689 1.00 82.44 367 LYS A CA 1
ATOM 2898 C C . LYS A 1 367 ? 58.411 7.002 -49.701 1.00 82.44 367 LYS A C 1
ATOM 2900 O O . LYS A 1 367 ? 57.637 6.911 -48.758 1.00 82.44 367 LYS A O 1
ATOM 2905 N N . THR A 1 368 ? 59.456 6.188 -49.856 1.00 80.94 368 THR A N 1
ATOM 2906 C CA . THR A 1 368 ? 59.756 5.110 -48.898 1.00 80.94 368 THR A CA 1
ATOM 2907 C C . THR A 1 368 ? 60.173 5.636 -47.521 1.00 80.94 368 THR A C 1
ATOM 2909 O O . THR A 1 368 ? 59.780 5.055 -46.516 1.00 80.94 368 THR A O 1
ATOM 2912 N N . GLU A 1 369 ? 60.887 6.765 -47.455 1.00 84.25 369 GLU A N 1
ATOM 2913 C CA . GLU A 1 369 ? 61.216 7.466 -46.204 1.00 84.25 369 GLU A CA 1
ATOM 2914 C C . GLU A 1 369 ? 59.938 7.963 -45.495 1.00 84.25 369 GLU A C 1
ATOM 2916 O O . GLU A 1 369 ? 59.753 7.723 -44.302 1.00 84.25 369 GLU A O 1
ATOM 2921 N N . ALA A 1 370 ? 59.012 8.587 -46.234 1.00 81.31 370 ALA A N 1
ATOM 2922 C CA . ALA A 1 370 ? 57.729 9.043 -45.693 1.00 81.31 370 ALA A CA 1
ATOM 2923 C C . ALA A 1 370 ? 56.797 7.884 -45.280 1.00 81.31 370 ALA A C 1
ATOM 2925 O O . ALA A 1 370 ? 56.125 7.970 -44.255 1.00 81.31 370 ALA A O 1
ATOM 2926 N N . GLU A 1 371 ? 56.773 6.784 -46.038 1.00 81.38 371 GLU A N 1
ATOM 2927 C CA . GLU A 1 371 ? 56.012 5.571 -45.703 1.00 81.38 371 GLU A CA 1
ATOM 2928 C C . GLU A 1 371 ? 56.546 4.901 -44.426 1.00 81.38 371 GLU A C 1
ATOM 2930 O O . GLU A 1 371 ? 55.764 4.418 -43.610 1.00 81.38 371 GLU A O 1
ATOM 2935 N N . GLN A 1 372 ? 57.867 4.905 -44.214 1.00 82.50 372 GLN A N 1
ATOM 2936 C CA . GLN A 1 372 ? 58.478 4.418 -42.974 1.00 82.50 372 GLN A CA 1
ATOM 2937 C C . GLN A 1 372 ? 58.141 5.314 -41.775 1.00 82.50 372 GLN A C 1
ATOM 2939 O O . GLN A 1 372 ? 57.763 4.786 -40.732 1.00 82.50 372 GLN A O 1
ATOM 2944 N N . ALA A 1 373 ? 58.190 6.643 -41.931 1.00 84.69 373 ALA A N 1
ATOM 2945 C CA . ALA A 1 373 ? 57.795 7.579 -40.875 1.00 84.69 373 ALA A CA 1
ATOM 2946 C C . ALA A 1 373 ? 56.321 7.395 -40.456 1.00 84.69 373 ALA A C 1
ATOM 2948 O O . ALA A 1 373 ? 56.027 7.243 -39.269 1.00 84.69 373 ALA A O 1
ATOM 2949 N N . LEU A 1 374 ? 55.409 7.303 -41.432 1.00 85.25 374 LEU A N 1
ATOM 2950 C CA . LEU A 1 374 ? 53.986 7.043 -41.186 1.00 85.25 374 LEU A CA 1
ATOM 2951 C C . LEU A 1 374 ? 53.735 5.669 -40.544 1.00 85.25 374 LEU A C 1
ATOM 2953 O O . LEU A 1 374 ? 52.809 5.536 -39.747 1.00 85.25 374 LEU A O 1
ATOM 2957 N N . ARG A 1 375 ? 54.556 4.648 -40.839 1.00 85.94 375 ARG A N 1
ATOM 2958 C CA . ARG A 1 375 ? 54.486 3.356 -40.134 1.00 85.94 375 ARG A CA 1
ATOM 2959 C C . ARG A 1 375 ? 54.884 3.478 -38.665 1.00 85.94 375 ARG A C 1
ATOM 2961 O O . ARG A 1 375 ? 54.152 2.958 -37.832 1.00 85.94 375 ARG A O 1
ATOM 2968 N N . SER A 1 376 ? 55.958 4.198 -38.331 1.00 83.44 376 SER A N 1
ATOM 2969 C CA . SER A 1 376 ? 56.314 4.433 -36.921 1.00 83.44 376 SER A CA 1
ATOM 2970 C C . SER A 1 376 ? 55.239 5.223 -36.163 1.00 83.44 376 SER A C 1
ATOM 2972 O O . SER A 1 376 ? 54.873 4.830 -35.059 1.00 83.44 376 SER A O 1
ATOM 2974 N N . GLU A 1 377 ? 54.652 6.264 -36.766 1.00 86.06 377 GLU A N 1
ATOM 2975 C CA . GLU A 1 377 ? 53.538 7.006 -36.150 1.00 86.06 377 GLU A CA 1
ATOM 2976 C C . GLU A 1 377 ? 52.290 6.123 -35.954 1.00 86.06 377 GLU A C 1
ATOM 2978 O O . GLU A 1 377 ? 51.597 6.227 -34.939 1.00 86.06 377 GLU A O 1
ATOM 2983 N N . LEU A 1 378 ? 52.018 5.207 -36.892 1.00 87.19 378 LEU A N 1
ATOM 2984 C CA . LEU A 1 378 ? 50.921 4.244 -36.788 1.00 87.19 378 LEU A CA 1
ATOM 2985 C C . LEU A 1 378 ? 51.176 3.180 -35.705 1.00 87.19 378 LEU A C 1
ATOM 2987 O O . LEU A 1 378 ? 50.236 2.800 -35.005 1.00 87.19 378 LEU A O 1
ATOM 2991 N N . GLU A 1 379 ? 52.413 2.707 -35.546 1.00 86.06 379 GLU A N 1
ATOM 2992 C CA . GLU A 1 379 ? 52.814 1.762 -34.492 1.00 86.06 379 GLU A CA 1
ATOM 2993 C C . GLU A 1 379 ? 52.728 2.404 -33.094 1.00 86.06 379 GLU A C 1
ATOM 2995 O O . GLU A 1 379 ? 52.120 1.818 -32.192 1.00 86.06 379 GLU A O 1
ATOM 3000 N N . ASP A 1 380 ? 53.214 3.640 -32.930 1.00 85.38 380 ASP A N 1
ATOM 3001 C CA . ASP A 1 380 ? 53.053 4.422 -31.693 1.00 85.38 380 ASP A CA 1
ATOM 3002 C C . ASP A 1 380 ? 51.570 4.705 -31.384 1.00 85.38 380 ASP A C 1
ATOM 3004 O O . ASP A 1 380 ? 51.132 4.604 -30.232 1.00 85.38 380 ASP A O 1
ATOM 3008 N N . GLY A 1 381 ? 50.762 4.996 -32.410 1.00 85.44 381 GLY A N 1
ATOM 3009 C CA . GLY A 1 381 ? 49.310 5.140 -32.287 1.00 85.44 381 GLY A CA 1
ATOM 3010 C C . GLY A 1 381 ? 48.628 3.861 -31.788 1.00 85.44 381 GLY A C 1
ATOM 3011 O O . GLY A 1 381 ? 47.830 3.909 -30.848 1.00 85.44 381 GLY A O 1
ATOM 3012 N N . HIS A 1 382 ? 48.986 2.697 -32.341 1.00 86.31 382 HIS A N 1
ATOM 3013 C CA . HIS A 1 382 ? 48.489 1.400 -31.864 1.00 86.31 382 HIS A CA 1
ATOM 3014 C C . HIS A 1 382 ? 48.911 1.119 -30.416 1.00 86.31 382 HIS A C 1
ATOM 3016 O O . HIS A 1 382 ? 48.093 0.649 -29.620 1.00 86.31 382 HIS A O 1
ATOM 3022 N N . ALA A 1 383 ? 50.151 1.445 -30.036 1.00 88.00 383 ALA A N 1
ATOM 3023 C CA . ALA A 1 383 ? 50.619 1.297 -28.661 1.00 88.00 383 ALA A CA 1
ATOM 3024 C C . ALA A 1 383 ? 49.788 2.145 -27.677 1.00 88.00 383 ALA A C 1
ATOM 3026 O O . ALA A 1 383 ? 49.375 1.644 -26.626 1.00 88.00 383 ALA A O 1
ATOM 3027 N N . GLN A 1 384 ? 49.466 3.394 -28.035 1.00 89.00 384 GLN A N 1
ATOM 3028 C CA . GLN A 1 384 ? 48.595 4.259 -27.230 1.00 89.00 384 GLN A CA 1
ATOM 3029 C C . GLN A 1 384 ? 47.161 3.718 -27.132 1.00 89.00 384 GLN A C 1
ATOM 3031 O O . GLN A 1 384 ? 46.612 3.662 -26.029 1.00 89.00 384 GLN A O 1
ATOM 3036 N N . ILE A 1 385 ? 46.574 3.246 -28.238 1.00 88.56 385 ILE A N 1
ATOM 3037 C CA . ILE A 1 385 ? 45.232 2.635 -28.246 1.00 88.56 385 ILE A CA 1
ATOM 3038 C C . ILE A 1 385 ? 45.180 1.421 -27.306 1.00 88.56 385 ILE A C 1
ATOM 3040 O O . ILE A 1 385 ? 44.266 1.324 -26.487 1.00 88.56 385 ILE A O 1
ATOM 3044 N N . ILE A 1 386 ? 46.189 0.542 -27.335 1.00 90.12 386 ILE A N 1
ATOM 3045 C CA . ILE A 1 386 ? 46.280 -0.625 -26.439 1.00 90.12 386 ILE A CA 1
ATOM 3046 C C . ILE A 1 386 ? 46.358 -0.199 -24.961 1.00 90.12 386 ILE A C 1
ATOM 3048 O O . ILE A 1 386 ? 45.746 -0.840 -24.101 1.00 90.12 386 ILE A O 1
ATOM 3052 N N . VAL A 1 387 ? 47.073 0.885 -24.639 1.00 91.81 387 VAL A N 1
ATOM 3053 C CA . VAL A 1 387 ? 47.142 1.425 -23.268 1.00 91.81 387 VAL A CA 1
ATOM 3054 C C . VAL A 1 387 ? 45.790 1.990 -22.822 1.00 91.81 387 VAL A C 1
ATOM 3056 O O . VAL A 1 387 ? 45.318 1.636 -21.739 1.00 91.81 387 VAL A O 1
ATOM 3059 N N . VAL A 1 388 ? 45.129 2.802 -23.653 1.00 88.94 388 VAL A N 1
ATOM 3060 C CA . VAL A 1 388 ? 43.801 3.369 -23.352 1.00 88.94 388 VAL A CA 1
ATOM 3061 C C . VAL A 1 388 ? 42.752 2.264 -23.205 1.00 88.94 388 VAL A C 1
ATOM 3063 O O . VAL A 1 388 ? 41.974 2.274 -22.252 1.00 88.94 388 VAL A O 1
ATOM 3066 N N . GLN A 1 389 ? 42.764 1.253 -24.075 1.00 89.62 389 GLN A N 1
ATOM 3067 C CA . GLN A 1 389 ? 41.835 0.125 -24.007 1.00 89.62 389 GLN A CA 1
ATOM 3068 C C . GLN A 1 389 ? 42.021 -0.693 -22.717 1.00 89.62 389 GLN A C 1
ATOM 3070 O O . GLN A 1 389 ? 41.035 -1.061 -22.076 1.00 89.62 389 GLN A O 1
ATOM 3075 N N . ARG A 1 390 ? 43.266 -0.904 -22.261 1.00 89.75 390 ARG A N 1
ATOM 3076 C CA . ARG A 1 390 ? 43.549 -1.517 -20.947 1.00 89.75 390 ARG A CA 1
ATOM 3077 C C . ARG A 1 390 ? 43.040 -0.660 -19.785 1.00 89.75 390 ARG A C 1
ATOM 3079 O O . ARG A 1 390 ? 42.441 -1.204 -18.860 1.00 89.75 390 ARG A O 1
ATOM 3086 N N . GLN A 1 391 ? 43.224 0.661 -19.834 1.00 90.94 391 GLN A N 1
ATOM 3087 C CA . GLN A 1 391 ? 42.689 1.572 -18.814 1.00 90.94 391 GLN A CA 1
ATOM 3088 C C . GLN A 1 391 ? 41.153 1.547 -18.769 1.00 90.94 391 GLN A C 1
ATOM 3090 O O . GLN A 1 391 ? 40.582 1.504 -17.681 1.00 90.94 391 GLN A O 1
ATOM 3095 N N . LEU A 1 392 ? 40.479 1.496 -19.924 1.00 89.00 392 LEU A N 1
ATOM 3096 C CA . LEU A 1 392 ? 39.019 1.371 -20.010 1.00 89.00 392 LEU A CA 1
ATOM 3097 C C . LEU A 1 392 ? 38.508 0.042 -19.436 1.00 89.00 392 LEU A C 1
ATOM 3099 O O . LEU A 1 392 ? 37.507 0.045 -18.720 1.00 89.00 392 LEU A O 1
ATOM 3103 N N . VAL A 1 393 ? 39.201 -1.077 -19.681 1.00 92.19 393 VAL A N 1
ATOM 3104 C CA . VAL A 1 393 ? 38.870 -2.379 -19.071 1.00 92.19 393 VAL A CA 1
ATOM 3105 C C . VAL A 1 393 ? 39.003 -2.320 -17.546 1.00 92.19 393 VAL A C 1
ATOM 3107 O O . VAL A 1 393 ? 38.056 -2.674 -16.846 1.00 92.19 393 VAL A O 1
ATOM 3110 N N . ILE A 1 394 ? 40.116 -1.792 -17.024 1.00 92.25 394 ILE A N 1
ATOM 3111 C CA . ILE A 1 394 ? 40.340 -1.642 -15.574 1.00 92.25 394 ILE A CA 1
ATOM 3112 C C . ILE A 1 394 ? 39.284 -0.715 -14.948 1.00 92.25 394 ILE A C 1
ATOM 3114 O O . ILE A 1 394 ? 38.714 -1.038 -13.907 1.00 92.25 394 ILE A O 1
ATOM 3118 N N . ALA A 1 395 ? 38.964 0.413 -15.589 1.00 88.00 395 ALA A N 1
ATOM 3119 C CA . ALA A 1 395 ? 37.945 1.345 -15.110 1.00 88.00 395 ALA A CA 1
ATOM 3120 C C . ALA A 1 395 ? 36.528 0.738 -15.139 1.00 88.00 395 ALA A C 1
ATOM 3122 O O . ALA A 1 395 ? 35.727 0.998 -14.236 1.00 88.00 395 ALA A O 1
ATOM 3123 N N . LYS A 1 396 ? 36.212 -0.097 -16.140 1.00 90.00 396 LYS A N 1
ATOM 3124 C CA . LYS A 1 396 ? 34.952 -0.853 -16.199 1.00 90.00 396 LYS A CA 1
ATOM 3125 C C . LYS A 1 396 ? 34.874 -1.873 -15.062 1.00 90.00 396 LYS A C 1
ATOM 3127 O O . LYS A 1 396 ? 33.883 -1.882 -14.337 1.00 90.00 396 LYS A O 1
ATOM 3132 N N . GLU A 1 397 ? 35.921 -2.668 -14.857 1.00 91.50 397 GLU A N 1
ATOM 3133 C CA . GLU A 1 397 ? 35.981 -3.661 -13.779 1.00 91.50 397 GLU A CA 1
ATOM 3134 C C . GLU A 1 397 ? 35.900 -3.008 -12.386 1.00 91.50 397 GLU A C 1
ATOM 3136 O O . GLU A 1 397 ? 35.183 -3.496 -11.510 1.00 91.50 397 GLU A O 1
ATOM 3141 N N . GLN A 1 398 ? 36.548 -1.857 -12.182 1.00 90.38 398 GLN A N 1
ATOM 3142 C CA . GLN A 1 398 ? 36.408 -1.071 -10.952 1.00 90.38 398 GLN A CA 1
ATOM 3143 C C . GLN A 1 398 ? 34.967 -0.594 -10.728 1.00 90.38 398 GLN A C 1
ATOM 3145 O O . GLN A 1 398 ? 34.450 -0.744 -9.619 1.00 90.38 398 GLN A O 1
ATOM 3150 N N . ARG A 1 399 ? 34.287 -0.071 -11.761 1.00 86.31 399 ARG A N 1
ATOM 3151 C CA . ARG A 1 399 ? 32.867 0.315 -11.667 1.00 86.31 399 ARG A CA 1
ATOM 3152 C C . ARG A 1 399 ? 31.984 -0.890 -11.351 1.00 86.31 399 ARG A C 1
ATOM 3154 O O . ARG A 1 399 ? 31.176 -0.816 -10.428 1.00 86.31 399 ARG A O 1
ATOM 3161 N N . GLU A 1 400 ? 32.154 -2.009 -12.053 1.00 89.62 400 GLU A N 1
ATOM 3162 C CA . GLU A 1 400 ? 31.403 -3.238 -11.779 1.00 89.62 400 GLU A CA 1
ATOM 3163 C C . GLU A 1 400 ? 31.608 -3.722 -10.341 1.00 89.62 400 GLU A C 1
ATOM 3165 O O . GLU A 1 400 ? 30.632 -4.006 -9.652 1.00 89.62 400 GLU A O 1
ATOM 3170 N N . ASN A 1 401 ? 32.844 -3.742 -9.837 1.00 91.19 401 ASN A N 1
ATOM 3171 C CA . ASN A 1 401 ? 33.122 -4.128 -8.455 1.00 91.19 401 ASN A CA 1
ATOM 3172 C C . ASN A 1 401 ? 32.546 -3.125 -7.432 1.00 91.19 401 ASN A C 1
ATOM 3174 O O . ASN A 1 401 ? 32.020 -3.550 -6.404 1.00 91.19 401 ASN A O 1
ATOM 3178 N N . GLN A 1 402 ? 32.523 -1.819 -7.724 1.00 90.94 402 GLN A N 1
ATOM 3179 C CA . GLN A 1 402 ? 31.804 -0.825 -6.908 1.00 90.94 402 GLN A CA 1
ATOM 3180 C C . GLN A 1 402 ? 30.277 -1.019 -6.925 1.00 90.94 402 GLN A C 1
ATOM 3182 O O . GLN A 1 402 ? 29.613 -0.724 -5.931 1.00 90.94 402 GLN A O 1
ATOM 3187 N N . HIS A 1 403 ? 29.691 -1.496 -8.026 1.00 85.69 403 HIS A N 1
ATOM 3188 C CA . HIS A 1 403 ? 28.267 -1.845 -8.079 1.00 85.69 403 HIS A CA 1
ATOM 3189 C C . HIS A 1 403 ? 27.971 -3.152 -7.328 1.00 85.69 403 HIS A C 1
ATOM 3191 O O . HIS A 1 403 ? 27.059 -3.175 -6.507 1.00 85.69 403 HIS A O 1
ATOM 3197 N N . ARG A 1 404 ? 28.789 -4.199 -7.506 1.00 90.25 404 ARG A N 1
ATOM 3198 C CA . ARG A 1 404 ? 28.683 -5.469 -6.761 1.00 90.25 404 ARG A CA 1
ATOM 3199 C C . ARG A 1 404 ? 28.831 -5.258 -5.248 1.00 90.25 404 ARG A C 1
ATOM 3201 O O . ARG A 1 404 ? 28.100 -5.869 -4.476 1.00 90.25 404 ARG A O 1
ATOM 3208 N N . ASN A 1 405 ? 29.737 -4.378 -4.818 1.00 91.75 405 ASN A N 1
ATOM 3209 C CA . ASN A 1 405 ? 29.922 -4.060 -3.400 1.00 91.75 405 ASN A CA 1
ATOM 3210 C C . ASN A 1 405 ? 28.766 -3.227 -2.825 1.00 91.75 405 ASN A C 1
ATOM 3212 O O . ASN A 1 405 ? 28.320 -3.536 -1.725 1.00 91.75 405 ASN A O 1
ATOM 3216 N N . ARG A 1 406 ? 28.229 -2.243 -3.565 1.00 90.62 406 ARG A N 1
ATOM 3217 C CA . ARG A 1 406 ? 27.026 -1.502 -3.134 1.00 90.62 406 ARG A CA 1
ATOM 3218 C C . ARG A 1 406 ? 25.792 -2.398 -3.044 1.00 90.62 406 ARG A C 1
ATOM 3220 O O . ARG A 1 406 ? 25.107 -2.333 -2.034 1.00 90.62 406 ARG A O 1
ATOM 3227 N N . SER A 1 407 ? 25.581 -3.292 -4.016 1.00 89.19 407 SER A N 1
ATOM 3228 C CA . SER A 1 407 ? 24.519 -4.310 -3.950 1.00 89.19 407 SER A CA 1
ATOM 3229 C C . SER A 1 407 ? 24.644 -5.142 -2.677 1.00 89.19 407 SER A C 1
ATOM 3231 O O . SER A 1 407 ? 23.705 -5.190 -1.902 1.00 89.19 407 SER A O 1
ATOM 3233 N N . ARG A 1 408 ? 25.831 -5.699 -2.387 1.00 92.19 408 ARG A N 1
ATOM 3234 C CA . ARG A 1 408 ? 26.072 -6.477 -1.157 1.00 92.19 408 ARG A CA 1
ATOM 3235 C C . ARG A 1 408 ? 25.842 -5.676 0.125 1.00 92.19 408 ARG A C 1
ATOM 3237 O O . ARG A 1 408 ? 25.399 -6.239 1.123 1.00 92.19 408 ARG A O 1
ATOM 3244 N N . GLU A 1 409 ? 26.164 -4.384 0.123 1.00 93.19 409 GLU A N 1
ATOM 3245 C CA . GLU A 1 409 ? 25.891 -3.515 1.266 1.00 93.19 409 GLU A CA 1
ATOM 3246 C C . GLU A 1 409 ? 24.379 -3.307 1.442 1.00 93.19 409 GLU A C 1
ATOM 3248 O O . GLU A 1 409 ? 23.866 -3.465 2.548 1.00 93.19 409 GLU A O 1
ATOM 3253 N N . GLU A 1 410 ? 23.650 -3.038 0.358 1.00 89.44 410 GLU A N 1
ATOM 3254 C CA . GLU A 1 410 ? 22.188 -2.929 0.339 1.00 89.44 410 GLU A CA 1
ATOM 3255 C C . GLU A 1 410 ? 21.508 -4.247 0.750 1.00 89.44 410 GLU A C 1
ATOM 3257 O O . GLU A 1 410 ? 20.655 -4.222 1.635 1.00 89.44 410 GLU A O 1
ATOM 3262 N N . ASP A 1 411 ? 21.961 -5.394 0.239 1.00 92.19 411 ASP A N 1
ATOM 3263 C CA . ASP A 1 411 ? 21.525 -6.738 0.642 1.00 92.19 411 ASP A CA 1
ATOM 3264 C C . ASP A 1 411 ? 21.724 -6.957 2.155 1.00 92.19 411 ASP A C 1
ATOM 3266 O O . ASP A 1 411 ? 20.815 -7.410 2.852 1.00 92.19 411 ASP A O 1
ATOM 3270 N N . SER A 1 412 ? 22.886 -6.570 2.701 1.00 92.81 412 SER A N 1
ATOM 3271 C CA . SER A 1 412 ? 23.174 -6.697 4.138 1.00 92.81 412 SER A CA 1
ATOM 3272 C C . SER A 1 412 ? 22.315 -5.768 5.007 1.00 92.81 412 SER A C 1
ATOM 3274 O O . SER A 1 412 ? 21.861 -6.167 6.081 1.00 92.81 412 SER A O 1
ATOM 3276 N N . ARG A 1 413 ? 22.015 -4.553 4.522 1.00 93.75 413 ARG A N 1
ATOM 3277 C CA . ARG A 1 413 ? 21.095 -3.605 5.173 1.00 93.75 413 ARG A CA 1
ATOM 3278 C C . ARG A 1 413 ? 19.657 -4.127 5.140 1.00 93.75 413 ARG A C 1
ATOM 3280 O O . ARG A 1 413 ? 18.952 -4.014 6.139 1.00 93.75 413 ARG A O 1
ATOM 3287 N N . ILE A 1 414 ? 19.228 -4.734 4.031 1.00 92.56 414 ILE A N 1
ATOM 3288 C CA . ILE A 1 414 ? 17.929 -5.412 3.915 1.00 92.56 414 ILE A CA 1
ATOM 3289 C C . ILE A 1 414 ? 17.864 -6.583 4.903 1.00 92.56 414 ILE A C 1
ATOM 3291 O O . ILE A 1 414 ? 16.868 -6.719 5.609 1.00 92.56 414 ILE A O 1
ATOM 3295 N N . GLN A 1 415 ? 18.926 -7.382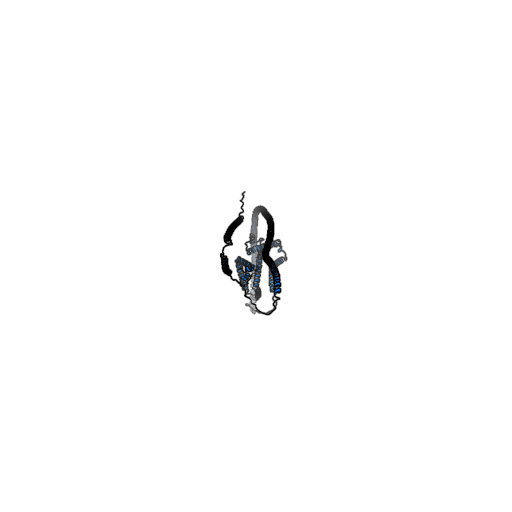 5.027 1.00 94.44 415 GLN A N 1
ATOM 3296 C CA . GLN A 1 415 ? 18.975 -8.513 5.957 1.00 94.44 415 GLN A CA 1
ATOM 3297 C C . GLN A 1 415 ? 18.934 -8.075 7.436 1.00 94.44 415 GLN A C 1
ATOM 3299 O O . GLN A 1 415 ? 18.211 -8.679 8.228 1.00 94.44 415 GLN A O 1
ATOM 3304 N N . ASP A 1 416 ? 19.630 -6.995 7.808 1.00 96.12 416 ASP A N 1
ATOM 3305 C CA . ASP A 1 416 ? 19.555 -6.374 9.143 1.00 96.12 416 ASP A CA 1
ATOM 3306 C C . ASP A 1 416 ? 18.154 -5.791 9.430 1.00 96.12 416 ASP A C 1
ATOM 3308 O O . ASP A 1 416 ? 17.600 -5.978 10.516 1.00 96.12 416 ASP A O 1
ATOM 3312 N N . LEU A 1 417 ? 17.516 -5.157 8.439 1.00 93.00 417 LEU A N 1
ATOM 3313 C CA . LEU A 1 417 ? 16.134 -4.674 8.553 1.00 93.00 417 LEU A CA 1
ATOM 3314 C C . LEU A 1 417 ? 15.116 -5.817 8.688 1.00 93.00 417 LEU A C 1
ATOM 3316 O O . LEU A 1 417 ? 14.209 -5.708 9.511 1.00 93.00 417 LEU A O 1
ATOM 3320 N N . VAL A 1 418 ? 15.271 -6.918 7.945 1.00 95.62 418 VAL A N 1
ATOM 3321 C CA . VAL A 1 418 ? 14.444 -8.130 8.094 1.00 95.62 418 VAL A CA 1
ATOM 3322 C C . VAL A 1 418 ? 14.638 -8.747 9.479 1.00 95.62 418 VAL A C 1
ATOM 3324 O O . VAL A 1 418 ? 13.654 -9.086 10.131 1.00 95.62 418 VAL A O 1
ATOM 3327 N N . CYS A 1 419 ? 15.878 -8.820 9.972 1.00 95.56 419 CYS A N 1
ATOM 3328 C CA . CYS A 1 419 ? 16.180 -9.298 11.321 1.00 95.56 419 CYS A CA 1
ATOM 3329 C C . CYS A 1 419 ? 15.465 -8.453 12.393 1.00 95.56 419 CYS A C 1
ATOM 3331 O O . CYS A 1 419 ? 14.707 -8.994 13.198 1.00 95.56 419 CYS A O 1
ATOM 3333 N N . ARG A 1 420 ? 15.600 -7.115 12.346 1.00 95.00 420 ARG A N 1
ATOM 3334 C CA . ARG A 1 420 ? 14.877 -6.214 13.266 1.00 95.00 420 ARG A CA 1
ATOM 3335 C C . ARG A 1 420 ? 13.361 -6.326 13.144 1.00 95.00 420 ARG A C 1
ATOM 3337 O O . ARG A 1 420 ? 12.679 -6.249 14.161 1.00 95.00 420 ARG A O 1
ATOM 3344 N N . ASN A 1 421 ? 12.828 -6.488 11.933 1.00 93.25 421 ASN A N 1
ATOM 3345 C CA . ASN A 1 421 ? 11.389 -6.627 11.720 1.00 93.25 421 ASN A CA 1
ATOM 3346 C C . ASN A 1 421 ? 10.865 -7.922 12.362 1.00 93.25 421 ASN A C 1
ATOM 3348 O O . ASN A 1 421 ? 9.886 -7.877 13.099 1.00 93.25 421 ASN A O 1
ATOM 3352 N N . ASN A 1 422 ? 11.579 -9.041 12.204 1.00 95.38 422 ASN A N 1
ATOM 3353 C CA . ASN A 1 422 ? 11.243 -10.297 12.878 1.00 95.38 422 ASN A CA 1
ATOM 3354 C C . ASN A 1 422 ? 11.248 -10.137 14.410 1.00 95.38 422 ASN A C 1
ATOM 3356 O O . ASN A 1 422 ? 10.267 -10.499 15.052 1.00 95.38 422 ASN A O 1
ATOM 3360 N N . THR A 1 423 ? 12.268 -9.498 14.996 1.00 96.25 423 THR A N 1
ATOM 3361 C CA . THR A 1 423 ? 12.296 -9.216 16.447 1.00 96.25 423 THR A CA 1
ATOM 3362 C C . THR A 1 423 ? 11.149 -8.300 16.901 1.00 96.25 423 THR A C 1
ATOM 3364 O O . THR A 1 423 ? 10.608 -8.479 17.991 1.00 96.25 423 THR A O 1
ATOM 3367 N N . LEU A 1 424 ? 10.729 -7.329 16.082 1.00 94.94 424 LEU A N 1
ATOM 3368 C CA . LEU A 1 424 ? 9.562 -6.484 16.374 1.00 94.94 424 LEU A CA 1
ATOM 3369 C C . LEU A 1 424 ? 8.237 -7.255 16.263 1.00 94.94 424 LEU A C 1
ATOM 3371 O O . LEU A 1 424 ? 7.322 -6.995 17.045 1.00 94.94 424 LEU A O 1
ATOM 3375 N N . VAL A 1 425 ? 8.130 -8.221 15.347 1.00 95.06 425 VAL A N 1
ATOM 3376 C CA . VAL A 1 425 ? 6.984 -9.140 15.256 1.00 95.06 425 VAL A CA 1
ATOM 3377 C C . VAL A 1 425 ? 6.935 -10.057 16.481 1.00 95.06 425 VAL A C 1
ATOM 3379 O O . VAL A 1 425 ? 5.877 -10.164 17.095 1.00 95.06 425 VAL A O 1
ATOM 3382 N N . GLU A 1 426 ? 8.066 -10.629 16.905 1.00 95.88 426 GLU A N 1
ATOM 3383 C CA . GLU A 1 426 ? 8.177 -11.432 18.135 1.00 95.88 426 GLU A CA 1
ATOM 3384 C C . GLU A 1 426 ? 7.751 -10.630 19.377 1.00 95.88 426 GLU A C 1
ATOM 3386 O O . GLU A 1 426 ? 6.914 -11.088 20.154 1.00 95.88 426 GLU A O 1
ATOM 3391 N N . GLN A 1 427 ? 8.245 -9.394 19.531 1.00 95.31 427 GLN A N 1
ATOM 3392 C CA . GLN A 1 427 ? 7.838 -8.493 20.620 1.00 95.31 427 GLN A CA 1
ATOM 3393 C C . GLN A 1 427 ? 6.351 -8.126 20.549 1.00 95.31 427 GLN A C 1
ATOM 3395 O O . GLN A 1 427 ? 5.682 -8.058 21.580 1.00 95.31 427 GLN A O 1
ATOM 3400 N N . THR A 1 428 ? 5.809 -7.913 19.347 1.00 91.88 428 THR A N 1
ATOM 3401 C CA . THR A 1 428 ? 4.378 -7.631 19.162 1.00 91.88 428 THR A CA 1
ATOM 3402 C C . THR A 1 428 ? 3.535 -8.841 19.567 1.00 91.88 428 THR A C 1
ATOM 3404 O O . THR A 1 428 ? 2.570 -8.684 20.310 1.00 91.88 428 THR A O 1
ATOM 3407 N N . GLN A 1 429 ? 3.932 -10.050 19.162 1.00 94.31 429 GLN A N 1
ATOM 3408 C CA . GLN A 1 429 ? 3.265 -11.297 19.533 1.00 94.31 429 GLN A CA 1
ATOM 3409 C C . GLN A 1 429 ? 3.352 -11.566 21.045 1.00 94.31 429 GLN A C 1
ATOM 3411 O O . GLN A 1 429 ? 2.367 -11.999 21.648 1.00 94.31 429 GLN A O 1
ATOM 3416 N N . GLU A 1 430 ? 4.481 -11.246 21.688 1.00 96.62 430 GLU A N 1
ATOM 3417 C CA . GLU A 1 430 ? 4.604 -11.316 23.146 1.00 96.62 430 GLU A CA 1
ATOM 3418 C C . GLU A 1 430 ? 3.630 -10.342 23.830 1.00 96.62 430 GLU A C 1
ATOM 3420 O O . GLU A 1 430 ? 2.882 -10.745 24.724 1.00 96.62 430 GLU A O 1
ATOM 3425 N N . ILE A 1 431 ? 3.576 -9.082 23.382 1.00 94.00 431 ILE A N 1
ATOM 3426 C CA . ILE A 1 431 ? 2.652 -8.062 23.904 1.00 94.00 431 ILE A CA 1
ATOM 3427 C C . ILE A 1 431 ? 1.190 -8.494 23.726 1.00 94.00 431 ILE A C 1
ATOM 3429 O O . ILE A 1 431 ? 0.418 -8.372 24.678 1.00 94.00 431 ILE A O 1
ATOM 3433 N N . THR A 1 432 ? 0.815 -9.051 22.571 1.00 94.81 432 THR A N 1
ATOM 3434 C CA . THR A 1 432 ? -0.525 -9.618 22.346 1.00 94.81 432 THR A CA 1
ATOM 3435 C C . THR A 1 432 ? -0.814 -10.755 23.326 1.00 94.81 432 THR A C 1
ATOM 3437 O O . THR A 1 432 ? -1.814 -10.689 24.029 1.00 94.81 432 THR A O 1
ATOM 3440 N N . SER A 1 433 ? 0.092 -11.725 23.496 1.00 94.56 433 SER A N 1
ATOM 3441 C CA . SER A 1 433 ? -0.125 -12.835 24.443 1.00 94.56 433 SER A CA 1
ATOM 3442 C C . SER A 1 433 ? -0.262 -12.376 25.906 1.00 94.56 433 SER A C 1
ATOM 3444 O O . SER A 1 433 ? -1.067 -12.918 26.668 1.00 94.56 433 SER A O 1
ATOM 3446 N N . ARG A 1 434 ? 0.471 -11.322 26.299 1.00 96.38 434 ARG A N 1
ATOM 3447 C CA . ARG A 1 434 ? 0.340 -10.666 27.610 1.00 96.38 434 ARG A CA 1
ATOM 3448 C C . ARG A 1 434 ? -0.999 -9.933 27.743 1.00 96.38 434 ARG A C 1
ATOM 3450 O O . ARG A 1 434 ? -1.589 -9.955 28.822 1.00 96.38 434 ARG A O 1
ATOM 3457 N N . PHE A 1 435 ? -1.483 -9.300 26.673 1.00 93.50 435 PHE A N 1
ATOM 3458 C CA . PHE A 1 435 ? -2.790 -8.642 26.633 1.00 93.50 435 PHE A CA 1
ATOM 3459 C C . PHE A 1 435 ? -3.939 -9.655 26.718 1.00 93.50 435 PHE A C 1
ATOM 3461 O O . PHE A 1 435 ? -4.835 -9.470 27.536 1.00 93.50 435 PHE A O 1
ATOM 3468 N N . ASP A 1 436 ? -3.872 -10.759 25.973 1.00 93.69 436 ASP A N 1
ATOM 3469 C CA . ASP A 1 436 ? -4.867 -11.837 26.010 1.00 93.69 436 ASP A CA 1
ATOM 3470 C C . ASP A 1 436 ? -4.936 -12.480 27.407 1.00 93.69 436 ASP A C 1
ATOM 3472 O O . ASP A 1 436 ? -6.022 -12.690 27.950 1.00 93.69 436 ASP A O 1
ATOM 3476 N N . GLY A 1 437 ? -3.782 -12.715 28.045 1.00 95.88 437 GLY A N 1
ATOM 3477 C CA . GLY A 1 437 ? -3.707 -13.185 29.433 1.00 95.88 437 GLY A CA 1
ATOM 3478 C C . GLY A 1 437 ? -4.297 -12.191 30.444 1.00 95.88 437 GLY A C 1
ATOM 3479 O O . GLY A 1 437 ? -5.020 -12.590 31.362 1.00 95.88 437 GLY A O 1
ATOM 3480 N N . LEU A 1 438 ? -4.058 -10.888 30.256 1.00 94.12 438 LEU A N 1
ATOM 3481 C CA . LEU A 1 438 ? -4.694 -9.833 31.051 1.00 94.12 438 LEU A CA 1
ATOM 3482 C C . LEU A 1 438 ? -6.213 -9.804 30.837 1.00 94.12 438 LEU A C 1
ATOM 3484 O O . LEU A 1 438 ? -6.953 -9.764 31.819 1.00 94.12 438 LEU A O 1
ATOM 3488 N N . GLN A 1 439 ? -6.689 -9.893 29.593 1.00 95.00 439 GLN A N 1
ATOM 3489 C CA . GLN A 1 439 ? -8.112 -9.924 29.255 1.00 95.00 439 GLN A CA 1
ATOM 3490 C C . GLN A 1 439 ? -8.811 -11.162 29.839 1.00 95.00 439 GLN A C 1
ATOM 3492 O O . GLN A 1 439 ? -9.902 -11.036 30.400 1.00 95.00 439 GLN A O 1
ATOM 3497 N N . ALA A 1 440 ? -8.166 -12.332 29.799 1.00 92.69 440 ALA A N 1
ATOM 3498 C CA . ALA A 1 440 ? -8.644 -13.537 30.470 1.00 92.69 440 ALA A CA 1
ATOM 3499 C C . ALA A 1 440 ? -8.773 -13.312 31.987 1.00 92.69 440 ALA A C 1
ATOM 3501 O O . ALA A 1 440 ? -9.853 -13.521 32.543 1.00 92.69 440 ALA A O 1
ATOM 3502 N N . SER A 1 441 ? -7.730 -12.788 32.644 1.00 94.75 441 SER A N 1
ATOM 3503 C CA . SER A 1 441 ? -7.764 -12.493 34.088 1.00 94.75 441 SER A CA 1
ATOM 3504 C C . SER A 1 441 ? -8.839 -11.462 34.466 1.00 94.75 441 SER A C 1
ATOM 3506 O O . SER A 1 441 ? -9.516 -11.613 35.483 1.00 94.75 441 SER A O 1
ATOM 3508 N N . TYR A 1 442 ? -9.069 -10.455 33.617 1.00 93.25 442 TYR A N 1
ATOM 3509 C CA . TYR A 1 442 ? -10.134 -9.470 33.794 1.00 93.25 442 TYR A CA 1
ATOM 3510 C C . TYR A 1 442 ? -11.518 -10.118 33.677 1.00 93.25 442 TYR A C 1
ATOM 3512 O O . TYR A 1 442 ? -12.370 -9.891 34.536 1.00 93.25 442 TYR A O 1
ATOM 3520 N N . SER A 1 443 ? -11.729 -10.982 32.677 1.00 92.12 443 SER A N 1
ATOM 3521 C CA . SER A 1 443 ? -12.991 -11.715 32.516 1.00 92.12 443 SER A CA 1
ATOM 3522 C C . SER A 1 443 ? -13.285 -12.637 33.707 1.00 92.12 443 SER A C 1
ATOM 3524 O O . SER A 1 443 ? -14.420 -12.677 34.183 1.00 92.12 443 SER A O 1
ATOM 3526 N N . GLU A 1 444 ? -12.258 -13.285 34.271 1.00 95.25 444 GLU A N 1
ATOM 3527 C CA . GLU A 1 444 ? -12.396 -14.102 35.477 1.00 95.25 444 GLU A CA 1
ATOM 3528 C C . GLU A 1 444 ? -12.758 -13.244 36.702 1.00 95.25 444 GLU A C 1
ATOM 3530 O O . GLU A 1 444 ? -13.634 -13.614 37.483 1.00 95.25 444 GLU A O 1
ATOM 3535 N N . ILE A 1 445 ? -12.138 -12.068 36.863 1.00 93.62 445 ILE A N 1
ATOM 3536 C CA . ILE A 1 445 ? -12.471 -11.116 37.935 1.00 93.62 445 ILE A CA 1
ATOM 3537 C C . ILE A 1 445 ? -13.915 -10.615 37.793 1.00 93.62 445 ILE A C 1
ATOM 3539 O O . ILE A 1 445 ? -14.639 -10.581 38.789 1.00 93.62 445 ILE A O 1
ATOM 3543 N N . CYS A 1 446 ? -14.369 -10.287 36.580 1.00 92.06 446 CYS A N 1
ATOM 3544 C CA . CYS A 1 446 ? -15.760 -9.914 36.315 1.00 92.06 446 CYS A CA 1
ATOM 3545 C C . CYS A 1 446 ? -16.734 -11.047 36.666 1.00 92.06 446 CYS A C 1
ATOM 3547 O O . CYS A 1 446 ? -17.715 -10.806 37.367 1.00 92.06 446 CYS A O 1
ATOM 3549 N N . GLN A 1 447 ? -16.442 -12.288 36.267 1.00 94.31 447 GLN A N 1
ATOM 3550 C CA . GLN A 1 447 ? -17.296 -13.438 36.573 1.00 94.31 447 GLN A CA 1
ATOM 3551 C C . GLN A 1 447 ? -17.308 -13.769 38.078 1.00 94.31 447 GLN A C 1
ATOM 3553 O O . GLN A 1 447 ? -18.358 -14.073 38.645 1.00 94.31 447 GLN A O 1
ATOM 3558 N N . ARG A 1 448 ? -16.164 -13.648 38.768 1.00 93.69 448 ARG A N 1
ATOM 3559 C CA . ARG A 1 448 ? -16.070 -13.752 40.237 1.00 93.69 448 ARG A CA 1
ATOM 3560 C C . ARG A 1 448 ? -16.888 -12.657 40.934 1.00 93.69 448 ARG A C 1
ATOM 3562 O O . ARG A 1 448 ? -17.571 -12.954 41.914 1.00 93.69 448 ARG A O 1
ATOM 3569 N N . LEU A 1 449 ? -16.855 -11.420 40.429 1.00 92.94 449 LEU A N 1
ATOM 3570 C CA . LEU A 1 449 ? -17.646 -10.301 40.948 1.00 92.94 449 LEU A CA 1
ATOM 3571 C C . LEU A 1 449 ? -19.149 -10.547 40.762 1.00 92.94 449 LEU A C 1
ATOM 3573 O O . LEU A 1 449 ? -19.912 -10.386 41.711 1.00 92.94 449 LEU A O 1
ATOM 3577 N N . GLU A 1 450 ? -19.576 -10.981 39.577 1.00 93.44 450 GLU A N 1
ATOM 3578 C CA . GLU A 1 450 ? -20.982 -11.270 39.279 1.00 93.44 450 GLU A CA 1
ATOM 3579 C C . GLU A 1 450 ? -21.522 -12.445 40.112 1.00 93.44 450 GLU A C 1
ATOM 3581 O O . GLU A 1 450 ? -22.620 -12.352 40.663 1.00 93.44 450 GLU A O 1
ATOM 3586 N N . ASN A 1 451 ? -20.716 -13.492 40.320 1.00 93.06 451 ASN A N 1
ATOM 3587 C CA . ASN A 1 451 ? -21.032 -14.595 41.234 1.00 93.06 451 ASN A CA 1
ATOM 3588 C C . ASN A 1 451 ? -21.136 -14.141 42.704 1.00 93.06 451 ASN A C 1
ATOM 3590 O O . ASN A 1 451 ? -22.009 -14.603 43.438 1.00 93.06 451 ASN A O 1
ATOM 3594 N N . ALA A 1 452 ? -20.290 -13.208 43.153 1.00 90.62 452 ALA A N 1
ATOM 3595 C CA . ALA A 1 452 ? -20.407 -12.623 44.491 1.00 90.62 452 ALA A CA 1
ATOM 3596 C C . ALA A 1 452 ? -21.660 -11.734 44.627 1.00 90.62 452 ALA A C 1
ATOM 3598 O O . ALA A 1 452 ? -22.312 -11.724 45.675 1.00 90.62 452 ALA A O 1
ATOM 3599 N N . LEU A 1 453 ? -22.028 -11.015 43.565 1.00 93.38 453 LEU A N 1
ATOM 3600 C CA . LEU A 1 453 ? -23.184 -10.120 43.528 1.00 93.38 453 LEU A CA 1
ATOM 3601 C C . LEU A 1 453 ? -24.503 -10.913 43.467 1.00 93.38 453 LEU A C 1
ATOM 3603 O O . LEU A 1 453 ? -25.447 -10.582 44.185 1.00 93.38 453 LEU A O 1
ATOM 3607 N N . SER A 1 454 ? -24.563 -12.013 42.710 1.00 89.69 454 SER A N 1
ATOM 3608 C CA . SER A 1 454 ? -25.710 -12.933 42.704 1.00 89.69 454 SER A CA 1
ATOM 3609 C C . SER A 1 454 ? -25.873 -13.665 44.043 1.00 89.69 454 SER A C 1
ATOM 3611 O O . SER A 1 454 ? -26.982 -13.707 44.578 1.00 89.69 454 SER A O 1
ATOM 3613 N N . ALA A 1 455 ? -24.778 -14.129 44.656 1.00 89.19 455 ALA A N 1
ATOM 3614 C CA . ALA A 1 455 ? -24.794 -14.698 46.006 1.00 89.19 455 ALA A CA 1
ATOM 3615 C C . ALA A 1 455 ? -25.208 -13.676 47.085 1.00 89.19 455 ALA A C 1
ATOM 3617 O O . ALA A 1 455 ? -25.795 -14.055 48.099 1.00 89.19 455 ALA A O 1
ATOM 3618 N N . THR A 1 456 ? -24.934 -12.383 46.877 1.00 86.50 456 THR A N 1
ATOM 3619 C CA . THR A 1 456 ? -25.407 -11.304 47.762 1.00 86.50 456 THR A CA 1
ATOM 3620 C C . THR A 1 456 ? -26.910 -11.091 47.588 1.00 8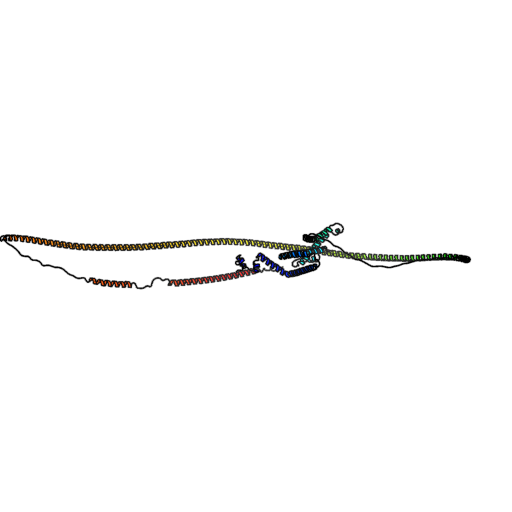6.50 456 THR A C 1
ATOM 3622 O O . THR A 1 456 ? -27.643 -11.260 48.556 1.00 86.50 456 THR A O 1
ATOM 3625 N N . ARG A 1 457 ? -27.405 -10.926 46.350 1.00 88.00 457 ARG A N 1
ATOM 3626 C CA . ARG A 1 457 ? -28.853 -10.859 46.053 1.00 88.00 457 ARG A CA 1
ATOM 3627 C C . ARG A 1 457 ? -29.636 -12.051 46.622 1.00 88.00 457 ARG A C 1
ATOM 3629 O O . ARG A 1 457 ? -30.759 -11.881 47.089 1.00 88.00 457 ARG A O 1
ATOM 3636 N N . GLN A 1 458 ? -29.055 -13.254 46.611 1.00 89.06 458 GLN A N 1
ATOM 3637 C CA . GLN A 1 458 ? -29.674 -14.448 47.198 1.00 89.06 458 GLN A CA 1
ATOM 3638 C C . GLN A 1 458 ? -29.732 -14.394 48.737 1.00 89.06 458 GLN A C 1
ATOM 3640 O O . GLN A 1 458 ? -30.699 -14.884 49.325 1.00 89.06 458 GLN A O 1
ATOM 3645 N N . LYS A 1 459 ? -28.739 -13.785 49.401 1.00 86.19 459 LYS A N 1
ATOM 3646 C CA . LYS A 1 459 ? -28.796 -13.495 50.844 1.00 86.19 459 LYS A CA 1
ATOM 3647 C C . LYS A 1 459 ? -29.852 -12.437 51.142 1.00 86.19 459 LYS A C 1
ATOM 3649 O O . LYS A 1 459 ? -30.666 -12.672 52.024 1.00 86.19 459 LYS A O 1
ATOM 3654 N N . ASP A 1 460 ? -29.893 -11.347 50.382 1.00 87.38 460 ASP A N 1
ATOM 3655 C CA . ASP A 1 460 ? -30.844 -10.245 50.583 1.00 87.38 460 ASP A CA 1
ATOM 3656 C C . ASP A 1 460 ? -32.297 -10.724 50.418 1.00 87.38 460 ASP A C 1
ATOM 3658 O O . ASP A 1 460 ? -33.150 -10.454 51.261 1.00 87.38 460 ASP A O 1
ATOM 3662 N N . ALA A 1 461 ? -32.569 -11.540 49.393 1.00 87.25 461 ALA A N 1
ATOM 3663 C CA . ALA A 1 461 ? -33.866 -12.191 49.205 1.00 87.25 461 ALA A CA 1
ATOM 3664 C C . ALA A 1 461 ? -34.233 -13.132 50.370 1.00 87.25 461 ALA A C 1
ATOM 3666 O O . ALA A 1 461 ? -35.393 -13.192 50.779 1.00 87.25 461 ALA A O 1
ATOM 3667 N N . ARG A 1 462 ? -33.251 -13.847 50.938 1.00 91.19 462 ARG A N 1
ATOM 3668 C CA . ARG A 1 462 ? -33.456 -14.717 52.106 1.00 91.19 462 ARG A CA 1
ATOM 3669 C C . ARG A 1 462 ? -33.644 -13.924 53.404 1.00 91.19 462 ARG A C 1
ATOM 3671 O O . ARG A 1 462 ? -34.391 -14.379 54.262 1.00 91.19 462 ARG A O 1
ATOM 3678 N N . ILE A 1 463 ? -33.017 -12.755 53.536 1.00 89.69 463 ILE A N 1
ATOM 3679 C CA . ILE A 1 463 ? -33.237 -11.820 54.646 1.00 89.69 463 ILE A CA 1
ATOM 3680 C C . ILE A 1 463 ? -34.663 -11.274 54.571 1.00 89.69 463 ILE A C 1
ATOM 3682 O O . ILE A 1 463 ? -35.400 -11.459 55.529 1.00 89.69 463 ILE A O 1
ATOM 3686 N N . MET A 1 464 ? -35.105 -10.741 53.425 1.00 87.06 464 MET A N 1
ATOM 3687 C CA . MET A 1 464 ? -36.488 -10.259 53.264 1.00 87.06 464 MET A CA 1
ATOM 3688 C C . MET A 1 464 ? -37.536 -11.358 53.512 1.00 87.06 464 MET A C 1
ATOM 3690 O O . MET A 1 464 ? -38.579 -11.095 54.111 1.00 87.06 464 MET A O 1
ATOM 3694 N N . ALA A 1 465 ? -37.263 -12.604 53.103 1.00 89.81 465 ALA A N 1
ATOM 3695 C CA . ALA A 1 465 ? -38.127 -13.740 53.423 1.00 89.81 465 ALA A CA 1
ATOM 3696 C C . ALA A 1 465 ? -38.217 -13.976 54.945 1.00 89.81 465 ALA A C 1
ATOM 3698 O O . ALA A 1 465 ? -39.322 -14.023 55.485 1.00 89.81 465 ALA A O 1
ATOM 3699 N N . LEU A 1 466 ? -37.076 -14.042 55.642 1.00 89.75 466 LEU A N 1
ATOM 3700 C CA . LEU A 1 466 ? -37.018 -14.204 57.100 1.00 89.75 466 LEU A CA 1
ATOM 3701 C C . LEU A 1 466 ? -37.630 -13.013 57.853 1.00 89.75 466 LEU A C 1
ATOM 3703 O O . LEU A 1 466 ? -38.281 -13.214 58.870 1.00 89.75 466 LEU A O 1
ATOM 3707 N N . GLU A 1 467 ? -37.481 -11.783 57.358 1.00 90.12 467 GLU A N 1
ATOM 3708 C CA . GLU A 1 467 ? -38.143 -10.599 57.917 1.00 90.12 467 GLU A CA 1
ATOM 3709 C C . GLU A 1 467 ? -39.666 -10.691 57.767 1.00 90.12 467 GLU A C 1
ATOM 3711 O O . GLU A 1 467 ? -40.388 -10.410 58.722 1.00 90.12 467 GLU A O 1
ATOM 3716 N N . SER A 1 468 ? -40.173 -11.154 56.618 1.00 89.44 468 SER A N 1
ATOM 3717 C CA . SER A 1 468 ? -41.613 -11.379 56.424 1.00 89.44 468 SER A CA 1
ATOM 3718 C C . SER A 1 468 ? -42.165 -12.493 57.326 1.00 89.44 468 SER A C 1
ATOM 3720 O O . SER A 1 468 ? -43.258 -12.357 57.879 1.00 89.44 468 SER A O 1
ATOM 3722 N N . GLU A 1 469 ? -41.385 -13.554 57.555 1.00 89.88 469 GLU A N 1
ATOM 3723 C CA . GLU A 1 469 ? -41.717 -14.649 58.472 1.00 89.88 469 GLU A CA 1
ATOM 3724 C C . GLU A 1 469 ? -41.669 -14.188 59.940 1.00 89.88 469 GLU A C 1
ATOM 3726 O O . GLU A 1 469 ? -42.545 -14.541 60.732 1.00 89.88 469 GLU A O 1
ATOM 3731 N N . LEU A 1 470 ? -40.718 -13.321 60.302 1.00 89.19 470 LEU A N 1
ATOM 3732 C CA . LEU A 1 470 ? -40.617 -12.707 61.629 1.00 89.19 470 LEU A CA 1
ATOM 3733 C C . LEU A 1 470 ? -41.783 -11.739 61.879 1.00 89.19 470 LEU A C 1
ATOM 3735 O O . LEU A 1 470 ? -42.391 -11.786 62.943 1.00 89.19 470 LEU A O 1
ATOM 3739 N N . ILE A 1 471 ? -42.170 -10.916 60.898 1.00 89.38 471 ILE A N 1
ATOM 3740 C CA . ILE A 1 471 ? -43.361 -10.051 60.983 1.00 89.38 471 ILE A CA 1
ATOM 3741 C C . ILE A 1 471 ? -44.639 -10.896 61.112 1.00 89.38 471 ILE A C 1
ATOM 3743 O O . ILE A 1 471 ? -45.488 -10.601 61.954 1.00 89.38 471 ILE A O 1
ATOM 3747 N N . SER A 1 472 ? -44.762 -11.973 60.330 1.00 91.94 472 SER A N 1
ATOM 3748 C CA . SER A 1 472 ? -45.891 -12.906 60.402 1.00 91.94 472 SER A CA 1
ATOM 3749 C C . SER A 1 472 ? -45.993 -13.566 61.782 1.00 91.94 472 SER A C 1
ATOM 3751 O O . SER A 1 472 ? -46.992 -13.377 62.479 1.00 91.94 472 SER A O 1
ATOM 3753 N N . THR A 1 473 ? -44.940 -14.256 62.229 1.00 87.31 473 THR A N 1
ATOM 3754 C CA . THR A 1 473 ? -44.892 -14.927 63.541 1.00 87.31 473 THR A CA 1
ATOM 3755 C C . THR A 1 473 ? -45.052 -13.951 64.705 1.00 87.31 473 THR A C 1
ATOM 3757 O O . THR A 1 473 ? -45.735 -14.276 65.676 1.00 87.31 473 THR A O 1
ATOM 3760 N N . ARG A 1 474 ? -44.526 -12.725 64.590 1.00 90.88 474 ARG A N 1
ATOM 3761 C CA . ARG A 1 474 ? -44.777 -11.643 65.547 1.00 90.88 474 ARG A CA 1
ATOM 3762 C C . ARG A 1 474 ? -46.253 -11.255 65.604 1.00 90.88 474 ARG A C 1
ATOM 3764 O O . ARG A 1 474 ? -46.787 -11.174 66.703 1.00 90.88 474 ARG A O 1
ATOM 3771 N N . SER A 1 475 ? -46.925 -11.056 64.468 1.00 88.12 475 SER A N 1
ATOM 3772 C CA . SER A 1 475 ? -48.359 -10.722 64.464 1.00 88.12 475 SER A CA 1
ATOM 3773 C C . SER A 1 475 ? -49.223 -11.852 65.046 1.00 88.12 475 SER A C 1
ATOM 3775 O O . SER A 1 475 ? -50.179 -11.590 65.772 1.00 88.12 475 SER A O 1
ATOM 3777 N N . VAL A 1 476 ? -48.842 -13.114 64.812 1.00 89.25 476 VAL A N 1
ATOM 3778 C CA . VAL A 1 476 ? -49.480 -14.287 65.430 1.00 89.25 476 VAL A CA 1
ATOM 3779 C C . VAL A 1 476 ? -49.255 -14.295 66.945 1.00 89.25 476 VAL A C 1
ATOM 3781 O O . VAL A 1 476 ? -50.205 -14.496 67.695 1.00 89.25 476 VAL A O 1
ATOM 3784 N N . ALA A 1 477 ? -48.038 -14.012 67.416 1.00 85.81 477 ALA A N 1
ATOM 3785 C CA . ALA A 1 477 ? -47.738 -13.918 68.844 1.00 85.81 477 ALA A CA 1
ATOM 3786 C C . ALA A 1 477 ? -48.466 -12.745 69.528 1.00 85.81 477 ALA A C 1
ATOM 3788 O O . ALA A 1 477 ? -49.009 -12.919 70.616 1.00 85.81 477 ALA A O 1
ATOM 3789 N N . GLU A 1 478 ? -48.535 -11.572 68.891 1.00 88.44 478 GLU A N 1
ATOM 3790 C CA . GLU A 1 478 ? -49.277 -10.407 69.394 1.00 88.44 478 GLU A CA 1
ATOM 3791 C C . GLU A 1 478 ? -50.794 -10.688 69.456 1.00 88.44 478 GLU A C 1
ATOM 3793 O O . GLU A 1 478 ? -51.438 -10.320 70.440 1.00 88.44 478 GLU A O 1
ATOM 3798 N N . ASN A 1 479 ? -51.353 -11.431 68.491 1.00 87.75 479 ASN A N 1
ATOM 3799 C CA . ASN A 1 479 ? -52.738 -11.915 68.548 1.00 87.75 479 ASN A CA 1
ATOM 3800 C C . ASN A 1 479 ? -52.961 -12.933 69.681 1.00 87.75 479 ASN A C 1
ATOM 3802 O O . ASN A 1 479 ? -53.906 -12.772 70.445 1.00 87.75 479 ASN A O 1
ATOM 3806 N N . ILE A 1 480 ? -52.079 -13.925 69.854 1.00 88.00 480 ILE A N 1
ATOM 3807 C CA . ILE A 1 480 ? -52.178 -14.916 70.944 1.00 88.00 480 ILE A CA 1
ATOM 3808 C C . ILE A 1 480 ? -52.080 -14.239 72.321 1.00 88.00 480 ILE A C 1
ATOM 3810 O O . ILE A 1 480 ? -52.825 -14.585 73.235 1.00 88.00 480 ILE A O 1
ATOM 3814 N N . VAL A 1 481 ? -51.204 -13.240 72.481 1.00 87.25 481 VAL A N 1
ATOM 3815 C CA . VAL A 1 481 ? -51.118 -12.436 73.714 1.00 87.25 481 VAL A CA 1
ATOM 3816 C C . VAL A 1 481 ? -52.409 -11.647 73.948 1.00 87.25 481 VAL A C 1
ATOM 3818 O O . VAL A 1 481 ? -52.884 -11.586 75.082 1.00 87.25 481 VAL A O 1
ATOM 3821 N N . LYS A 1 482 ? -53.014 -11.090 72.893 1.00 86.69 482 LYS A N 1
ATOM 3822 C CA . LYS A 1 482 ? -54.292 -10.371 72.972 1.00 86.69 482 LYS A CA 1
ATOM 3823 C C . LYS A 1 482 ? -55.456 -11.298 73.345 1.00 86.69 482 LYS A C 1
ATOM 3825 O O . LYS A 1 482 ? -56.207 -10.963 74.255 1.00 86.69 482 LYS A O 1
ATOM 3830 N N . GLU A 1 483 ? -55.567 -12.473 72.727 1.00 85.38 483 GLU A N 1
ATOM 3831 C CA . GLU A 1 483 ? -56.556 -13.505 73.084 1.00 85.38 483 GLU A CA 1
ATOM 3832 C C . GLU A 1 483 ? -56.366 -13.994 74.528 1.00 85.38 483 GLU A C 1
ATOM 3834 O O . GLU A 1 483 ? -57.330 -14.078 75.292 1.00 85.38 483 GLU A O 1
ATOM 3839 N N . ALA A 1 484 ? -55.121 -14.237 74.951 1.00 82.81 484 ALA A N 1
ATOM 3840 C CA . ALA A 1 484 ? -54.807 -14.598 76.330 1.00 82.81 484 ALA A CA 1
ATOM 3841 C C . ALA A 1 484 ? -55.216 -13.489 77.316 1.00 82.81 484 ALA A C 1
ATOM 3843 O O . ALA A 1 484 ? -55.836 -13.780 78.340 1.00 82.81 484 ALA A O 1
ATOM 3844 N N . GLN A 1 485 ? -54.941 -12.221 77.001 1.00 87.19 485 GLN A N 1
ATOM 3845 C CA . GLN A 1 485 ? -55.308 -11.079 77.840 1.00 87.19 485 GLN A CA 1
ATOM 3846 C C . GLN A 1 485 ? -56.827 -10.827 77.874 1.00 87.19 485 GLN A C 1
ATOM 3848 O O . GLN A 1 485 ? -57.362 -10.469 78.924 1.00 87.19 485 GLN A O 1
ATOM 3853 N N . GLU A 1 486 ? -57.544 -11.076 76.777 1.00 85.56 486 GLU A N 1
ATOM 3854 C CA . GLU A 1 486 ? -59.012 -11.055 76.738 1.00 85.56 486 GLU A CA 1
ATOM 3855 C C . GLU A 1 486 ? -59.613 -12.211 77.555 1.00 85.56 486 GLU A C 1
ATOM 3857 O O . GLU A 1 486 ? -60.555 -11.990 78.319 1.00 85.56 486 GLU A O 1
ATOM 3862 N N . SER A 1 487 ? -59.023 -13.411 77.508 1.00 80.31 487 SER A N 1
ATOM 3863 C CA . SER A 1 487 ? -59.424 -14.534 78.371 1.00 80.31 487 SER A CA 1
ATOM 3864 C C . SER A 1 487 ? -59.157 -14.256 79.861 1.00 80.31 487 SER A C 1
ATOM 3866 O O . SER A 1 487 ? -59.974 -14.590 80.722 1.00 80.31 487 SER A O 1
ATOM 3868 N N . LEU A 1 488 ? -58.061 -13.558 80.185 1.00 87.31 488 LEU A N 1
ATOM 3869 C CA . LEU A 1 488 ? -57.741 -13.125 81.546 1.00 87.31 488 LEU A CA 1
ATOM 3870 C C . LEU A 1 488 ? -58.747 -12.074 82.049 1.00 87.31 488 LEU A C 1
ATOM 3872 O O . LEU A 1 488 ? -59.214 -12.145 83.184 1.00 87.31 488 LEU A O 1
ATOM 3876 N N . ALA A 1 489 ? -59.147 -11.130 81.192 1.00 81.50 489 ALA A N 1
ATOM 3877 C CA . ALA A 1 489 ? -60.196 -10.167 81.517 1.00 81.50 489 ALA A CA 1
ATOM 3878 C C . ALA A 1 489 ? -61.553 -10.858 81.763 1.00 81.50 489 ALA A C 1
ATOM 3880 O O . ALA A 1 489 ? -62.234 -10.539 82.740 1.00 81.50 489 ALA A O 1
ATOM 3881 N N . GLN A 1 490 ? -61.917 -11.851 80.942 1.00 81.81 490 GLN A N 1
ATOM 3882 C CA . GLN A 1 490 ? -63.132 -12.650 81.137 1.00 81.81 490 GLN A CA 1
ATOM 3883 C C . GLN A 1 490 ? -63.085 -13.467 82.437 1.00 81.81 490 GLN A C 1
ATOM 3885 O O . GLN A 1 490 ? -64.054 -13.457 83.197 1.00 81.81 490 GLN A O 1
ATOM 3890 N N . THR A 1 491 ? -61.963 -14.124 82.751 1.00 78.94 491 THR A N 1
ATOM 3891 C CA . THR A 1 491 ? -61.830 -14.872 84.015 1.00 78.94 491 THR A CA 1
ATOM 3892 C C . THR A 1 491 ? -61.927 -13.953 85.231 1.00 78.94 491 THR A C 1
ATOM 3894 O O . THR A 1 491 ? -62.711 -14.258 86.127 1.00 78.94 491 THR A O 1
ATOM 3897 N N . HIS A 1 492 ? -61.283 -12.780 85.238 1.00 81.25 492 HIS A N 1
ATOM 3898 C CA . HIS A 1 492 ? -61.478 -11.788 86.304 1.00 81.25 492 HIS A CA 1
ATOM 3899 C C . HIS A 1 492 ? -62.922 -11.266 86.396 1.00 81.25 492 HIS A C 1
ATOM 3901 O O . HIS A 1 492 ? -63.421 -11.057 87.502 1.00 81.25 492 HIS A O 1
ATOM 3907 N N . GLN A 1 493 ? -63.631 -11.102 85.274 1.00 83.44 493 GLN A N 1
ATOM 3908 C CA . GLN A 1 493 ? -65.047 -10.716 85.286 1.00 83.44 493 GLN A CA 1
ATOM 3909 C C . GLN A 1 493 ? -65.937 -11.821 85.885 1.00 83.44 493 GLN A C 1
ATOM 3911 O O . GLN A 1 493 ? -66.813 -11.526 86.701 1.00 83.44 493 GLN A O 1
ATOM 3916 N N . THR A 1 494 ? -65.694 -13.093 85.549 1.00 81.19 494 THR A N 1
ATOM 3917 C CA . THR A 1 494 ? -66.416 -14.223 86.165 1.00 81.19 494 THR A CA 1
ATOM 3918 C C . THR A 1 494 ? -66.054 -14.413 87.639 1.00 81.19 494 THR A C 1
ATOM 3920 O O . THR A 1 494 ? -66.939 -14.681 88.446 1.00 81.19 494 THR A O 1
ATOM 3923 N N . GLU A 1 495 ? -64.797 -14.183 88.030 1.00 83.44 495 GLU A N 1
ATOM 3924 C CA . GLU A 1 495 ? -64.348 -14.211 89.425 1.00 83.44 495 GLU A CA 1
ATOM 3925 C C . GLU A 1 495 ? -65.006 -13.092 90.250 1.00 83.44 495 GLU A C 1
ATOM 3927 O O . GLU A 1 495 ? -65.457 -13.328 91.371 1.00 83.44 495 GLU A O 1
ATOM 3932 N N . ALA A 1 496 ? -65.123 -11.881 89.694 1.00 79.81 496 ALA A N 1
ATOM 3933 C CA . ALA A 1 496 ? -65.840 -10.772 90.318 1.00 79.81 496 ALA A CA 1
ATOM 3934 C C . ALA A 1 496 ? -67.343 -11.072 90.461 1.00 79.81 496 ALA A C 1
ATOM 3936 O O . ALA A 1 496 ? -67.908 -10.864 91.534 1.00 79.81 496 ALA A O 1
ATOM 3937 N N . SER A 1 497 ? -67.973 -11.636 89.423 1.00 79.69 497 SER A N 1
ATOM 3938 C CA . SER A 1 497 ? -69.373 -12.080 89.470 1.00 79.69 497 SER A CA 1
ATOM 3939 C C . SER A 1 497 ? -69.599 -13.184 90.511 1.00 79.69 497 SER A C 1
ATOM 3941 O O . SER A 1 497 ? -70.594 -13.160 91.235 1.00 79.69 497 SER A O 1
ATOM 3943 N N . LEU A 1 498 ? -68.670 -14.138 90.626 1.00 84.94 498 LEU A N 1
ATOM 3944 C CA . LEU A 1 498 ? -68.721 -15.199 91.629 1.00 84.94 498 LEU A CA 1
ATOM 3945 C C . LEU A 1 498 ? -68.555 -14.627 93.043 1.00 84.94 498 LEU A C 1
ATOM 3947 O O . LEU A 1 498 ? -69.358 -14.950 93.917 1.00 84.94 498 LEU A O 1
ATOM 3951 N N . ARG A 1 499 ? -67.594 -13.716 93.260 1.00 82.00 499 ARG A N 1
ATOM 3952 C CA . ARG A 1 499 ? -67.436 -12.996 94.537 1.00 82.00 499 ARG A CA 1
ATOM 3953 C C . ARG A 1 499 ? -68.693 -12.218 94.925 1.00 82.00 499 ARG A C 1
ATOM 3955 O O . ARG A 1 499 ? -69.054 -12.260 96.098 1.00 82.00 499 ARG A O 1
ATOM 3962 N N . GLN A 1 500 ? -69.364 -11.564 93.975 1.00 81.94 500 GLN A N 1
ATOM 3963 C CA . GLN A 1 500 ? -70.635 -10.882 94.230 1.00 81.94 500 GLN A CA 1
ATOM 3964 C C . GLN A 1 500 ? -71.713 -11.885 94.663 1.00 81.94 500 GLN A C 1
ATOM 3966 O O . GLN A 1 500 ? -72.257 -11.748 95.752 1.00 81.94 500 GLN A O 1
ATOM 3971 N N . SER A 1 501 ? -71.924 -12.967 93.903 1.00 82.69 501 SER A N 1
ATOM 3972 C CA . SER A 1 501 ? -72.920 -13.991 94.262 1.00 82.69 501 SER A CA 1
ATOM 3973 C C . SER A 1 501 ? -72.654 -14.649 95.625 1.00 82.69 501 SER A C 1
ATOM 3975 O O . SER A 1 501 ? -73.591 -14.906 96.373 1.00 82.69 501 SER A O 1
ATOM 3977 N N . MET A 1 502 ? -71.388 -14.858 96.010 1.00 80.50 502 MET A N 1
ATOM 3978 C CA . MET A 1 502 ? -71.031 -15.352 97.347 1.00 80.50 502 MET A CA 1
ATOM 3979 C C . MET A 1 502 ? -71.325 -14.333 98.459 1.00 80.50 502 MET A C 1
ATOM 3981 O O . MET A 1 502 ? -71.669 -14.738 99.569 1.00 80.50 502 MET A O 1
ATOM 3985 N N . GLN A 1 503 ? -71.216 -13.028 98.186 1.00 81.44 503 GLN A N 1
ATOM 3986 C CA . GLN A 1 503 ? -71.636 -11.977 99.120 1.00 81.44 503 GLN A CA 1
ATOM 3987 C C . GLN A 1 503 ? -73.164 -11.897 99.224 1.00 81.44 503 GLN A C 1
ATOM 3989 O O . GLN A 1 503 ? -73.680 -11.818 100.337 1.00 81.44 503 GLN A O 1
ATOM 3994 N N . ASP A 1 504 ? -73.882 -12.004 98.105 1.00 78.75 504 ASP A N 1
ATOM 3995 C CA . ASP A 1 504 ? -75.349 -11.973 98.065 1.00 78.75 504 ASP A CA 1
ATOM 3996 C C . ASP A 1 504 ? -75.955 -13.198 98.780 1.00 78.75 504 ASP A C 1
ATOM 3998 O O . ASP A 1 504 ? -76.848 -13.059 99.617 1.00 78.75 504 ASP A O 1
ATOM 4002 N N . ILE A 1 505 ? -75.410 -14.399 98.533 1.00 79.88 505 ILE A N 1
ATOM 4003 C CA . ILE A 1 505 ? -75.770 -15.637 99.248 1.00 79.88 505 ILE A CA 1
ATOM 4004 C C . ILE A 1 505 ? -75.480 -15.493 100.745 1.00 79.88 505 ILE A C 1
ATOM 4006 O O . ILE A 1 505 ? -76.322 -15.854 101.568 1.00 79.88 505 ILE A O 1
ATOM 4010 N N . LYS A 1 506 ? -74.322 -14.930 101.121 1.00 85.06 506 LYS A N 1
ATOM 4011 C CA . LYS A 1 506 ? -74.008 -14.686 102.532 1.00 85.06 506 LYS A CA 1
ATOM 4012 C C . LYS A 1 506 ? -75.015 -13.723 103.168 1.00 85.06 506 LYS A C 1
ATOM 4014 O O . LYS A 1 506 ? -75.505 -14.017 104.252 1.00 85.06 506 LYS A O 1
ATOM 4019 N N . ALA A 1 507 ? -75.357 -12.622 102.500 1.00 78.38 507 ALA A N 1
ATOM 4020 C CA . ALA A 1 507 ? -76.340 -11.662 102.996 1.00 78.38 507 ALA A CA 1
ATOM 4021 C C . ALA A 1 507 ? -77.733 -12.298 103.172 1.00 78.38 507 ALA A C 1
ATOM 4023 O O . ALA A 1 507 ? -78.397 -12.031 104.171 1.00 78.38 507 ALA A O 1
ATOM 4024 N N . ALA A 1 508 ? -78.150 -13.189 102.265 1.00 79.19 508 ALA A N 1
ATOM 4025 C CA . ALA A 1 508 ? -79.395 -13.952 102.392 1.00 79.19 508 ALA A CA 1
ATOM 4026 C C . ALA A 1 508 ? -79.369 -14.951 103.569 1.00 79.19 508 ALA A C 1
ATOM 4028 O O . ALA A 1 508 ? -80.349 -15.064 104.311 1.00 79.19 508 ALA A O 1
ATOM 4029 N N . CYS A 1 509 ? -78.245 -15.642 103.788 1.00 79.00 509 CYS A N 1
ATOM 4030 C CA . CYS A 1 509 ? -78.050 -16.496 104.963 1.00 79.00 509 CYS A CA 1
ATOM 4031 C C . CYS A 1 509 ? -78.048 -15.689 106.270 1.00 79.00 509 CYS A C 1
ATOM 4033 O O . CYS A 1 509 ? -78.728 -16.071 107.217 1.00 79.00 509 CYS A O 1
ATOM 4035 N N . ASP A 1 510 ? -77.337 -14.561 106.330 1.00 81.62 510 ASP A N 1
ATOM 4036 C CA . ASP A 1 510 ? -77.311 -13.709 107.522 1.00 81.62 510 ASP A CA 1
ATOM 4037 C C . ASP A 1 510 ? -78.714 -13.124 107.808 1.00 81.62 510 ASP A C 1
ATOM 4039 O O . ASP A 1 510 ? -79.149 -13.115 108.960 1.00 81.62 510 ASP A O 1
ATOM 4043 N N . ALA A 1 511 ? -79.469 -12.723 106.776 1.00 78.81 511 ALA A N 1
ATOM 4044 C CA . ALA A 1 511 ? -80.842 -12.223 106.908 1.00 78.81 511 ALA A CA 1
ATOM 4045 C C . ALA A 1 511 ? -81.828 -13.282 107.436 1.00 78.81 511 ALA A C 1
ATOM 4047 O O . ALA A 1 511 ? -82.503 -13.039 108.437 1.00 78.81 511 ALA A O 1
ATOM 4048 N N . THR A 1 512 ? -81.874 -14.472 106.828 1.00 77.62 512 THR A N 1
ATOM 4049 C CA . THR A 1 512 ? -82.753 -15.574 107.279 1.00 77.62 512 THR A CA 1
ATOM 4050 C C . THR A 1 512 ? -82.406 -16.044 108.695 1.00 77.62 512 THR A C 1
ATOM 4052 O O . THR A 1 512 ? -83.290 -16.317 109.505 1.00 77.62 512 THR A O 1
ATOM 4055 N N . LEU A 1 513 ? -81.120 -16.050 109.059 1.00 84.19 513 LEU A N 1
ATOM 4056 C CA . LEU A 1 513 ? -80.664 -16.398 110.408 1.00 84.19 513 LEU A CA 1
ATOM 4057 C C . LEU A 1 513 ? -81.013 -15.295 111.436 1.00 84.19 513 LEU A C 1
ATOM 4059 O O . LEU A 1 513 ? -81.241 -15.585 112.613 1.00 84.19 513 LEU A O 1
ATOM 4063 N N . HIS A 1 514 ? -81.130 -14.031 111.014 1.00 77.06 514 HIS A N 1
ATOM 4064 C CA . HIS A 1 514 ? -81.714 -12.957 111.827 1.00 77.06 514 HIS A CA 1
ATOM 4065 C C . HIS A 1 514 ? -83.239 -13.093 112.003 1.00 77.06 514 HIS A C 1
ATOM 4067 O O . HIS A 1 514 ? -83.735 -12.851 113.107 1.00 77.06 514 HIS A O 1
ATOM 4073 N N . GLU A 1 515 ? -83.965 -13.517 110.968 1.00 82.50 515 GLU A N 1
ATOM 4074 C CA . GLU A 1 515 ? -85.416 -13.756 110.998 1.00 82.50 515 GLU A CA 1
ATOM 4075 C C . GLU A 1 515 ? -85.787 -14.915 111.944 1.00 82.50 515 GLU A C 1
ATOM 4077 O O . GLU A 1 515 ? -86.569 -14.727 112.878 1.00 82.50 515 GLU A O 1
ATOM 4082 N N . GLU A 1 516 ? -85.115 -16.064 111.820 1.00 74.56 516 GLU A N 1
ATOM 4083 C CA . GLU A 1 516 ? -85.243 -17.211 112.738 1.00 74.56 516 GLU A CA 1
ATOM 4084 C C . GLU A 1 516 ? -84.945 -16.835 114.201 1.00 74.56 516 GLU A C 1
ATOM 4086 O O . GLU A 1 516 ? -85.654 -17.224 115.137 1.00 74.56 516 GLU A O 1
ATOM 4091 N N . ARG A 1 517 ? -83.919 -16.003 114.435 1.00 80.88 517 ARG A N 1
ATOM 4092 C CA . ARG A 1 517 ? -83.622 -15.487 115.781 1.00 80.88 517 ARG A CA 1
ATOM 4093 C C . ARG A 1 517 ? -84.777 -14.655 116.338 1.00 80.88 517 ARG A C 1
ATOM 4095 O O . ARG A 1 517 ? -85.103 -14.834 117.515 1.00 80.88 517 ARG A O 1
ATOM 4102 N N . ALA A 1 518 ? -85.395 -13.794 115.526 1.00 77.94 518 ALA A N 1
ATOM 4103 C CA . ALA A 1 518 ? -86.544 -12.984 115.928 1.00 77.94 518 ALA A CA 1
ATOM 4104 C C . ALA A 1 518 ? -87.767 -13.859 116.256 1.00 77.94 518 ALA A C 1
ATOM 4106 O O . ALA A 1 518 ? -88.313 -13.741 117.357 1.00 77.94 518 ALA A O 1
ATOM 4107 N N . ALA A 1 519 ? -88.112 -14.813 115.384 1.00 75.50 519 ALA A N 1
ATOM 4108 C CA . ALA A 1 519 ? -89.184 -15.782 115.622 1.00 75.50 519 ALA A CA 1
ATOM 4109 C C . ALA A 1 519 ? -88.959 -16.581 116.923 1.00 75.50 519 ALA A C 1
ATOM 4111 O O . ALA A 1 519 ? -89.862 -16.708 117.754 1.00 75.50 519 ALA A O 1
ATOM 4112 N N . SER A 1 520 ? -87.722 -17.029 117.184 1.00 71.69 520 SER A N 1
ATOM 4113 C CA . SER A 1 520 ? -87.371 -17.732 118.430 1.00 71.69 520 SER A CA 1
ATOM 4114 C C . SER A 1 520 ? -87.493 -16.862 119.693 1.00 71.69 520 SER A C 1
ATOM 4116 O O . SER A 1 520 ? -87.665 -17.383 120.799 1.00 71.69 520 SER A O 1
ATOM 4118 N N . ALA A 1 521 ? -87.361 -15.538 119.572 1.00 76.00 521 ALA A N 1
ATOM 4119 C CA . ALA A 1 521 ? -87.516 -14.604 120.685 1.00 76.00 521 ALA A CA 1
ATOM 4120 C C . ALA A 1 521 ? -88.997 -14.302 120.958 1.00 76.00 521 ALA A C 1
ATOM 4122 O O . ALA A 1 521 ? -89.402 -14.195 122.117 1.00 76.00 521 ALA A O 1
ATOM 4123 N N . GLU A 1 522 ? -89.816 -14.227 119.910 1.00 77.56 522 GLU A N 1
ATOM 4124 C CA . GLU A 1 522 ? -91.265 -14.071 120.021 1.00 77.56 522 GLU A CA 1
ATOM 4125 C C . GLU A 1 522 ? -91.935 -15.331 120.591 1.00 77.56 522 GLU A C 1
ATOM 4127 O O . GLU A 1 522 ? -92.690 -15.233 121.559 1.00 77.56 522 GLU A O 1
ATOM 4132 N N . ALA A 1 523 ? -91.567 -16.525 120.115 1.00 73.12 523 ALA A N 1
ATOM 4133 C CA . ALA A 1 523 ? -92.048 -17.793 120.672 1.00 73.12 523 ALA A CA 1
ATOM 4134 C C . ALA A 1 523 ? -91.751 -17.932 122.182 1.00 73.12 523 ALA A C 1
ATOM 4136 O O . ALA A 1 523 ? -92.598 -18.397 122.949 1.00 73.12 523 ALA A O 1
ATOM 4137 N N . ARG A 1 524 ? -90.581 -17.459 122.645 1.00 76.50 524 ARG A N 1
ATOM 4138 C CA . ARG A 1 524 ? -90.245 -17.406 124.082 1.00 76.50 524 ARG A CA 1
ATOM 4139 C C . ARG A 1 524 ? -91.146 -16.446 124.868 1.00 76.50 524 ARG A C 1
ATOM 4141 O O . ARG A 1 524 ? -91.518 -16.779 125.992 1.00 76.50 524 ARG A O 1
ATOM 4148 N N . LYS A 1 525 ? -91.528 -15.293 124.300 1.00 78.31 525 LYS A N 1
ATOM 4149 C CA . LYS A 1 525 ? -92.491 -14.375 124.939 1.00 78.31 525 LYS A CA 1
ATOM 4150 C C . LYS A 1 525 ? -93.857 -15.040 125.103 1.00 78.31 525 LYS A C 1
ATOM 4152 O O . LYS A 1 525 ? -94.376 -15.054 126.218 1.00 78.31 525 LYS A O 1
ATOM 4157 N N . TRP A 1 526 ? -94.389 -15.651 124.042 1.00 75.12 526 TRP A N 1
ATOM 4158 C CA . TRP A 1 526 ? -95.662 -16.380 124.090 1.00 75.12 526 TRP A CA 1
ATOM 4159 C C . TRP A 1 526 ? -95.656 -17.489 125.150 1.00 75.12 526 TRP A C 1
ATOM 4161 O O . TRP A 1 526 ? -96.557 -17.535 125.986 1.00 75.12 526 TRP A O 1
ATOM 4171 N N . ALA A 1 527 ? -94.599 -18.307 125.200 1.00 74.44 527 ALA A N 1
ATOM 4172 C CA . ALA A 1 527 ? -94.441 -19.333 126.232 1.00 74.44 527 ALA A CA 1
ATOM 4173 C C . ALA A 1 527 ? -94.421 -18.748 127.661 1.00 74.44 527 ALA A C 1
ATOM 4175 O O . ALA A 1 527 ? -95.022 -19.322 128.568 1.00 74.44 527 ALA A O 1
ATOM 4176 N N . SER A 1 528 ? -93.778 -17.590 127.867 1.00 77.88 528 SER A N 1
ATOM 4177 C CA . SER A 1 528 ? -93.747 -16.923 129.177 1.00 77.88 528 SER A CA 1
ATOM 4178 C C . SER A 1 528 ? -95.097 -16.323 129.602 1.00 77.88 528 SER A C 1
ATOM 4180 O O . SER A 1 528 ? -95.431 -16.397 130.784 1.00 77.88 528 SER A O 1
ATOM 4182 N N . SER A 1 529 ? -95.902 -15.805 128.661 1.00 80.69 529 SER A N 1
ATOM 4183 C CA . SER A 1 529 ? -97.271 -15.334 128.945 1.00 80.69 529 SER A CA 1
ATOM 4184 C C . SER A 1 529 ? -98.164 -16.496 129.370 1.00 80.69 529 SER A C 1
ATOM 4186 O O . SER A 1 529 ? -98.777 -16.459 130.436 1.00 80.69 529 SER A O 1
ATOM 4188 N N . LEU A 1 530 ? -98.148 -17.580 128.586 1.00 77.94 530 LEU A N 1
ATOM 4189 C CA . LEU A 1 530 ? -98.987 -18.752 128.824 1.00 77.94 530 LEU A CA 1
ATOM 4190 C C . LEU A 1 530 ? -98.651 -19.444 130.159 1.00 77.94 530 LEU A C 1
ATOM 4192 O O . LEU A 1 530 ? -99.544 -19.904 130.866 1.00 77.94 530 LEU A O 1
ATOM 4196 N N . ALA A 1 531 ? -97.372 -19.460 130.554 1.00 77.62 531 ALA A N 1
ATOM 4197 C CA . ALA A 1 531 ? -96.951 -19.938 131.872 1.00 77.62 531 ALA A CA 1
ATOM 4198 C C . ALA A 1 531 ? -97.504 -19.076 133.028 1.00 77.62 531 ALA A C 1
ATOM 4200 O O . ALA A 1 531 ? -97.881 -19.616 134.071 1.00 77.62 531 ALA A O 1
ATOM 4201 N N . GLY A 1 532 ? -97.596 -17.754 132.841 1.00 79.25 532 GLY A N 1
ATOM 4202 C CA . GLY A 1 532 ? -98.232 -16.843 133.798 1.00 79.25 532 GLY A CA 1
ATOM 4203 C C . GLY A 1 532 ? -99.741 -17.076 133.921 1.00 79.25 532 GLY A C 1
ATOM 4204 O O . GLY A 1 532 ? -100.262 -17.179 135.032 1.00 79.25 532 GLY A O 1
ATOM 4205 N N . GLU A 1 533 ? -100.432 -17.241 132.791 1.00 80.75 533 GLU A N 1
ATOM 4206 C CA . GLU A 1 533 ? -101.874 -17.527 132.741 1.00 80.75 533 GLU A CA 1
ATOM 4207 C C . GLU A 1 533 ? -102.228 -18.851 133.438 1.00 80.75 533 GLU A C 1
ATOM 4209 O O . GLU A 1 533 ? -103.179 -18.907 134.220 1.00 80.75 533 GLU A O 1
ATOM 4214 N N . VAL A 1 534 ? -101.427 -19.906 133.238 1.00 78.94 534 VAL A N 1
ATOM 4215 C CA . VAL A 1 534 ? -101.599 -21.195 133.935 1.00 78.94 534 VAL A CA 1
ATOM 4216 C C . VAL A 1 534 ? -101.445 -21.044 135.454 1.00 78.94 534 VAL A C 1
ATOM 4218 O O . VAL A 1 534 ? -102.240 -21.612 136.205 1.00 78.94 534 VAL A O 1
ATOM 4221 N N . HIS A 1 535 ? -100.477 -20.253 135.927 1.00 79.69 535 HIS A N 1
ATOM 4222 C CA . HIS A 1 535 ? -100.263 -20.026 137.361 1.00 79.69 535 HIS A CA 1
ATOM 4223 C C . HIS A 1 535 ? -101.421 -19.251 138.021 1.00 79.69 535 HIS A C 1
ATOM 4225 O O . HIS A 1 535 ? -101.870 -19.594 139.121 1.00 79.69 535 HIS A O 1
ATOM 4231 N N . ASP A 1 536 ? -101.955 -18.241 137.335 1.00 81.00 536 ASP A N 1
ATOM 4232 C CA . ASP A 1 536 ? -103.103 -17.456 137.799 1.00 81.00 536 ASP A CA 1
ATOM 4233 C C . ASP A 1 536 ? -104.407 -18.286 137.795 1.00 81.00 536 ASP A C 1
ATOM 4235 O O . ASP A 1 536 ? -105.172 -18.265 138.765 1.00 81.00 536 ASP A O 1
ATOM 4239 N N . LEU A 1 537 ? -104.624 -19.127 136.775 1.00 80.06 537 LEU A N 1
ATOM 4240 C CA . LEU A 1 537 ? -105.724 -20.102 136.755 1.00 80.06 537 LEU A CA 1
ATOM 4241 C C . LEU A 1 537 ? -105.618 -21.124 137.897 1.00 80.06 537 LEU A C 1
ATOM 4243 O O . LEU A 1 537 ? -106.608 -21.382 138.585 1.00 80.06 537 LEU A O 1
ATOM 4247 N N . GLN A 1 538 ? -104.427 -21.670 138.155 1.00 77.38 538 GLN A N 1
ATOM 4248 C CA . GLN A 1 538 ? -104.200 -22.615 139.252 1.00 77.38 538 GLN A CA 1
ATOM 4249 C C . GLN A 1 538 ? -104.458 -21.965 140.626 1.00 77.38 538 GLN A C 1
ATOM 4251 O O . GLN A 1 538 ? -105.055 -22.583 141.513 1.00 77.38 538 GLN A O 1
ATOM 4256 N N . THR A 1 539 ? -104.112 -20.683 140.775 1.00 76.31 539 THR A N 1
ATOM 4257 C CA . THR A 1 539 ? -104.424 -19.874 141.965 1.00 76.31 539 THR A CA 1
ATOM 4258 C C . THR A 1 539 ? -105.934 -19.664 142.136 1.00 76.31 539 THR A C 1
ATOM 4260 O O . THR A 1 539 ? -106.461 -19.817 143.243 1.00 76.31 539 THR A O 1
ATOM 4263 N N . LYS A 1 540 ? -106.661 -19.392 141.044 1.00 78.62 540 LYS A N 1
ATOM 4264 C CA . LYS A 1 540 ? -108.129 -19.242 141.033 1.00 78.62 540 LYS A CA 1
ATOM 4265 C C . LYS A 1 540 ? -108.861 -20.543 141.376 1.00 78.62 540 LYS A C 1
ATOM 4267 O O . LYS A 1 540 ? -109.795 -20.508 142.175 1.00 78.62 540 LYS A O 1
ATOM 4272 N N . VAL A 1 541 ? -108.401 -21.698 140.885 1.00 78.62 541 VAL A N 1
ATOM 4273 C CA . VAL A 1 541 ? -108.922 -23.019 141.302 1.00 78.62 541 VAL A CA 1
ATOM 4274 C C . VAL A 1 541 ? -108.696 -23.250 142.802 1.00 78.62 541 VAL A C 1
ATOM 4276 O O . VAL A 1 541 ? -109.615 -23.655 143.518 1.00 78.62 541 VAL A O 1
ATOM 4279 N N . GLY A 1 542 ? -107.509 -22.902 143.310 1.00 76.75 542 GLY A N 1
ATOM 4280 C CA . GLY A 1 542 ? -107.189 -22.967 144.739 1.00 76.75 542 GLY A CA 1
ATOM 4281 C C . GLY A 1 542 ? -108.002 -22.009 145.622 1.00 76.75 542 GLY A C 1
ATOM 4282 O O . GLY A 1 542 ? -108.080 -22.218 146.833 1.00 76.75 542 GLY A O 1
ATOM 4283 N N . LEU A 1 543 ? -108.616 -20.959 145.069 1.00 75.50 543 LEU A N 1
ATOM 4284 C CA . LEU A 1 543 ? -109.618 -20.132 145.756 1.00 75.50 543 LEU A CA 1
ATOM 4285 C C . LEU A 1 543 ? -111.002 -20.793 145.701 1.00 75.50 543 LEU A C 1
ATOM 4287 O O . LEU A 1 543 ? -111.592 -21.040 146.752 1.00 75.50 543 LEU A O 1
ATOM 4291 N N . ALA A 1 544 ? -111.461 -21.186 144.509 1.00 74.19 544 ALA A N 1
ATOM 4292 C CA . ALA A 1 544 ? -112.773 -21.801 144.302 1.00 74.19 544 ALA A CA 1
ATOM 4293 C C . ALA A 1 544 ? -113.000 -23.061 145.162 1.00 74.19 544 ALA A C 1
ATOM 4295 O O . ALA A 1 544 ? -114.079 -23.227 145.730 1.00 74.19 544 ALA A O 1
ATOM 4296 N N . MET A 1 545 ? -111.981 -23.913 145.348 1.00 74.19 545 MET A N 1
ATOM 4297 C CA . MET A 1 545 ? -112.068 -25.063 146.264 1.00 74.19 545 MET A CA 1
ATOM 4298 C C . MET A 1 545 ? -112.337 -24.652 147.721 1.00 74.19 545 MET A C 1
ATOM 4300 O O . MET A 1 545 ? -113.147 -25.285 148.397 1.00 74.19 545 MET A O 1
ATOM 4304 N N . ARG A 1 546 ? -111.694 -23.582 148.213 1.00 79.25 546 ARG A N 1
ATOM 4305 C CA . ARG A 1 546 ? -111.884 -23.079 149.588 1.00 79.25 546 ARG A CA 1
ATOM 4306 C C . ARG A 1 546 ? -113.250 -22.419 149.787 1.00 79.25 546 ARG A C 1
ATOM 4308 O O . ARG A 1 546 ? -113.749 -22.392 150.912 1.00 79.25 546 ARG A O 1
ATOM 4315 N N . ASP A 1 547 ? -113.870 -21.928 148.721 1.00 76.12 547 ASP A N 1
ATOM 4316 C CA . ASP A 1 547 ? -115.225 -21.370 148.761 1.00 76.12 547 ASP A CA 1
ATOM 4317 C C . ASP A 1 547 ? -116.289 -22.465 148.674 1.00 76.12 547 ASP A C 1
ATOM 4319 O O . ASP A 1 547 ? -117.208 -22.484 149.494 1.00 76.12 547 ASP A O 1
ATOM 4323 N N . ALA A 1 548 ? -116.109 -23.456 147.795 1.00 71.69 548 ALA A N 1
ATOM 4324 C CA . ALA A 1 548 ? -116.954 -24.649 147.745 1.00 71.69 548 ALA A CA 1
ATOM 4325 C C . ALA A 1 548 ? -116.956 -25.408 149.088 1.00 71.69 548 ALA A C 1
ATOM 4327 O O . ALA A 1 548 ? -118.013 -25.793 149.585 1.00 71.69 548 ALA A O 1
ATOM 4328 N N . GLN A 1 549 ? -115.791 -25.558 149.729 1.00 74.12 549 GLN A N 1
ATOM 4329 C CA . GLN A 1 549 ? -115.672 -26.232 151.025 1.00 74.12 549 GLN A CA 1
ATOM 4330 C C . GLN A 1 549 ? -116.303 -25.430 152.182 1.00 74.12 549 GLN A C 1
ATOM 4332 O O . GLN A 1 549 ? -116.826 -26.026 153.125 1.00 74.12 549 GLN A O 1
ATOM 4337 N N . ARG A 1 550 ? -116.324 -24.088 152.102 1.00 76.31 550 ARG A N 1
ATOM 4338 C CA . ARG A 1 550 ? -117.083 -23.233 153.037 1.00 76.31 550 ARG A CA 1
ATOM 4339 C C . ARG A 1 550 ? -118.593 -23.326 152.804 1.00 76.31 550 ARG A C 1
ATOM 4341 O O . ARG A 1 550 ? -119.335 -23.504 153.767 1.00 76.31 550 ARG A O 1
ATOM 4348 N N . SER A 1 551 ? -119.030 -23.278 151.546 1.00 72.69 551 SER A N 1
ATOM 4349 C CA . SER A 1 551 ? -120.439 -23.407 151.155 1.00 72.69 551 SER A CA 1
ATOM 4350 C C . SER A 1 551 ? -121.027 -24.762 151.564 1.00 72.69 551 SER A C 1
ATOM 4352 O O . SER A 1 551 ? -122.101 -24.808 152.158 1.00 72.69 551 SER A O 1
ATOM 4354 N N . HIS A 1 552 ? -120.296 -25.863 151.354 1.00 72.69 552 HIS A N 1
ATOM 4355 C CA . HIS A 1 552 ? -120.733 -27.192 151.787 1.00 72.69 552 HIS A CA 1
ATOM 4356 C C . HIS A 1 552 ? -120.923 -27.274 153.310 1.00 72.69 552 HIS A C 1
ATOM 4358 O O . HIS A 1 552 ? -121.908 -27.842 153.775 1.00 72.69 552 HIS A O 1
ATOM 4364 N N . LYS A 1 553 ? -120.037 -26.644 154.095 1.00 72.38 553 LYS A N 1
ATOM 4365 C CA . LYS A 1 553 ? -120.179 -26.591 155.557 1.00 72.38 553 LYS A CA 1
ATOM 4366 C C . LYS A 1 553 ? -121.435 -25.817 155.982 1.00 72.38 553 LYS A C 1
ATOM 4368 O O . LYS A 1 553 ? -122.216 -26.325 156.777 1.00 72.38 553 LYS A O 1
ATOM 4373 N N . GLN A 1 554 ? -121.684 -24.657 155.369 1.00 70.12 554 GLN A N 1
ATOM 4374 C CA . GLN A 1 554 ? -122.909 -23.873 155.590 1.00 70.12 554 GLN A CA 1
ATOM 4375 C C . GLN A 1 554 ? -124.186 -24.641 155.200 1.00 70.12 554 GLN A C 1
ATOM 4377 O O . GLN A 1 554 ? -125.210 -24.492 155.861 1.00 70.12 554 GLN A O 1
ATOM 4382 N N . ALA A 1 555 ? -124.136 -25.484 154.163 1.00 65.56 555 ALA A N 1
ATOM 4383 C CA . ALA A 1 555 ? -125.266 -26.320 153.756 1.00 65.56 555 ALA A CA 1
ATOM 4384 C C . ALA A 1 555 ? -125.582 -27.440 154.770 1.00 65.56 555 ALA A C 1
ATOM 4386 O O . ALA A 1 555 ? -126.753 -27.743 154.993 1.00 65.56 555 ALA A O 1
ATOM 4387 N N . VAL A 1 556 ? -124.564 -28.022 155.417 1.00 72.69 556 VAL A N 1
ATOM 4388 C CA . VAL A 1 556 ? -124.752 -29.010 156.498 1.00 72.69 556 VAL A CA 1
ATOM 4389 C C . VAL A 1 556 ? -125.375 -28.358 157.735 1.00 72.69 556 VAL A C 1
ATOM 4391 O O . VAL A 1 556 ? -126.340 -28.895 158.282 1.00 72.69 556 VAL A O 1
ATOM 4394 N N . ASP A 1 557 ? -124.888 -27.179 158.132 1.00 66.75 557 ASP A N 1
ATOM 4395 C CA . ASP A 1 557 ? -125.448 -26.421 159.259 1.00 66.75 557 ASP A CA 1
ATOM 4396 C C . ASP A 1 557 ? -126.914 -26.010 158.978 1.00 66.75 557 ASP A C 1
ATOM 4398 O O . ASP A 1 557 ? -127.781 -26.112 159.849 1.00 66.75 557 ASP A O 1
ATOM 4402 N N . ALA A 1 558 ? -127.230 -25.623 157.734 1.00 61.09 558 ALA A N 1
ATOM 4403 C CA . ALA A 1 558 ? -128.594 -25.305 157.307 1.00 61.09 558 ALA A CA 1
ATOM 4404 C C . ALA A 1 558 ? -129.536 -26.524 157.354 1.00 61.09 558 ALA A C 1
ATOM 4406 O O . ALA A 1 558 ? -130.665 -26.399 157.834 1.00 61.09 558 ALA A O 1
ATOM 4407 N N . ALA A 1 559 ? -129.082 -27.707 156.924 1.00 65.50 559 ALA A N 1
ATOM 4408 C CA . ALA A 1 559 ? -129.892 -28.928 156.927 1.00 65.50 559 ALA A CA 1
ATOM 4409 C C . ALA A 1 559 ? -130.396 -29.295 158.337 1.00 65.50 559 ALA A C 1
ATOM 4411 O O . ALA A 1 559 ? -131.568 -29.628 158.506 1.00 65.50 559 ALA A O 1
ATOM 4412 N N . GLN A 1 560 ? -129.554 -29.132 159.365 1.00 63.16 560 GLN A N 1
ATOM 4413 C CA . GLN A 1 560 ? -129.946 -29.373 160.761 1.00 63.16 560 GLN A CA 1
ATOM 4414 C C . GLN A 1 560 ? -131.051 -28.418 161.247 1.00 63.16 560 GLN A C 1
ATOM 4416 O O . GLN A 1 560 ? -131.874 -28.796 162.081 1.00 63.16 560 GLN A O 1
ATOM 4421 N N . THR A 1 561 ? -131.121 -27.190 160.717 1.00 60.03 561 THR A N 1
ATOM 4422 C CA . THR A 1 561 ? -132.203 -26.250 161.068 1.00 60.03 561 THR A CA 1
ATOM 4423 C C . THR A 1 561 ? -133.531 -26.554 160.369 1.00 60.03 561 THR A C 1
ATOM 4425 O O . THR A 1 561 ? -134.585 -26.231 160.918 1.00 60.03 561 THR A O 1
ATOM 4428 N N . ILE A 1 562 ? -133.512 -27.226 159.211 1.00 59.84 562 ILE A N 1
ATOM 4429 C CA . ILE A 1 562 ? -134.727 -27.632 158.482 1.00 59.84 562 ILE A CA 1
ATOM 4430 C C . ILE A 1 562 ? -135.468 -28.740 159.245 1.00 59.84 562 ILE A C 1
ATOM 4432 O O . ILE A 1 562 ? -136.672 -28.624 159.468 1.00 59.84 562 ILE A O 1
ATOM 4436 N N . GLU A 1 563 ? -134.748 -29.736 159.768 1.00 62.69 563 GLU A N 1
ATOM 4437 C CA . GLU A 1 563 ? -135.317 -30.863 160.533 1.00 62.69 563 GLU A CA 1
ATOM 4438 C C . GLU A 1 563 ? -136.097 -30.413 161.798 1.00 62.69 563 GLU A C 1
ATOM 4440 O O . GLU A 1 563 ? -137.046 -31.060 162.254 1.00 62.69 563 GLU A O 1
ATOM 4445 N N . VAL A 1 564 ? -135.722 -29.261 162.369 1.00 61.62 564 VAL A N 1
ATOM 4446 C CA . VAL A 1 564 ? -136.402 -28.631 163.517 1.00 61.62 564 VAL A CA 1
ATOM 4447 C C . VAL A 1 564 ? -137.681 -27.890 163.097 1.00 61.62 564 VAL A C 1
ATOM 4449 O O . VAL A 1 564 ? -138.621 -27.779 163.890 1.00 61.62 564 VAL A O 1
ATOM 4452 N N . LEU A 1 565 ? -137.746 -27.398 161.856 1.00 59.28 565 LEU A N 1
ATOM 4453 C CA . LEU A 1 565 ? -138.920 -26.724 161.293 1.00 59.28 565 LEU A CA 1
ATOM 4454 C C . LEU A 1 565 ? -139.962 -27.728 160.782 1.00 59.28 565 LEU A C 1
ATOM 4456 O O . LEU A 1 565 ? -141.152 -27.541 161.037 1.00 59.28 565 LEU A O 1
ATOM 4460 N N . GLU A 1 566 ? -139.536 -28.832 160.165 1.00 56.59 566 GLU A N 1
ATOM 4461 C CA . GLU A 1 566 ? -140.420 -29.934 159.749 1.00 56.59 566 GLU A CA 1
ATOM 4462 C C . GLU A 1 566 ? -141.212 -30.499 160.941 1.00 56.59 566 GLU A C 1
ATOM 4464 O O . GLU A 1 566 ? -142.439 -30.618 160.885 1.00 56.59 566 GLU A O 1
ATOM 4469 N N . ARG A 1 567 ? -140.547 -30.701 162.090 1.00 57.72 567 ARG A N 1
ATOM 4470 C CA . ARG A 1 567 ? -141.191 -31.107 163.356 1.00 57.72 567 ARG A CA 1
ATOM 4471 C C . ARG A 1 567 ? -142.190 -30.091 163.935 1.00 57.72 567 ARG A C 1
ATOM 4473 O O . ARG A 1 567 ? -142.943 -30.445 164.841 1.00 57.72 567 ARG A O 1
ATOM 4480 N N . ARG A 1 568 ? -142.235 -28.849 163.435 1.00 51.56 568 ARG A N 1
ATOM 4481 C CA . ARG A 1 568 ? -143.266 -27.846 163.775 1.00 51.56 568 ARG A CA 1
ATOM 4482 C C . ARG A 1 568 ? -144.377 -27.727 162.728 1.00 51.56 568 ARG A C 1
ATOM 4484 O O . ARG A 1 568 ? -145.469 -27.285 163.080 1.00 51.56 568 ARG A O 1
ATOM 4491 N N . LEU A 1 569 ? -144.121 -28.127 161.483 1.00 45.47 569 LEU A N 1
ATOM 4492 C CA . LEU A 1 569 ? -145.079 -28.071 160.372 1.00 45.47 569 LEU A CA 1
ATOM 4493 C C . LEU A 1 569 ? -146.159 -29.162 160.440 1.00 45.47 569 LEU A C 1
ATOM 4495 O O . LEU A 1 569 ? -147.277 -28.929 159.993 1.00 45.47 569 LEU A O 1
ATOM 4499 N N . ALA A 1 570 ? -145.882 -30.297 161.089 1.00 45.50 570 ALA A N 1
ATOM 4500 C CA . ALA A 1 570 ? -146.805 -31.429 161.259 1.00 45.50 570 ALA A CA 1
ATOM 4501 C C . ALA A 1 570 ? -148.045 -31.166 162.161 1.00 45.50 570 ALA A C 1
ATOM 4503 O O . ALA A 1 570 ? -148.565 -32.093 162.780 1.00 45.50 570 ALA A O 1
ATOM 4504 N N . LYS A 1 571 ? -148.507 -29.912 162.293 1.00 41.78 571 LYS A N 1
ATOM 4505 C CA . LYS A 1 571 ? -149.641 -29.523 163.156 1.00 41.78 571 LYS A CA 1
ATOM 4506 C C . LYS A 1 571 ? -150.764 -28.744 162.450 1.00 41.78 571 LYS A C 1
ATOM 4508 O O . LYS A 1 571 ? -151.799 -28.528 163.074 1.00 41.78 571 LYS A O 1
ATOM 4513 N N . TRP A 1 572 ? -150.598 -28.342 161.186 1.00 41.59 572 TRP A N 1
ATOM 4514 C CA . TRP A 1 572 ? -151.625 -27.607 160.430 1.00 41.59 572 TRP A CA 1
ATOM 4515 C C . TRP A 1 572 ? -151.625 -28.005 158.946 1.00 41.59 572 TRP A C 1
ATOM 4517 O O . TRP A 1 572 ? -150.639 -27.784 158.248 1.00 41.59 572 TRP A O 1
ATOM 4527 N N . GLU A 1 573 ? -152.734 -28.571 158.461 1.00 36.44 573 GLU A N 1
ATOM 4528 C CA . GLU A 1 573 ? -152.882 -29.050 157.079 1.00 36.44 573 GLU A CA 1
ATOM 4529 C C . GLU A 1 573 ? -153.685 -28.082 156.188 1.00 36.44 573 GLU A C 1
ATOM 4531 O O . GLU A 1 573 ? -154.873 -27.867 156.412 1.00 36.44 573 GLU A O 1
ATOM 4536 N N . GLY A 1 574 ? -153.044 -27.594 155.116 1.00 31.09 574 GLY A N 1
ATOM 4537 C CA . GLY A 1 574 ? -153.662 -27.118 153.864 1.00 31.09 574 GLY A CA 1
ATOM 4538 C C . GLY A 1 574 ? -154.526 -25.833 153.877 1.00 31.09 574 GLY A C 1
ATOM 4539 O O . GLY A 1 574 ? -154.821 -25.275 154.931 1.00 31.09 574 GLY A O 1
ATOM 4540 N N . PRO A 1 575 ? -155.003 -25.372 152.697 1.00 46.47 575 PRO A N 1
ATOM 4541 C CA . PRO A 1 575 ? -154.423 -25.573 151.360 1.00 46.47 575 PRO A CA 1
ATOM 4542 C C . PRO A 1 575 ? -154.355 -24.294 150.470 1.00 46.47 575 PRO A C 1
ATOM 4544 O O . PRO A 1 575 ? -155.055 -23.315 150.694 1.00 46.47 575 PRO A O 1
ATOM 4547 N N . ALA A 1 576 ? -153.597 -24.405 149.366 1.00 31.12 576 ALA A N 1
ATOM 4548 C CA . ALA A 1 576 ? -153.729 -23.678 148.082 1.00 31.12 576 ALA A CA 1
ATOM 4549 C C . ALA A 1 576 ? -153.244 -22.203 147.889 1.00 31.12 576 ALA A C 1
ATOM 4551 O O . ALA A 1 576 ? -153.906 -21.242 148.255 1.00 31.12 576 ALA A O 1
ATOM 4552 N N . ALA A 1 577 ? -152.195 -22.092 147.051 1.00 33.75 577 ALA A N 1
ATOM 4553 C CA . ALA A 1 577 ? -152.123 -21.302 145.798 1.00 33.75 577 ALA A CA 1
ATOM 4554 C C . ALA A 1 577 ? -151.723 -19.791 145.736 1.00 33.75 577 ALA A C 1
ATOM 4556 O O . ALA A 1 577 ? -152.486 -18.896 146.080 1.00 33.75 577 ALA A O 1
ATOM 4557 N N . ASN A 1 578 ? -150.624 -19.577 144.985 1.00 35.16 578 ASN A N 1
ATOM 4558 C CA . ASN A 1 578 ? -150.332 -18.515 143.991 1.00 35.16 578 ASN A CA 1
ATOM 4559 C C . ASN A 1 578 ? -149.722 -17.140 144.379 1.00 35.16 578 ASN A C 1
ATOM 4561 O O . ASN A 1 578 ? -150.117 -16.479 145.331 1.00 35.16 578 ASN A O 1
ATOM 4565 N N . GLY A 1 579 ? -148.801 -16.692 143.501 1.00 29.67 579 GLY A N 1
ATOM 4566 C CA . GLY A 1 579 ? -148.025 -15.435 143.534 1.00 29.67 579 GLY A CA 1
ATOM 4567 C C . GLY A 1 579 ? -146.522 -15.678 143.788 1.00 29.67 579 GLY A C 1
ATOM 4568 O O . GLY A 1 579 ? -146.192 -16.560 144.570 1.00 29.67 579 GLY A O 1
ATOM 4569 N N . GLN A 1 580 ? -145.550 -14.971 143.190 1.00 32.19 580 GLN A N 1
ATOM 4570 C CA . GLN A 1 580 ? -145.530 -13.944 142.125 1.00 32.19 580 GLN A CA 1
ATOM 4571 C C . GLN A 1 580 ? -144.054 -13.758 141.658 1.00 32.19 580 GLN A C 1
ATOM 4573 O O . GLN A 1 580 ? -143.160 -13.984 142.468 1.00 32.19 580 GLN A O 1
ATOM 4578 N N . GLU A 1 581 ? -143.754 -13.329 140.417 1.00 32.84 581 GLU A N 1
ATOM 4579 C CA . GLU A 1 581 ? -142.352 -13.173 139.946 1.00 32.84 581 GLU A CA 1
ATOM 4580 C C . GLU A 1 581 ? -142.092 -11.954 139.020 1.00 32.84 581 GLU A C 1
ATOM 4582 O O . GLU A 1 581 ? -143.008 -11.443 138.375 1.00 32.84 581 GLU A O 1
ATOM 4587 N N . ILE A 1 582 ? -140.834 -11.472 138.985 1.00 44.56 582 ILE A N 1
ATOM 4588 C CA . ILE A 1 582 ? -140.318 -10.283 138.254 1.00 44.56 582 ILE A CA 1
ATOM 4589 C C . ILE A 1 582 ? -138.819 -10.509 137.953 1.00 44.56 582 ILE A C 1
ATOM 4591 O O . ILE A 1 582 ? -138.130 -10.936 138.879 1.00 44.56 582 ILE A O 1
ATOM 4595 N N . PRO A 1 583 ? -138.259 -10.204 136.752 1.00 57.50 583 PRO A N 1
ATOM 4596 C CA . PRO A 1 583 ? -136.919 -9.558 136.741 1.00 57.50 583 PRO A CA 1
ATOM 4597 C C . PRO A 1 583 ? -136.468 -8.740 135.483 1.00 57.50 583 PRO A C 1
ATOM 4599 O O . PRO A 1 583 ? -136.938 -8.950 134.368 1.00 57.50 583 PRO A O 1
ATOM 4602 N N . LYS A 1 584 ? -135.369 -7.970 135.685 1.00 34.22 584 LYS A N 1
ATOM 4603 C CA . LYS A 1 584 ? -134.225 -7.614 134.774 1.00 34.22 584 LYS A CA 1
ATOM 4604 C C . LYS A 1 584 ? -134.009 -6.146 134.326 1.00 34.22 584 LYS A C 1
ATOM 4606 O O . LYS A 1 584 ? -134.930 -5.392 134.035 1.00 34.22 584 LYS A O 1
ATOM 4611 N N . ARG A 1 585 ? -132.714 -5.783 134.236 1.00 31.53 585 ARG A N 1
ATOM 4612 C CA . ARG A 1 585 ? -132.093 -4.586 133.616 1.00 31.53 585 ARG A CA 1
ATOM 4613 C C . ARG A 1 585 ? -130.758 -4.989 132.946 1.00 31.53 585 ARG A C 1
ATOM 4615 O O . ARG A 1 585 ? -130.276 -6.093 133.184 1.00 31.53 585 ARG A O 1
ATOM 4622 N N . GLN A 1 586 ? -130.192 -4.116 132.105 1.00 38.59 586 GLN A N 1
ATOM 4623 C CA . GLN A 1 586 ? -129.019 -4.368 131.240 1.00 38.59 586 GLN A CA 1
ATOM 4624 C C . GLN A 1 586 ? -127.690 -3.777 131.765 1.00 38.59 586 GLN A C 1
ATOM 4626 O O . GLN A 1 586 ? -127.686 -2.929 132.657 1.00 38.59 586 GLN A O 1
ATOM 4631 N N . THR A 1 587 ? -126.583 -4.161 131.119 1.00 30.80 587 THR A N 1
ATOM 4632 C CA . THR A 1 587 ? -125.255 -3.508 131.128 1.00 30.80 587 THR A CA 1
ATOM 4633 C C . THR A 1 587 ? -124.749 -3.313 129.681 1.00 30.80 587 THR A C 1
ATOM 4635 O O . THR A 1 587 ? -125.276 -3.943 128.764 1.00 30.80 587 THR A O 1
ATOM 4638 N N . GLY A 1 588 ? -123.770 -2.422 129.451 1.00 35.81 588 GLY A N 1
ATOM 4639 C CA . GLY A 1 588 ? -123.268 -2.032 128.112 1.00 35.81 588 GLY A CA 1
ATOM 4640 C C . GLY A 1 588 ? -121.736 -1.878 128.036 1.00 35.81 588 GLY A C 1
ATOM 4641 O O . GLY A 1 588 ? -121.054 -2.166 129.018 1.00 35.81 588 GLY A O 1
ATOM 4642 N N . ASN A 1 589 ? -121.186 -1.466 126.880 1.00 40.81 589 ASN A N 1
ATOM 4643 C CA . ASN A 1 589 ? -119.731 -1.405 126.616 1.00 40.81 589 ASN A CA 1
ATOM 4644 C C . ASN A 1 589 ? -119.361 -0.484 125.410 1.00 40.81 589 ASN A C 1
ATOM 4646 O O . ASN A 1 589 ? -120.260 -0.121 124.655 1.00 40.81 589 ASN A O 1
ATOM 4650 N N . ILE A 1 590 ? -118.051 -0.235 125.181 1.00 39.62 590 ILE A N 1
ATOM 4651 C CA . ILE A 1 590 ? -117.396 0.443 124.016 1.00 39.62 590 ILE A CA 1
ATOM 4652 C C . ILE A 1 590 ? -117.527 1.993 124.024 1.00 39.62 590 ILE A C 1
ATOM 4654 O O . ILE A 1 590 ? -118.560 2.514 124.423 1.00 39.62 590 ILE A O 1
ATOM 4658 N N . GLY A 1 591 ? -116.540 2.821 123.623 1.00 33.22 591 GLY A N 1
ATOM 4659 C CA . GLY A 1 591 ? -115.168 2.603 123.103 1.00 33.22 591 GLY A CA 1
ATOM 4660 C C . GLY A 1 591 ? -114.412 3.941 122.885 1.00 33.22 591 GLY A C 1
ATOM 4661 O O . GLY A 1 591 ? -114.877 4.972 123.361 1.00 33.22 591 GLY A O 1
ATOM 4662 N N . SER A 1 592 ? -113.263 3.959 122.182 1.00 33.88 592 SER A N 1
ATOM 4663 C CA . SER A 1 592 ? -112.459 5.187 121.938 1.00 33.88 592 SER A CA 1
ATOM 4664 C C . SER A 1 592 ? -111.763 5.225 120.560 1.00 33.88 592 SER A C 1
ATOM 4666 O O . SER A 1 592 ? -111.608 4.187 119.917 1.00 33.88 592 SER A O 1
ATOM 4668 N N . ILE A 1 593 ? -111.386 6.427 120.095 1.00 39.50 593 ILE A N 1
ATOM 4669 C CA . ILE A 1 593 ? -110.965 6.771 118.718 1.00 39.50 593 ILE A CA 1
ATOM 4670 C C . ILE A 1 593 ? -109.805 7.804 118.736 1.00 39.50 593 ILE A C 1
ATOM 4672 O O . ILE A 1 593 ? -109.654 8.566 119.686 1.00 39.50 593 ILE A O 1
ATOM 4676 N N . SER A 1 594 ? -109.050 7.887 117.631 1.00 35.34 594 SER A N 1
ATOM 4677 C CA . SER A 1 594 ? -108.134 8.976 117.210 1.00 35.34 594 SER A CA 1
ATOM 4678 C C . SER A 1 594 ? -106.817 9.211 117.970 1.00 35.34 594 SER A C 1
ATOM 4680 O O . SER A 1 594 ? -106.762 9.853 119.015 1.00 35.34 594 SER A O 1
ATOM 4682 N N . THR A 1 595 ? -105.705 8.859 117.316 1.00 45.03 595 THR A N 1
ATOM 4683 C CA . THR A 1 595 ? -104.466 9.668 117.279 1.00 45.03 595 THR A CA 1
ATOM 4684 C C . THR A 1 595 ? -103.618 9.269 116.055 1.00 45.03 595 THR A C 1
ATOM 4686 O O . THR A 1 595 ? -103.982 8.338 115.342 1.00 45.03 595 THR A O 1
ATOM 4689 N N . ALA A 1 596 ? -102.512 9.978 115.791 1.00 40.88 596 ALA A N 1
ATOM 4690 C CA . ALA A 1 596 ? -101.535 9.694 114.720 1.00 40.88 596 ALA A CA 1
ATOM 4691 C C . ALA A 1 596 ? -101.993 9.875 113.248 1.00 40.88 596 ALA A C 1
ATOM 4693 O O . ALA A 1 596 ? -101.378 9.335 112.332 1.00 40.88 596 ALA A O 1
ATOM 4694 N N . LEU A 1 597 ? -102.967 10.759 112.997 1.00 46.34 597 LEU A N 1
ATOM 4695 C CA . LEU A 1 597 ? -103.277 11.303 111.657 1.00 46.34 597 LEU A CA 1
ATOM 4696 C C . LEU A 1 597 ? -102.075 12.037 110.998 1.00 46.34 597 LEU A C 1
ATOM 4698 O O . LEU A 1 597 ? -102.050 12.256 109.790 1.00 46.34 597 LEU A O 1
ATOM 4702 N N . GLU A 1 598 ? -101.068 12.420 111.790 1.00 54.84 598 GLU A N 1
ATOM 4703 C CA . GLU A 1 598 ? -99.989 13.346 111.409 1.00 54.84 598 GLU A CA 1
ATOM 4704 C C . GLU A 1 598 ? -98.931 12.748 110.454 1.00 54.84 598 GLU A C 1
ATOM 4706 O O . GLU A 1 598 ? -98.138 13.480 109.860 1.00 54.84 598 GLU A O 1
ATOM 4711 N N . GLN A 1 599 ? -98.903 11.423 110.266 1.00 48.66 599 GLN A N 1
ATOM 4712 C CA . GLN A 1 599 ? -97.817 10.745 109.541 1.00 48.66 599 GLN A CA 1
ATOM 4713 C C . GLN A 1 599 ? -97.786 11.060 108.028 1.00 48.66 599 GLN A C 1
ATOM 4715 O O . GLN A 1 599 ? -96.714 11.071 107.421 1.00 48.66 599 GLN A O 1
ATOM 4720 N N . CYS A 1 600 ? -98.927 11.413 107.423 1.00 52.00 600 CYS A N 1
ATOM 4721 C CA . CYS A 1 600 ? -99.027 11.761 105.996 1.00 52.00 600 CYS A CA 1
ATOM 4722 C C . CYS A 1 600 ? -98.365 13.100 105.616 1.00 52.00 600 CYS A C 1
ATOM 4724 O O . CYS A 1 600 ? -98.231 13.406 104.431 1.00 52.00 600 CYS A O 1
ATOM 4726 N N . ARG A 1 601 ? -97.939 13.913 106.591 1.00 54.47 601 ARG A N 1
ATOM 4727 C CA . ARG A 1 601 ? -97.335 15.234 106.344 1.00 54.47 601 ARG A CA 1
ATOM 4728 C C . ARG A 1 601 ? -95.885 15.161 105.843 1.00 54.47 601 ARG A C 1
ATOM 4730 O O . ARG A 1 601 ? -95.384 16.126 105.272 1.00 54.47 601 ARG A O 1
ATOM 4737 N N . VAL A 1 602 ? -95.223 14.016 106.032 1.00 60.94 602 VAL A N 1
ATOM 4738 C CA . VAL A 1 602 ? -93.803 13.791 105.695 1.00 60.94 602 VAL A CA 1
ATOM 4739 C C . VAL A 1 602 ? -93.593 13.501 104.200 1.00 60.94 602 VAL A C 1
ATOM 4741 O O . VAL A 1 602 ? -92.553 13.829 103.637 1.00 60.94 602 VAL A O 1
ATOM 4744 N N . THR A 1 603 ? -94.589 12.945 103.508 1.00 63.62 603 THR A N 1
ATOM 4745 C CA . THR A 1 603 ? -94.441 12.481 102.116 1.00 63.62 603 THR A CA 1
ATOM 4746 C C . THR A 1 603 ? -94.237 13.616 101.103 1.00 63.62 603 THR A C 1
ATOM 4748 O O . THR A 1 603 ? -93.692 13.389 100.024 1.00 63.62 603 THR A O 1
ATOM 4751 N N . VAL A 1 604 ? -94.648 14.845 101.438 1.00 64.62 604 VAL A N 1
ATOM 4752 C CA . VAL A 1 604 ? -94.548 16.015 100.546 1.00 64.62 604 VAL A CA 1
ATOM 4753 C C . VAL A 1 604 ? -93.130 16.600 100.528 1.00 64.62 604 VAL A C 1
ATOM 4755 O O . VAL A 1 604 ? -92.639 16.969 99.462 1.00 64.62 604 VAL A O 1
ATOM 4758 N N . SER A 1 605 ? -92.424 16.630 101.665 1.00 67.88 605 SER A N 1
ATOM 4759 C CA . SER A 1 605 ? -91.027 17.095 101.706 1.00 67.88 605 SER A CA 1
ATOM 4760 C C . SER A 1 605 ? -90.069 16.115 101.019 1.00 67.88 605 SER A C 1
ATOM 4762 O O . SER A 1 605 ? -89.102 16.551 100.395 1.00 67.88 605 SER A O 1
ATOM 4764 N N . GLN A 1 606 ? -90.382 14.813 101.043 1.00 65.12 606 GLN A N 1
ATOM 4765 C CA . GLN A 1 606 ? -89.635 13.765 100.336 1.00 65.12 606 GLN A CA 1
ATOM 4766 C C . GLN A 1 606 ? -89.429 14.106 98.845 1.00 65.12 606 GLN A C 1
ATOM 4768 O O . GLN A 1 606 ? -88.316 14.000 98.330 1.00 65.12 606 GLN A O 1
ATOM 4773 N N . LYS A 1 607 ? -90.482 14.581 98.160 1.00 64.00 607 LYS A N 1
ATOM 4774 C CA . LYS A 1 607 ? -90.443 14.893 96.720 1.00 64.00 607 LYS A CA 1
ATOM 4775 C C . LYS A 1 607 ? -89.745 16.206 96.365 1.00 64.00 607 LYS A C 1
ATOM 4777 O O . LYS A 1 607 ? -89.255 16.333 95.246 1.00 64.00 607 LYS A O 1
ATOM 4782 N N . GLN A 1 608 ? -89.603 17.142 97.303 1.00 68.38 608 GLN A N 1
ATOM 4783 C CA . GLN A 1 608 ? -88.833 18.367 97.057 1.00 68.38 608 GLN A CA 1
ATOM 4784 C C . GLN A 1 608 ? -87.317 18.098 96.981 1.00 68.38 608 GLN A C 1
ATOM 4786 O O . GLN A 1 608 ? -86.594 18.820 96.293 1.00 68.38 608 GLN A O 1
ATOM 4791 N N . ASN A 1 609 ? -86.830 17.041 97.642 1.00 69.25 609 ASN A N 1
ATOM 4792 C CA . ASN A 1 609 ? -85.412 16.669 97.624 1.00 69.25 609 ASN A CA 1
ATOM 4793 C C . ASN A 1 609 ? -84.980 16.005 96.304 1.00 69.25 609 ASN A C 1
ATOM 4795 O O . ASN A 1 609 ? -83.886 16.291 95.821 1.00 69.25 609 ASN A O 1
ATOM 4799 N N . GLU A 1 610 ? -85.841 15.188 95.685 1.00 71.50 610 GLU A N 1
ATOM 4800 C CA . GLU A 1 610 ? -85.559 14.538 94.389 1.00 71.50 610 GLU A CA 1
ATOM 4801 C C . GLU A 1 610 ? -85.271 15.563 93.273 1.00 71.50 610 GLU A C 1
ATOM 4803 O O . GLU A 1 610 ? -84.368 15.369 92.459 1.00 71.50 610 GLU A O 1
ATOM 4808 N N . ILE A 1 611 ? -85.982 16.697 93.274 1.00 71.44 611 ILE A N 1
ATOM 4809 C CA . ILE A 1 611 ? -85.802 17.779 92.290 1.00 71.44 611 ILE A CA 1
ATOM 4810 C C . ILE A 1 611 ? -84.418 18.439 92.428 1.00 71.44 611 ILE A C 1
ATOM 4812 O O . ILE A 1 611 ? -83.766 18.736 91.425 1.00 71.44 611 ILE A O 1
ATOM 4816 N N . ASN A 1 612 ? -83.936 18.641 93.658 1.00 71.31 612 ASN A N 1
ATOM 4817 C CA . ASN A 1 612 ? -82.655 19.309 93.914 1.00 71.31 612 ASN A CA 1
ATOM 4818 C C . ASN A 1 612 ? -81.442 18.470 93.472 1.00 71.31 612 ASN A C 1
ATOM 4820 O O . ASN A 1 612 ? -80.442 19.028 93.012 1.00 71.31 612 ASN A O 1
ATOM 4824 N N . ASP A 1 613 ? -81.518 17.140 93.568 1.00 71.44 613 ASP A N 1
ATOM 4825 C CA . ASP A 1 613 ? -80.409 16.262 93.172 1.00 71.44 613 ASP A CA 1
ATOM 4826 C C . ASP A 1 613 ? -80.293 16.105 91.644 1.00 71.44 613 ASP A C 1
ATOM 4828 O O . ASP A 1 613 ? -79.182 16.005 91.117 1.00 71.44 613 ASP A O 1
ATOM 4832 N N . LEU A 1 614 ? -81.401 16.211 90.899 1.00 66.81 614 LEU A N 1
ATOM 4833 C CA . LEU A 1 614 ? -81.369 16.277 89.429 1.00 66.81 614 LEU A CA 1
ATOM 4834 C C . LEU A 1 614 ? -80.645 17.539 88.921 1.00 66.81 614 LEU A C 1
ATOM 4836 O O . LEU A 1 614 ? -79.857 17.461 87.974 1.00 66.81 614 LEU A O 1
ATOM 4840 N N . TYR A 1 615 ? -80.812 18.686 89.591 1.00 63.22 615 TYR A N 1
ATOM 4841 C CA . TYR A 1 615 ? -80.051 19.902 89.269 1.00 63.22 615 TYR A CA 1
ATOM 4842 C C . TYR A 1 615 ? -78.536 19.738 89.498 1.00 63.22 615 TYR A C 1
ATOM 4844 O O . TYR A 1 615 ? -77.742 20.266 88.713 1.00 63.22 615 TYR A O 1
ATOM 4852 N N . ARG A 1 616 ? -78.104 18.959 90.504 1.00 63.25 616 ARG A N 1
ATOM 4853 C CA . ARG A 1 616 ? -76.675 18.635 90.705 1.00 63.25 616 ARG A CA 1
ATOM 4854 C C . ARG A 1 616 ? -76.097 17.770 89.588 1.00 63.25 616 ARG A C 1
ATOM 4856 O O . ARG A 1 616 ? -74.937 17.955 89.225 1.00 63.25 616 ARG A O 1
ATOM 4863 N N . GLN A 1 617 ? -76.874 16.831 89.048 1.00 60.72 617 GLN A N 1
ATOM 4864 C CA . GLN A 1 617 ? -76.416 15.977 87.947 1.00 60.72 617 GLN A CA 1
ATOM 4865 C C . GLN A 1 617 ? -76.188 16.801 86.673 1.00 60.72 617 GLN A C 1
ATOM 4867 O O . GLN A 1 617 ? -75.158 16.649 86.017 1.00 60.72 617 GLN A O 1
ATOM 4872 N N . LEU A 1 618 ? -77.075 17.759 86.382 1.00 55.72 618 LEU A N 1
ATOM 4873 C CA . LEU A 1 618 ? -76.937 18.647 85.224 1.00 55.72 618 LEU A CA 1
ATOM 4874 C C . LEU A 1 618 ? -75.773 19.650 85.378 1.00 55.72 618 LEU A C 1
ATOM 4876 O O . LEU A 1 618 ? -75.110 19.981 84.395 1.00 55.72 618 LEU A O 1
ATOM 4880 N N . ALA A 1 619 ? -75.451 20.060 86.610 1.00 58.22 619 ALA A N 1
ATOM 4881 C CA . ALA A 1 619 ? -74.280 20.888 86.918 1.00 58.22 619 ALA A CA 1
ATOM 4882 C C . ALA A 1 619 ? -72.926 20.166 86.733 1.00 58.22 619 ALA A C 1
ATOM 4884 O O . ALA A 1 619 ? -71.907 20.833 86.590 1.00 58.22 619 ALA A O 1
ATOM 4885 N N . LYS A 1 620 ? -72.894 18.824 86.685 1.00 54.97 620 LYS A N 1
ATOM 4886 C CA . LYS A 1 620 ? -71.687 18.051 86.321 1.00 54.97 620 LYS A CA 1
ATOM 4887 C C . LYS A 1 620 ? -71.504 17.867 84.804 1.00 54.97 620 LYS A C 1
ATOM 4889 O O . LYS A 1 620 ? -70.478 17.340 84.389 1.00 54.97 620 LYS A O 1
ATOM 4894 N N . ALA A 1 621 ? -72.465 18.297 83.980 1.00 50.72 621 ALA A N 1
ATOM 4895 C CA . ALA A 1 621 ? -72.465 18.108 82.521 1.00 50.72 621 ALA A CA 1
ATOM 4896 C C . ALA A 1 621 ? -72.068 19.368 81.711 1.00 50.72 621 ALA A C 1
ATOM 4898 O O . ALA A 1 621 ? -72.202 19.400 80.487 1.00 50.72 621 ALA A O 1
ATOM 4899 N N . LYS A 1 622 ? -71.581 20.416 82.388 1.00 43.28 622 LYS A N 1
ATOM 4900 C CA . LYS A 1 622 ? -70.962 21.641 81.844 1.00 43.28 622 LYS A CA 1
ATOM 4901 C C . LYS A 1 622 ? -69.893 22.059 82.867 1.00 43.28 622 LYS A C 1
ATOM 4903 O O . LYS A 1 622 ? -70.241 22.158 84.034 1.00 43.28 622 LYS A O 1
ATOM 4908 N N . THR A 1 623 ? -68.621 22.312 82.564 1.00 42.31 623 THR A N 1
ATOM 4909 C CA . THR A 1 623 ? -67.873 22.627 81.323 1.00 42.31 623 THR A CA 1
ATOM 4910 C C . THR A 1 623 ? -66.433 22.051 81.435 1.00 42.31 623 THR A C 1
ATOM 4912 O O . THR A 1 623 ? -66.153 21.397 82.440 1.00 42.31 623 THR A O 1
ATOM 4915 N N . PRO A 1 624 ? -65.475 22.317 80.514 1.00 44.50 624 PRO A N 1
ATOM 4916 C CA . PRO A 1 624 ? -65.562 22.801 79.131 1.00 44.50 624 PRO A CA 1
ATOM 4917 C C . PRO A 1 624 ? -65.133 21.711 78.120 1.00 44.50 624 PRO A C 1
ATOM 4919 O O . PRO A 1 624 ? -64.963 20.550 78.477 1.00 44.50 624 PRO A O 1
ATOM 4922 N N . LYS A 1 625 ? -64.967 22.081 76.843 1.00 48.91 625 LYS A N 1
ATOM 4923 C CA . LYS A 1 625 ? -64.458 21.200 75.780 1.00 48.91 625 LYS A CA 1
ATOM 4924 C C . LYS A 1 625 ? -63.214 21.820 75.135 1.00 48.91 625 LYS A C 1
ATOM 4926 O O . LYS A 1 625 ? -63.314 22.325 74.024 1.00 48.91 625 LYS A O 1
ATOM 4931 N N . ASP A 1 626 ? -62.083 21.783 75.836 1.00 44.94 626 ASP A N 1
ATOM 4932 C CA . ASP A 1 626 ? -60.771 22.118 75.268 1.00 44.94 626 ASP A CA 1
ATOM 4933 C C . ASP A 1 626 ? -59.607 21.518 76.081 1.00 44.94 626 ASP A C 1
ATOM 4935 O O . ASP A 1 626 ? -59.802 21.084 77.215 1.00 44.94 626 ASP A O 1
ATOM 4939 N N . GLU A 1 627 ? -58.423 21.493 75.460 1.00 44.44 627 GLU A N 1
ATOM 4940 C CA . GLU A 1 627 ? -57.090 21.210 76.034 1.00 44.44 627 GLU A CA 1
ATOM 4941 C C . GLU A 1 627 ? -56.877 19.913 76.853 1.00 44.44 627 GLU A C 1
ATOM 4943 O O . GLU A 1 627 ? -56.877 19.918 78.081 1.00 44.44 627 GLU A O 1
ATOM 4948 N N . LEU A 1 628 ? -56.489 18.821 76.170 1.00 42.56 628 LEU A N 1
ATOM 4949 C CA . LEU A 1 628 ? -55.085 18.346 76.177 1.00 42.56 628 LEU A CA 1
ATOM 4950 C C . LEU A 1 628 ? -54.854 17.190 75.179 1.00 42.56 628 LEU A C 1
ATOM 4952 O O . LEU A 1 628 ? -55.679 16.286 75.080 1.00 42.56 628 LEU A O 1
ATOM 4956 N N . GLY A 1 629 ? -53.681 17.148 74.522 1.00 34.81 629 GLY A N 1
ATOM 4957 C CA . GLY A 1 629 ? -53.126 15.873 74.025 1.00 34.81 629 GLY A CA 1
ATOM 4958 C C . GLY A 1 629 ? -52.653 15.744 72.567 1.00 34.81 629 GLY A C 1
ATOM 4959 O O . GLY A 1 629 ? -53.093 14.811 71.899 1.00 34.81 629 GLY A O 1
ATOM 4960 N N . LYS A 1 630 ? -51.687 16.566 72.110 1.00 39.94 630 LYS A N 1
ATOM 4961 C CA . LYS A 1 630 ? -50.387 16.099 71.537 1.00 39.94 630 LYS A CA 1
ATOM 4962 C C . LYS A 1 630 ? -49.553 17.235 70.902 1.00 39.94 630 LYS A C 1
ATOM 4964 O O . LYS A 1 630 ? -50.041 17.888 69.984 1.00 39.94 630 LYS A O 1
ATOM 4969 N N . PRO A 1 631 ? -48.282 17.426 71.307 1.00 46.72 631 PRO A N 1
ATOM 4970 C CA . PRO A 1 631 ? -47.312 18.235 70.571 1.00 46.72 631 PRO A CA 1
ATOM 4971 C C . PRO A 1 631 ? -46.515 17.385 69.560 1.00 46.72 631 PRO A C 1
ATOM 4973 O O . PRO A 1 631 ? -46.018 16.316 69.907 1.00 46.72 631 PRO A O 1
ATOM 4976 N N . SER A 1 632 ? -46.364 17.880 68.329 1.00 48.09 632 SER A N 1
ATOM 4977 C CA . SER A 1 632 ? -45.384 17.389 67.333 1.00 48.09 632 SER A CA 1
ATOM 4978 C C . SER A 1 632 ? -45.215 18.382 66.176 1.00 48.09 632 SER A C 1
ATOM 4980 O O . SER A 1 632 ? -44.113 18.848 65.898 1.00 48.09 632 SER A O 1
ATOM 4982 N N . VAL A 1 633 ? -46.337 18.816 65.590 1.00 52.38 633 VAL A N 1
ATOM 4983 C CA . VAL A 1 633 ? -46.407 19.626 64.355 1.00 52.38 633 VAL A CA 1
ATOM 4984 C C . VAL A 1 633 ? -45.609 20.944 64.423 1.00 52.38 633 VAL A C 1
ATOM 4986 O O . VAL A 1 633 ? -45.124 21.428 63.404 1.00 52.38 633 VAL A O 1
ATOM 4989 N N . THR A 1 634 ? -45.413 21.525 65.609 1.00 54.38 634 THR A N 1
ATOM 4990 C CA . THR A 1 634 ? -44.588 22.732 65.818 1.00 54.38 634 THR A CA 1
ATOM 4991 C C . THR A 1 634 ? -43.077 22.474 65.894 1.00 54.38 634 THR A C 1
ATOM 4993 O O . THR A 1 634 ? -42.305 23.419 65.738 1.00 54.38 634 THR A O 1
ATOM 4996 N N . GLN A 1 635 ? -42.638 21.230 66.097 1.00 56.78 635 GLN A N 1
ATOM 4997 C CA . GLN A 1 635 ? -41.226 20.830 66.158 1.00 56.78 635 GLN A CA 1
ATOM 4998 C C . GLN A 1 635 ? -40.734 20.217 64.836 1.00 56.78 635 GLN A C 1
ATOM 5000 O O . GLN A 1 635 ? -39.584 20.436 64.450 1.00 56.78 635 GLN A O 1
ATOM 5005 N N . ASP A 1 636 ? -41.614 19.541 64.095 1.00 56.56 636 ASP A N 1
ATOM 5006 C CA . ASP A 1 636 ? -41.277 18.913 62.810 1.00 56.56 636 ASP A CA 1
ATOM 5007 C C . ASP A 1 636 ? -41.005 19.955 61.705 1.00 56.56 636 ASP A C 1
ATOM 5009 O O . ASP A 1 636 ? -40.087 19.804 60.901 1.00 56.56 636 ASP A O 1
ATOM 5013 N N . VAL A 1 637 ? -41.754 21.066 61.685 1.00 69.88 637 VAL A N 1
ATOM 5014 C CA . VAL A 1 637 ? -41.615 22.139 60.676 1.00 69.88 637 VAL A CA 1
ATOM 5015 C C . VAL A 1 637 ? -40.212 22.777 60.636 1.00 69.88 637 VAL A C 1
ATOM 5017 O O . VAL A 1 637 ? -39.666 22.895 59.533 1.00 69.88 637 VAL A O 1
ATOM 5020 N N . PRO A 1 638 ? -39.583 23.196 61.757 1.00 73.50 638 PRO A N 1
ATOM 5021 C CA . PRO A 1 638 ? -38.207 23.692 61.719 1.00 73.50 638 PRO A CA 1
ATOM 5022 C C . PRO A 1 638 ? -37.179 22.598 61.388 1.00 73.50 638 PRO A C 1
ATOM 5024 O O . PRO A 1 638 ? -36.203 22.905 60.706 1.00 73.50 638 PRO A O 1
ATOM 5027 N N . GLN A 1 639 ? -37.394 21.333 61.780 1.00 76.50 639 GLN A N 1
ATOM 5028 C CA . GLN A 1 639 ? -36.491 20.234 61.400 1.00 76.50 639 GLN A CA 1
ATOM 5029 C C . GLN A 1 639 ? -36.535 19.941 59.895 1.00 76.50 639 GLN A C 1
ATOM 5031 O O . GLN A 1 639 ? -35.487 19.871 59.256 1.00 76.50 639 GLN A O 1
ATOM 5036 N N . LEU A 1 640 ? -37.730 19.857 59.301 1.00 79.00 640 LEU A N 1
ATOM 5037 C CA . LEU A 1 640 ? -37.910 19.697 57.855 1.00 79.00 640 LEU A CA 1
ATOM 5038 C C . LEU A 1 640 ? -37.323 20.881 57.074 1.00 79.00 640 LEU A C 1
ATOM 5040 O O . LEU A 1 640 ? -36.724 20.686 56.018 1.00 79.00 640 LEU A O 1
ATOM 5044 N N . ARG A 1 641 ? -37.431 22.108 57.605 1.00 84.19 641 ARG A N 1
ATOM 5045 C CA . ARG A 1 641 ? -36.804 23.294 57.001 1.00 84.19 641 ARG A CA 1
ATOM 5046 C C . ARG A 1 641 ? -35.274 23.224 57.061 1.00 84.19 641 ARG A C 1
ATOM 5048 O O . ARG A 1 641 ? -34.630 23.506 56.055 1.00 84.19 641 ARG A O 1
ATOM 5055 N N . ALA A 1 642 ? -34.702 22.786 58.184 1.00 84.81 642 ALA A N 1
ATOM 5056 C CA . ALA A 1 642 ? -33.260 22.586 58.327 1.00 84.81 642 ALA A CA 1
ATOM 5057 C C . ALA A 1 642 ? -32.722 21.471 57.409 1.00 84.81 642 ALA A C 1
ATOM 5059 O O . ALA A 1 642 ? -31.674 21.653 56.793 1.00 84.81 642 ALA A O 1
ATOM 5060 N N . PHE A 1 643 ? -33.454 20.361 57.254 1.00 85.00 643 PHE A N 1
ATOM 5061 C CA . PHE A 1 643 ? -33.121 19.300 56.293 1.00 85.00 643 PHE A CA 1
ATOM 5062 C C . PHE A 1 643 ? -33.201 19.779 54.839 1.00 85.00 643 PHE A C 1
ATOM 5064 O O . PHE A 1 643 ? -32.321 19.479 54.040 1.00 85.00 643 PHE A O 1
ATOM 5071 N N . LEU A 1 644 ? -34.222 20.563 54.485 1.00 87.81 644 LEU A N 1
ATOM 5072 C CA . LEU A 1 644 ? -34.358 21.116 53.135 1.00 87.81 644 LEU A CA 1
ATOM 5073 C C . LEU A 1 644 ? -33.265 22.158 52.832 1.00 87.81 644 LEU A C 1
ATOM 5075 O O . LEU A 1 644 ? -32.815 22.271 51.693 1.00 87.81 644 LEU A O 1
ATOM 5079 N N . GLU A 1 645 ? -32.790 22.894 53.839 1.00 88.75 645 GLU A N 1
ATOM 5080 C CA . GLU A 1 645 ? -31.618 23.763 53.702 1.00 88.75 645 GLU A CA 1
ATOM 5081 C C . GLU A 1 645 ? -30.293 22.998 53.602 1.00 88.75 645 GLU A C 1
ATOM 5083 O O . GLU A 1 645 ? -29.449 23.396 52.800 1.00 88.75 645 GLU A O 1
ATOM 5088 N N . SER A 1 646 ? -30.082 21.924 54.371 1.00 89.81 646 SER A N 1
ATOM 5089 C CA . SER A 1 646 ? -28.849 21.129 54.273 1.00 89.81 646 SER A CA 1
ATOM 5090 C C . SER A 1 646 ? -28.768 20.364 52.951 1.00 89.81 646 SER A C 1
ATOM 5092 O O . SER A 1 646 ? -27.710 20.346 52.328 1.00 89.81 646 SER A O 1
ATOM 5094 N N . GLU A 1 647 ? -29.888 19.829 52.462 1.00 89.69 647 GLU A N 1
ATOM 5095 C CA . GLU A 1 647 ? -29.981 19.139 51.170 1.00 89.69 647 GLU A CA 1
ATOM 5096 C C . GLU A 1 647 ? -29.757 20.111 49.996 1.00 89.69 647 GLU A C 1
ATOM 5098 O O . GLU A 1 647 ? -28.972 19.820 49.091 1.00 89.69 647 GLU A O 1
ATOM 5103 N N . ARG A 1 648 ? -30.298 21.340 50.072 1.00 87.19 648 ARG A N 1
ATOM 5104 C CA . ARG A 1 648 ? -29.959 22.422 49.128 1.00 87.19 648 ARG A CA 1
ATOM 5105 C C . ARG A 1 648 ? -28.475 22.789 49.149 1.00 87.19 648 ARG A C 1
ATOM 5107 O O . ARG A 1 648 ? -27.895 22.940 48.076 1.00 87.19 648 ARG A O 1
ATOM 5114 N N . ARG A 1 649 ? -27.861 22.928 50.332 1.00 88.06 649 ARG A N 1
ATOM 5115 C CA . ARG A 1 649 ? -26.422 23.235 50.455 1.00 88.06 649 ARG A CA 1
ATOM 5116 C C . ARG A 1 649 ? -25.573 22.114 49.855 1.00 88.06 649 ARG A C 1
ATOM 5118 O O . ARG A 1 649 ? -24.728 22.404 49.013 1.00 88.06 649 ARG A O 1
ATOM 5125 N N . ALA A 1 650 ? -25.880 20.855 50.174 1.00 87.50 650 ALA A N 1
ATOM 5126 C CA . ALA A 1 650 ? -25.222 19.686 49.594 1.00 87.50 650 ALA A CA 1
ATOM 5127 C C . ALA A 1 650 ? -25.312 19.677 48.058 1.00 87.50 650 ALA A C 1
ATOM 5129 O O . ALA A 1 650 ? -24.285 19.557 47.395 1.00 87.50 650 ALA A O 1
ATOM 5130 N N . ARG A 1 651 ? -26.498 19.923 47.474 1.00 84.88 651 ARG A N 1
ATOM 5131 C CA . ARG A 1 651 ? -26.649 20.056 46.011 1.00 84.88 651 ARG A CA 1
ATOM 5132 C C . ARG A 1 651 ? -25.794 21.182 45.427 1.00 84.88 651 ARG A C 1
ATOM 5134 O O . ARG A 1 651 ? -25.188 20.983 44.379 1.00 84.88 651 ARG A O 1
ATOM 5141 N N . THR A 1 652 ? -25.710 22.345 46.080 1.00 87.75 652 THR A N 1
ATOM 5142 C CA . THR A 1 652 ? -24.837 23.435 45.602 1.00 87.75 652 THR A CA 1
ATOM 5143 C C . THR A 1 652 ? -23.348 23.120 45.751 1.00 87.75 652 THR A C 1
ATOM 5145 O O . THR A 1 652 ? -22.569 23.480 44.874 1.00 87.75 652 THR A O 1
ATOM 5148 N N . GLU A 1 653 ? -22.940 22.414 46.807 1.00 90.69 653 GLU A N 1
ATOM 5149 C CA . GLU A 1 653 ? -21.550 21.993 47.014 1.00 90.69 653 GLU A CA 1
ATOM 5150 C C . GLU A 1 653 ? -21.127 20.913 46.015 1.00 90.69 653 GLU A C 1
ATOM 5152 O O . GLU A 1 653 ? -20.044 21.014 45.436 1.00 90.69 653 GLU A O 1
ATOM 5157 N N . ASP A 1 654 ? -21.983 19.923 45.744 1.00 89.06 654 ASP A N 1
ATOM 5158 C CA . ASP A 1 654 ? -21.733 18.927 44.703 1.00 89.06 654 ASP A CA 1
ATOM 5159 C C . ASP A 1 654 ? -21.770 19.553 43.304 1.00 89.06 654 ASP A C 1
ATOM 5161 O O . ASP A 1 654 ? -20.920 19.219 42.482 1.00 89.06 654 ASP A O 1
ATOM 5165 N N . GLN A 1 655 ? -22.658 20.514 43.022 1.00 85.50 655 GLN A N 1
ATOM 5166 C CA . GLN A 1 655 ? -22.636 21.222 41.739 1.00 85.50 655 GLN A CA 1
ATOM 5167 C C . GLN A 1 655 ? -21.348 22.046 41.566 1.00 85.50 655 GLN A C 1
ATOM 5169 O O . GLN A 1 655 ? -20.724 21.959 40.514 1.00 85.50 655 GLN A O 1
ATOM 5174 N N . VAL A 1 656 ? -20.870 22.747 42.602 1.00 91.12 656 VAL A N 1
ATOM 5175 C CA . VAL A 1 656 ? -19.558 23.432 42.586 1.00 91.12 656 VAL A CA 1
ATOM 5176 C C . VAL A 1 656 ? -18.392 22.439 42.448 1.00 91.12 656 VAL A C 1
ATOM 5178 O O . VAL A 1 656 ? -17.397 22.738 41.783 1.00 91.12 656 VAL A O 1
ATOM 5181 N N . ARG A 1 657 ? -18.502 21.241 43.036 1.00 93.50 657 ARG A N 1
ATOM 5182 C CA . ARG A 1 657 ? -17.514 20.158 42.913 1.00 93.50 657 ARG A CA 1
ATOM 5183 C C . ARG A 1 657 ? -17.465 19.589 41.492 1.00 93.50 657 ARG A C 1
ATOM 5185 O O . ARG A 1 657 ? -16.367 19.385 40.975 1.00 93.50 657 ARG A O 1
ATOM 5192 N N . TRP A 1 658 ? -18.616 19.379 40.854 1.00 87.81 658 TRP A N 1
ATOM 5193 C CA . TRP A 1 658 ? -18.711 18.985 39.447 1.00 87.81 658 TRP A CA 1
ATOM 5194 C C . TRP A 1 658 ? -18.175 20.079 38.524 1.00 87.81 658 TRP A C 1
ATOM 5196 O O . TRP A 1 658 ? -17.301 19.797 37.712 1.00 87.81 658 TRP A O 1
ATOM 5206 N N . ASP A 1 659 ? -18.588 21.331 38.713 1.00 90.81 659 ASP A N 1
ATOM 5207 C CA . ASP A 1 659 ? -18.093 22.498 37.973 1.00 90.81 659 ASP A CA 1
ATOM 5208 C C . ASP A 1 659 ? -16.566 22.650 38.029 1.00 90.81 659 ASP A C 1
ATOM 5210 O O . ASP A 1 659 ? -15.932 22.969 37.020 1.00 90.81 659 ASP A O 1
ATOM 5214 N N . ARG A 1 660 ? -15.963 22.432 39.208 1.00 93.88 660 ARG A N 1
ATOM 5215 C CA . ARG A 1 660 ? -14.504 22.397 39.372 1.00 93.88 660 ARG A CA 1
ATOM 5216 C C . ARG A 1 660 ? -13.902 21.248 38.565 1.00 93.88 660 ARG A C 1
ATOM 5218 O O . ARG A 1 660 ? -12.977 21.484 37.794 1.00 93.88 660 ARG A O 1
ATOM 5225 N N . ARG A 1 661 ? -14.441 20.034 38.709 1.00 90.94 661 ARG A N 1
ATOM 5226 C CA . ARG A 1 661 ? -13.907 18.833 38.053 1.00 90.94 661 ARG A CA 1
ATOM 5227 C C . ARG A 1 661 ? -14.004 18.904 36.528 1.00 90.94 661 ARG A C 1
ATOM 5229 O O . ARG A 1 661 ? -13.080 18.476 35.845 1.00 90.94 661 ARG A O 1
ATOM 5236 N N . THR A 1 662 ? -15.075 19.489 35.993 1.00 91.94 662 THR A N 1
ATOM 5237 C CA . THR A 1 662 ? -15.226 19.760 34.557 1.00 91.94 662 THR A CA 1
ATOM 5238 C C . THR A 1 662 ? -14.142 20.720 34.072 1.00 91.94 662 THR A C 1
ATOM 5240 O O . THR A 1 662 ? -13.445 20.394 33.118 1.00 91.94 662 THR A O 1
ATOM 5243 N N . ARG A 1 663 ? -13.906 21.839 34.772 1.00 91.94 663 ARG A N 1
ATOM 5244 C CA . ARG A 1 663 ? -12.844 22.804 34.418 1.00 91.94 663 ARG A CA 1
ATOM 5245 C C . ARG A 1 663 ? -11.433 22.216 34.530 1.00 91.94 663 ARG A C 1
ATOM 5247 O O . ARG A 1 663 ? -10.567 22.544 33.722 1.00 91.94 663 ARG A O 1
ATOM 5254 N N . GLU A 1 664 ? -11.193 21.347 35.510 1.00 93.81 664 GLU A N 1
ATOM 5255 C CA . GLU A 1 664 ? -9.932 20.603 35.652 1.00 93.81 664 GLU A CA 1
ATOM 5256 C C . GLU A 1 664 ? -9.717 19.659 34.455 1.00 93.81 664 GLU A C 1
ATOM 5258 O O . GLU A 1 664 ? -8.672 19.724 33.807 1.00 93.81 664 GLU A O 1
ATOM 5263 N N . LEU A 1 665 ? -10.734 18.871 34.086 1.00 91.75 665 LEU A N 1
ATOM 5264 C CA . LEU A 1 665 ? -10.697 17.980 32.921 1.00 91.75 665 LEU A CA 1
ATOM 5265 C C . LEU A 1 665 ? -10.580 18.739 31.589 1.00 91.75 665 LEU A C 1
ATOM 5267 O O . LEU A 1 665 ? -9.864 18.288 30.697 1.00 91.75 665 LEU A O 1
ATOM 5271 N N . GLU A 1 666 ? -11.229 19.895 31.436 1.00 92.12 666 GLU A N 1
ATOM 5272 C CA . GLU A 1 666 ? -11.083 20.774 30.266 1.00 92.12 666 GLU A CA 1
ATOM 5273 C C . GLU A 1 666 ? -9.654 21.318 30.146 1.00 92.12 666 GLU A C 1
ATOM 5275 O O . GLU A 1 666 ? -9.056 21.253 29.068 1.00 92.12 666 GLU A O 1
ATOM 5280 N N . ALA A 1 667 ? -9.072 21.790 31.254 1.00 93.38 667 ALA A N 1
ATOM 5281 C CA . ALA A 1 667 ? -7.694 22.271 31.294 1.00 93.38 667 ALA A CA 1
ATOM 5282 C C . ALA A 1 667 ? -6.681 21.151 30.996 1.00 93.38 667 ALA A C 1
ATOM 5284 O O . ALA A 1 667 ? -5.697 21.380 30.287 1.00 93.38 667 ALA A O 1
ATOM 5285 N N . GLU A 1 668 ? -6.921 19.927 31.475 1.00 92.31 668 GLU A N 1
ATOM 5286 C CA . GLU A 1 668 ? -6.127 18.750 31.110 1.00 92.31 668 GLU A CA 1
ATOM 5287 C C . GLU A 1 668 ? -6.299 18.374 29.634 1.00 92.31 668 GLU A C 1
ATOM 5289 O O . GLU A 1 668 ? -5.300 18.163 28.946 1.00 92.31 668 GLU A O 1
ATOM 5294 N N . ASN A 1 669 ? -7.522 18.386 29.094 1.00 88.62 669 ASN A N 1
ATOM 5295 C CA . ASN A 1 669 ? -7.766 18.130 27.671 1.00 88.62 669 ASN A CA 1
ATOM 5296 C C . ASN A 1 669 ? -7.052 19.170 26.789 1.00 88.62 669 ASN A C 1
ATOM 5298 O O . ASN A 1 669 ? -6.441 18.820 25.779 1.00 88.62 669 ASN A O 1
ATOM 5302 N N . GLN A 1 670 ? -7.060 20.444 27.190 1.00 91.12 670 GLN A N 1
ATOM 5303 C CA . GLN A 1 670 ? -6.356 21.517 26.489 1.00 91.12 670 GLN A CA 1
ATOM 5304 C C . GLN A 1 670 ? -4.829 21.366 26.585 1.00 91.12 670 GLN A C 1
ATOM 5306 O O . GLN A 1 670 ? -4.146 21.497 25.567 1.00 91.12 670 GLN A O 1
ATOM 5311 N N . ARG A 1 671 ? -4.282 21.009 27.758 1.00 93.06 671 ARG A N 1
ATOM 5312 C CA . ARG A 1 671 ? -2.854 20.663 27.925 1.00 93.06 671 ARG A CA 1
ATOM 5313 C C . ARG A 1 671 ? -2.449 19.478 27.047 1.00 93.06 671 ARG A C 1
ATOM 5315 O O . ARG A 1 671 ? -1.424 19.553 26.373 1.00 93.06 671 ARG A O 1
ATOM 5322 N N . LEU A 1 672 ? -3.259 18.419 27.004 1.00 90.88 672 LEU A N 1
ATOM 5323 C CA . LEU A 1 672 ? -3.024 17.247 26.159 1.00 90.88 672 LEU A CA 1
ATOM 5324 C C . LEU A 1 672 ? -3.069 17.611 24.670 1.00 90.88 672 LEU A C 1
ATOM 5326 O O . LEU A 1 672 ? -2.170 17.217 23.934 1.00 90.88 672 LEU A O 1
ATOM 5330 N N . ARG A 1 673 ? -4.032 18.430 24.221 1.00 88.94 673 ARG A N 1
ATOM 5331 C CA . ARG A 1 673 ? -4.084 18.939 22.835 1.00 88.94 673 ARG A CA 1
ATOM 5332 C C . ARG A 1 673 ? -2.845 19.759 22.467 1.00 88.94 673 ARG A C 1
ATOM 5334 O O . ARG A 1 673 ? -2.302 19.566 21.382 1.00 88.94 673 ARG A O 1
ATOM 5341 N N . ILE A 1 674 ? -2.371 20.633 23.360 1.00 87.94 674 ILE A N 1
ATOM 5342 C CA . ILE A 1 674 ? -1.138 21.414 23.155 1.00 87.94 674 ILE A CA 1
ATOM 5343 C C . ILE A 1 674 ? 0.085 20.485 23.098 1.00 87.94 674 ILE A C 1
ATOM 5345 O O . ILE A 1 674 ? 0.896 20.604 22.183 1.00 87.94 674 ILE A O 1
ATOM 5349 N N . SER A 1 675 ? 0.187 19.515 24.010 1.00 88.56 675 SER A N 1
ATOM 5350 C CA . SER A 1 675 ? 1.266 18.517 24.026 1.00 88.56 675 SER A CA 1
ATOM 5351 C C . SER A 1 675 ? 1.298 17.680 22.740 1.00 88.56 675 SER A C 1
ATOM 5353 O O . SER A 1 675 ? 2.341 17.559 22.103 1.00 88.56 675 SER A O 1
ATOM 5355 N N . LEU A 1 676 ? 0.142 17.186 22.283 1.00 86.19 676 LEU A N 1
ATOM 5356 C CA . LEU A 1 676 ? 0.002 16.394 21.056 1.00 86.19 676 LEU A CA 1
ATOM 5357 C C . LEU A 1 676 ? 0.300 17.240 19.800 1.00 86.19 676 LEU A C 1
ATOM 5359 O O . LEU A 1 676 ? 0.927 16.755 18.859 1.00 86.19 676 LEU A O 1
ATOM 5363 N N . SER A 1 677 ? -0.068 18.527 19.803 1.00 81.75 677 SER A N 1
ATOM 5364 C CA . SER A 1 677 ? 0.332 19.486 18.763 1.00 81.75 677 SER A CA 1
ATOM 5365 C C . SER A 1 677 ? 1.855 19.674 18.718 1.00 81.75 677 SER A C 1
ATOM 5367 O O . SER A 1 677 ? 2.461 19.532 17.656 1.00 81.75 677 SER A O 1
ATOM 5369 N N . ASN A 1 678 ? 2.490 19.891 19.874 1.00 82.44 678 ASN A N 1
ATOM 5370 C CA . ASN A 1 678 ? 3.940 20.071 19.994 1.00 82.44 678 ASN A CA 1
ATOM 5371 C C . ASN A 1 678 ? 4.725 18.792 19.642 1.00 82.44 678 ASN A C 1
ATOM 5373 O O . ASN A 1 678 ? 5.778 18.859 19.009 1.00 82.44 678 ASN A O 1
ATOM 5377 N N . ALA A 1 679 ? 4.197 17.614 19.984 1.00 77.00 679 ALA A N 1
ATOM 5378 C CA . ALA A 1 679 ? 4.754 16.332 19.562 1.00 77.00 679 ALA A CA 1
ATOM 5379 C C . ALA A 1 679 ? 4.670 16.160 18.034 1.00 77.00 679 ALA A C 1
ATOM 5381 O O . ALA A 1 679 ? 5.642 15.741 17.406 1.00 77.00 679 ALA A O 1
ATOM 5382 N N . ARG A 1 680 ? 3.545 16.550 17.413 1.00 74.69 680 ARG A N 1
ATOM 5383 C CA . ARG A 1 680 ? 3.377 16.532 15.949 1.00 74.69 680 ARG A CA 1
ATOM 5384 C C . ARG A 1 680 ? 4.303 17.519 15.235 1.00 74.69 680 ARG A C 1
ATOM 5386 O O . ARG A 1 680 ? 4.857 17.155 14.201 1.00 74.69 680 ARG A O 1
ATOM 5393 N N . THR A 1 681 ? 4.507 18.733 15.750 1.00 69.75 681 THR A N 1
ATOM 5394 C CA . THR A 1 681 ? 5.443 19.695 15.136 1.00 69.75 681 THR A CA 1
ATOM 5395 C C . THR A 1 681 ? 6.901 19.269 15.313 1.00 69.75 681 THR A C 1
ATOM 5397 O O . THR A 1 681 ? 7.653 19.328 14.343 1.00 69.75 681 THR A O 1
ATOM 5400 N N . SER A 1 682 ? 7.278 18.746 16.485 1.00 64.12 682 SER A N 1
ATOM 5401 C CA . SER A 1 682 ? 8.607 18.167 16.739 1.00 64.12 682 SER A CA 1
ATOM 5402 C C . SER A 1 682 ? 8.907 16.983 15.806 1.00 64.12 682 SER A C 1
ATOM 5404 O O . SER A 1 682 ? 9.904 16.992 15.081 1.00 64.12 682 SER A O 1
ATOM 5406 N N . SER A 1 683 ? 7.982 16.020 15.709 1.00 58.09 683 SER A N 1
ATOM 5407 C CA . SER A 1 683 ? 8.078 14.876 14.789 1.00 58.09 683 SER A CA 1
ATOM 5408 C C . SER A 1 683 ? 8.247 15.311 13.325 1.00 58.09 683 SER A C 1
ATOM 5410 O O . SER A 1 683 ? 9.055 14.736 12.597 1.00 58.09 683 SER A O 1
ATOM 5412 N N . ARG A 1 684 ? 7.553 16.375 12.896 1.00 56.59 684 ARG A N 1
ATOM 5413 C CA . ARG A 1 684 ? 7.655 16.904 11.525 1.00 56.59 684 ARG A CA 1
ATOM 5414 C C . ARG A 1 684 ? 8.936 17.710 11.268 1.00 56.59 684 ARG A C 1
ATOM 5416 O O . ARG A 1 684 ? 9.338 17.832 10.113 1.00 56.59 684 ARG A O 1
ATOM 5423 N N . ALA A 1 685 ? 9.582 18.236 12.311 1.00 52.12 685 ALA A N 1
ATOM 5424 C CA . ALA A 1 685 ? 10.861 18.941 12.213 1.00 52.12 685 ALA A CA 1
ATOM 5425 C C . ALA A 1 685 ? 12.061 17.980 12.089 1.00 52.12 685 ALA A C 1
ATOM 5427 O O . ALA A 1 685 ? 13.009 18.279 11.362 1.00 52.12 685 ALA A O 1
ATOM 5428 N N . GLY A 1 686 ? 12.000 16.804 12.727 1.00 49.38 686 GLY A N 1
ATOM 5429 C CA . GLY A 1 686 ? 13.101 15.827 12.763 1.00 49.38 686 GLY A CA 1
ATOM 5430 C C . GLY A 1 686 ? 13.515 15.215 11.414 1.00 49.38 686 GLY A C 1
ATOM 5431 O O . GLY A 1 686 ? 14.565 14.591 11.331 1.00 49.38 686 GLY A O 1
ATOM 5432 N N . ILE A 1 687 ? 12.729 15.401 10.347 1.00 51.31 687 ILE A N 1
ATOM 5433 C CA . ILE A 1 687 ? 12.938 14.757 9.033 1.00 51.31 687 ILE A CA 1
ATOM 5434 C C . ILE A 1 687 ? 13.695 15.669 8.033 1.00 51.31 687 ILE A C 1
ATOM 5436 O O . ILE A 1 687 ? 14.026 15.249 6.926 1.00 51.31 687 ILE A O 1
ATOM 5440 N N . ARG A 1 688 ? 14.035 16.920 8.395 1.00 46.75 688 ARG A N 1
ATOM 5441 C CA . ARG A 1 688 ? 14.797 17.837 7.515 1.00 46.75 688 ARG A CA 1
ATOM 5442 C C . ARG A 1 688 ? 15.952 18.569 8.208 1.00 46.75 688 ARG A C 1
ATOM 5444 O O . ARG A 1 688 ? 15.883 19.781 8.403 1.00 46.75 688 ARG A O 1
ATOM 5451 N N . ARG A 1 689 ? 17.049 17.840 8.457 1.00 43.34 689 ARG A N 1
ATOM 5452 C CA . ARG A 1 689 ? 18.455 18.273 8.247 1.00 43.34 689 ARG A CA 1
ATOM 5453 C C . ARG A 1 689 ?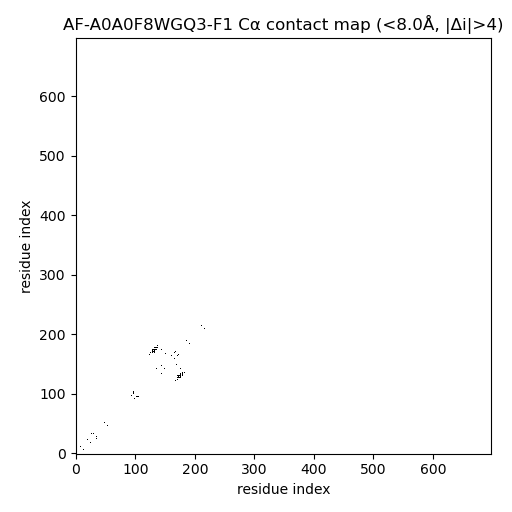 19.427 17.159 8.659 1.00 43.34 689 ARG A C 1
ATOM 5455 O O . ARG A 1 689 ? 19.786 17.057 9.825 1.00 43.34 689 ARG A O 1
ATOM 5462 N N . SER A 1 690 ? 19.900 16.377 7.688 1.00 39.03 690 SER A N 1
ATOM 5463 C CA . SER A 1 690 ? 21.228 15.764 7.828 1.00 39.03 690 SER A CA 1
ATOM 5464 C C . SER A 1 690 ? 22.274 16.876 7.688 1.00 39.03 690 SER A C 1
ATOM 5466 O O . SER A 1 690 ? 22.093 17.742 6.821 1.00 39.03 690 SER A O 1
ATOM 5468 N N . PRO A 1 691 ? 23.351 16.891 8.489 1.00 41.81 691 PRO A N 1
ATOM 5469 C CA . PRO A 1 691 ? 24.529 17.689 8.180 1.00 41.81 691 PRO A CA 1
ATOM 5470 C C . PRO A 1 691 ? 25.105 17.300 6.810 1.00 41.81 691 PRO A C 1
ATOM 5472 O O . PRO A 1 691 ? 24.907 16.176 6.342 1.00 41.81 691 PRO A O 1
ATOM 5475 N N . LYS A 1 692 ? 25.828 18.234 6.186 1.00 40.78 692 LYS A N 1
ATOM 5476 C CA . LYS A 1 692 ? 26.897 17.893 5.243 1.00 40.78 692 LYS A CA 1
ATOM 5477 C C . LYS A 1 692 ? 28.194 17.840 6.038 1.00 40.78 692 LYS A C 1
ATOM 5479 O O . LYS A 1 692 ? 28.440 18.756 6.824 1.00 40.78 692 LYS A O 1
ATOM 5484 N N . ASP A 1 693 ? 29.001 16.817 5.807 1.00 37.62 693 ASP A N 1
ATOM 5485 C CA . ASP A 1 693 ? 30.349 16.737 6.364 1.00 37.62 693 ASP A CA 1
ATOM 5486 C C . ASP A 1 693 ? 31.267 17.810 5.744 1.00 37.62 693 ASP A C 1
ATOM 5488 O O . ASP A 1 693 ? 31.057 18.204 4.590 1.00 37.62 693 ASP A O 1
ATOM 5492 N N . PRO A 1 694 ? 32.262 18.320 6.492 1.00 51.78 694 PRO A N 1
ATOM 5493 C CA . PRO A 1 694 ? 33.261 19.238 5.963 1.00 51.78 694 PRO A CA 1
ATOM 5494 C C . PRO A 1 694 ? 34.305 18.498 5.116 1.00 51.78 694 PRO A C 1
ATOM 5496 O O . PRO A 1 694 ? 34.681 17.364 5.408 1.00 51.78 694 PRO A O 1
ATOM 5499 N N . GLU A 1 695 ? 34.819 19.170 4.089 1.00 37.56 695 GLU A N 1
ATOM 5500 C CA . GLU A 1 695 ? 35.917 18.667 3.262 1.00 37.56 695 GLU A CA 1
ATOM 5501 C C . GLU A 1 695 ? 37.228 18.637 4.069 1.00 37.56 695 GLU A C 1
ATOM 5503 O O . GLU A 1 695 ? 37.622 19.641 4.667 1.00 37.56 695 GLU A O 1
ATOM 5508 N N . CYS A 1 696 ? 37.931 17.500 4.070 1.00 35.25 696 CYS A N 1
ATOM 5509 C CA . CYS A 1 696 ? 39.293 17.407 4.598 1.00 35.25 696 CYS A CA 1
ATOM 5510 C C . CYS A 1 696 ? 40.315 17.606 3.474 1.00 35.25 696 CYS A C 1
ATOM 5512 O O . CYS A 1 696 ? 40.440 16.762 2.590 1.00 35.25 696 CYS A O 1
ATOM 5514 N N . THR A 1 697 ? 41.082 18.691 3.549 1.00 37.97 697 THR A N 1
ATOM 5515 C CA . THR A 1 697 ? 42.263 18.934 2.714 1.00 37.97 697 THR A CA 1
ATOM 5516 C C . THR A 1 697 ? 43.492 18.193 3.242 1.00 37.97 697 THR A C 1
ATOM 5518 O O . THR A 1 697 ? 44.021 18.561 4.292 1.00 37.97 697 THR A O 1
ATOM 5521 N N . ILE A 1 698 ? 43.981 17.224 2.461 1.00 41.44 698 ILE A N 1
ATOM 5522 C CA . ILE A 1 698 ? 45.408 16.914 2.240 1.00 41.44 698 ILE A CA 1
ATOM 5523 C C . ILE A 1 698 ? 45.567 16.641 0.741 1.00 41.44 698 ILE A C 1
ATOM 5525 O O . ILE A 1 698 ? 44.765 15.830 0.229 1.00 41.44 698 ILE A O 1
#

Radius of gyration: 101.89 Å; Cα contacts (8 Å, |Δi|>4): 89; chains: 1; bounding box: 225×55×346 Å

Mean predicted aligned error: 25.54 Å

Foldseek 3Di:
DDDQVRCCVVPVDRPDDDPPPDPVVVLVPCPCVRSVVVVVVVVVVVVVCVVCVVVVVVVVVVVVVVVVVVVVVCVVCCVPDPDPCVVVVVVVCCCLCVPVCVVNNVVSVVVVVVVVVVCVLVVLLVVLLQQLLVVLLVDPDLDHDPLLVVLVVPPCPPDDDDPNRCSNNPSSRVSNVVNSVVVVCCCVVVPVVPVVPDDDDVVVVVVVVVCCVVCVVVVVVVVVVVVVVVPDDDDDDDDDDDDDDDDYYDDDDYDDDDDYDYDDDDDDDDDPVPVVPVVVVVVVVVVVVVVVVVVVVVVVVVVVVVVVVVVVVVVVVVVVVVVVVVVVVVVVVVVVVVVVVVVVVVVVVVVPVVVVVVVVVVVVVVVVVVVVVVVVVVVVVVVVVVVVVVVVVVVVVVVVVVVVVVVVVVVVVVVVVVVVVVVVVVVVVVVVVVVVVVVVVVVVVVVVVVVVVVVVVVVVVVVVVVVVVVVVVVVVVVVVVVVVVVVVVVVVVVVVVVVVVVVVVVVVVVVVVVVVVVVVVVVVVVVVVVVVVVVVVVVVVVVVVVVVVVVVVVVVVVVVVVVVVVVVVVPDDYDDDDDDDDDDDDDDDDDDDDDDPCPVVPVVVVVVVVVVVVVVVVVVVDDDPDDDDDDDPVPVVVVVVVVVVVVVVVVVVVVVVVVVVVVVVVVVVVVVVVVVVVVVVVVVVVPDDDDDDDDDDD